Protein AF-0000000074542871 (afdb_homodimer)

Radius of gyration: 28.99 Å; Cα contacts (8 Å, |Δi|>4): 1451; chains: 2; bounding box: 113×77×98 Å

Foldseek 3Di:
DPPPPPPPPPPPPPPPPPPCPVPDPDDFADDLLVLLLLLLVQQCLQDDPVCSVVDPLDPHRDFKDWDDKADQDFLRKIWTWIAGPPGLEIEIETHAADPDPSSVLLQLLFFKDFQADWFCFAPPDIDGFHLDDDRQWIWGVSLVSVLRTHLVVVVVVQVVSVVVPRQEYEYEHAQSRLLNSLSNVSRVLVCCVVVVDPVSRAYAYEYELHAQTTAPNSQVRSQVSCPRRRYEYEYEPLACRNDDDDAFDALVRDDPDDPSVCVLVVLCPDDPPSSVVSVVVVCVVHVVSLVVLVVSCVVSHVVSVVVSCVRHPRGDRDDTNSGRRGDRHYHYHYQYDDPVLCVVQPSDPPPPPSCSCRRSVNVSVSSVVDD/DPPPPPPPPPPPPPPPPPPCPVPDPDDFADDLLVLLLLLLVQQCLQDDPVCSVVDPLDPHRDFKDWDDKADQDFLRKIWTWIAGPPGLEIEIETHAADPDPSSVLLQLLFFKDFQADWFCFAPPDIDGFHLDDDRQWIWGVSLVSVLRTHVVVVVVVQVVSVVVPRQEYEYEHAQSRLLNSLSNVSRVLVCCVVVVDPVSRAYAYEYELHAQTTAPNSQVRSQVSCPRRRYEYEYEPLACRNDDDDAFDALVRDDPDDPSVCVLVVLCPDDPPSSVVVVVVVCVVHVVSLVVLVVSCVVSHVVSVVVSCVRHPPGDRDDTNSGRRGDRHYHYHYQYDDPVLCVVQPSDPPPPPSCSCRRSVNVSVSSVVDD

Solvent-accessible surface area (backbone atoms only — not comparable to full-atom values): 39528 Å² total; per-residue (Å²): 134,86,78,78,79,78,79,77,76,77,75,76,75,74,74,72,70,72,70,72,71,76,69,82,80,77,69,69,46,90,48,70,67,62,50,52,40,50,42,31,47,42,52,49,61,75,47,59,78,92,46,52,86,76,54,69,90,56,65,76,51,84,60,51,40,84,74,45,70,54,72,75,45,61,45,73,35,40,40,35,37,31,34,38,75,88,51,67,35,35,34,41,35,30,34,40,70,53,101,44,71,50,25,49,45,33,69,51,23,61,20,22,23,57,29,47,51,73,44,51,55,27,92,88,39,72,47,74,48,45,51,42,82,55,85,78,11,25,26,32,41,22,37,47,54,38,31,58,58,50,43,62,59,50,54,53,50,50,52,53,38,39,77,71,66,29,43,31,36,37,41,27,10,34,37,54,6,8,27,24,36,57,53,42,51,30,35,53,54,41,33,24,76,70,66,77,36,70,74,80,52,44,70,35,36,46,23,28,36,28,28,31,42,22,22,59,57,31,30,50,49,53,37,52,74,34,55,81,41,31,44,35,25,36,34,45,73,59,29,39,58,39,66,32,60,69,23,36,44,46,80,81,72,55,36,54,26,30,75,61,62,54,38,69,63,56,34,66,69,42,58,86,66,54,20,58,53,49,45,51,52,49,44,53,54,44,46,29,31,49,49,23,40,53,36,42,37,45,59,21,27,58,54,36,45,58,57,46,35,72,75,37,67,66,42,54,82,73,76,67,42,95,58,34,37,40,32,86,55,63,41,74,45,65,31,78,81,51,71,74,50,41,74,76,43,71,64,48,49,78,46,82,61,50,55,63,48,63,46,58,64,56,48,49,63,45,54,68,68,57,132,139,85,80,76,78,78,77,78,76,76,77,76,75,72,74,70,71,72,70,73,71,76,69,82,79,76,68,70,48,92,47,68,68,62,50,54,40,49,43,31,48,39,54,50,61,74,45,58,78,90,47,53,87,76,52,71,88,56,66,77,49,84,58,50,41,85,75,45,68,54,72,77,44,61,44,73,36,40,40,36,37,30,34,36,75,88,51,67,35,35,34,40,34,30,34,39,69,54,101,44,72,51,26,48,44,33,69,51,24,62,22,22,23,56,28,47,52,73,45,50,56,27,93,88,37,72,47,76,46,45,51,41,82,56,86,78,10,24,27,33,40,22,38,47,53,37,32,59,57,51,43,60,58,50,54,54,50,50,52,54,38,39,77,72,66,29,43,31,36,37,40,27,10,34,37,53,6,8,28,23,37,58,53,41,51,32,35,52,55,41,32,24,76,70,65,76,36,70,74,80,51,43,71,34,36,47,23,28,36,29,28,31,44,21,24,58,57,32,29,50,50,51,39,51,73,34,55,81,41,30,43,35,28,37,35,44,74,58,29,41,58,39,65,32,61,70,24,37,46,47,78,82,72,55,38,54,26,29,75,62,60,54,37,68,62,58,33,66,68,41,59,87,66,54,20,59,53,47,44,51,52,50,45,54,54,45,47,29,30,48,49,23,39,51,37,42,38,44,57,22,25,59,52,36,46,59,59,45,34,73,76,37,68,67,43,53,81,73,77,67,41,97,58,34,36,40,31,85,56,63,42,74,44,66,30,76,81,52,73,73,51,40,74,75,41,71,66,49,47,81,47,84,60,49,57,64,49,63,46,59,64,55,48,50,60,44,54,69,70,58,132

pLDDT: mean 92.11, std 14.68, range [22.86, 98.94]

Secondary structure (DSSP, 8-state):
---------------------------SS--HHHHHHHHHHHHHTTS-GGGTTT--SSPPPSSEEEEEEPPPBGGGB-EEEEEESSSSEEEEEE----SSHHHHHHHH---EEESEEEEEEETTEEEEEES-SSTT-EEEHHHHHHHHHHHHHHHHHHHHHHHTT--EEEEEEETHHHHHHHHHHHHHHHHHHTTSS-TT-EEEEEEES----B-HHHHHHHHHHTTTT-EEEEEETT-SGGG-S--B--GGGS-SS-TTTTHHHHHHHSPTTHHHHHHHHHHHHHHHHHHHHHHHHIIIIIHHHHHHHHHSTT--PPPPBS-B--B--SEEEEE---HHHHHHS---TT-S-TTTTTSHHHHHHHHTT--/---------------------------SS--HHHHHHHHHHHHHTTS-GGGTTT--SSPPPSSEEEEEEPPPBGGGB-EEEEEESSSSEEEEEE----SSHHHHHHHH---EEESEEEEEEETTEEEEEES-SSTT-EEEHHHHHHHHHHHHHHHHHHHHHHHTT--EEEEEEETHHHHHHHHHHHHHHHHHHTTSS-TT-EEEEEEES----B-HHHHHHHHHHTTTT-EEEEEETT-SGGG-S--B--GGGS-SS-TTTTHHHHHHHSPTTHHHHHHHHHHHHHHHHHHHHHHHHIIIIIHHHHHHHHHSTT--PPPPBS-B--B--SEEEEE---HHHHHHS---TT-S-TTTTTSHHHHHHHHTT--

Structure (mmCIF, N/CA/C/O backbone):
data_AF-0000000074542871-model_v1
#
loop_
_entity.id
_entity.type
_entity.pdbx_description
1 polymer 'Fungal lipase-type domain-containing protein'
#
loop_
_atom_site.group_PDB
_atom_site.id
_atom_site.type_symbol
_atom_site.label_atom_id
_atom_site.label_alt_id
_atom_site.label_comp_id
_atom_site.label_asym_id
_atom_site.label_entity_id
_atom_site.label_seq_id
_atom_site.pdbx_PDB_ins_code
_atom_site.Cartn_x
_atom_site.Cartn_y
_atom_site.Cartn_z
_atom_site.occupancy
_atom_site.B_iso_or_equiv
_atom_site.auth_seq_id
_atom_site.auth_comp_id
_atom_site.auth_asym_id
_atom_site.auth_atom_id
_atom_site.pdbx_PDB_model_num
ATOM 1 N N . MET A 1 1 ? -73.312 2.189 55.562 1 22.94 1 MET A N 1
ATOM 2 C CA . MET A 1 1 ? -72.562 3.197 54.812 1 22.94 1 MET A CA 1
ATOM 3 C C . MET A 1 1 ? -71.312 2.594 54.156 1 22.94 1 MET A C 1
ATOM 5 O O . MET A 1 1 ? -70.438 2.156 54.875 1 22.94 1 MET A O 1
ATOM 9 N N . LYS A 1 2 ? -71.5 1.94 52.938 1 29.08 2 LYS A N 1
ATOM 10 C CA . LYS A 1 2 ? -70.625 1.231 52 1 29.08 2 LYS A CA 1
ATOM 11 C C . LYS A 1 2 ? -69.5 2.117 51.562 1 29.08 2 LYS A C 1
ATOM 13 O O . LYS A 1 2 ? -69.688 3.141 50.906 1 29.08 2 LYS A O 1
ATOM 18 N N . LYS A 1 3 ? -68.438 2.346 52.344 1 25.2 3 LYS A N 1
ATOM 19 C CA . LYS A 1 3 ? -67.25 3.084 52.062 1 25.2 3 LYS A CA 1
ATOM 20 C C . LYS A 1 3 ? -66.625 2.629 50.719 1 25.2 3 LYS A C 1
ATOM 22 O O . LYS A 1 3 ? -66.25 1.46 50.562 1 25.2 3 LYS A O 1
ATOM 27 N N . ARG A 1 4 ? -67 3.221 49.594 1 30.03 4 ARG A N 1
ATOM 28 C CA . ARG A 1 4 ? -66.438 3.109 48.25 1 30.03 4 ARG A CA 1
ATOM 29 C C . ARG A 1 4 ? -65 3.545 48.25 1 30.03 4 ARG A C 1
ATOM 31 O O . ARG A 1 4 ? -64.688 4.691 48.562 1 30.03 4 ARG A O 1
ATOM 38 N N . SER A 1 5 ? -64 2.744 48.688 1 32.62 5 SER A N 1
ATOM 39 C CA . SER A 1 5 ? -62.562 2.996 48.562 1 32.62 5 SER A CA 1
ATOM 40 C C . SER A 1 5 ? -62.188 3.383 47.125 1 32.62 5 SER A C 1
ATOM 42 O O . SER A 1 5 ? -62.5 2.646 46.188 1 32.62 5 SER A O 1
ATOM 44 N N . LEU A 1 6 ? -62.188 4.648 46.781 1 33.44 6 LEU A N 1
ATOM 45 C CA . LEU A 1 6 ? -61.688 5.246 45.562 1 33.44 6 LEU A CA 1
ATOM 46 C C . LEU A 1 6 ? -60.219 4.859 45.312 1 33.44 6 LEU A C 1
ATOM 48 O O . LEU A 1 6 ? -59.375 5.148 46.156 1 33.44 6 LEU A O 1
ATOM 52 N N . PHE A 1 7 ? -59.906 3.742 44.688 1 37.91 7 PHE A N 1
ATOM 53 C CA . PHE A 1 7 ? -58.625 3.342 44.156 1 37.91 7 PHE A CA 1
ATOM 54 C C . PHE A 1 7 ? -58.031 4.41 43.25 1 37.91 7 PHE A C 1
ATOM 56 O O . PHE A 1 7 ? -58.656 4.723 42.219 1 37.91 7 PHE A O 1
ATOM 63 N N . TYR A 1 8 ? -57.438 5.469 43.75 1 33.22 8 TYR A N 1
ATOM 64 C CA . TYR A 1 8 ? -56.625 6.395 42.938 1 33.22 8 TYR A CA 1
ATOM 65 C C . TYR A 1 8 ? -55.594 5.645 42.125 1 33.22 8 TYR A C 1
ATOM 67 O O . TYR A 1 8 ? -54.75 4.926 42.688 1 33.22 8 TYR A O 1
ATOM 75 N N . CYS A 1 9 ? -55.875 5.293 40.906 1 36.66 9 CYS A N 1
ATOM 76 C CA . CYS A 1 9 ? -54.906 4.844 39.906 1 36.66 9 CYS A CA 1
ATOM 77 C C . CYS A 1 9 ? -53.844 5.902 39.656 1 36.66 9 CYS A C 1
ATOM 79 O O . CYS A 1 9 ? -54.125 6.992 39.188 1 36.66 9 CYS A O 1
ATOM 81 N N . VAL A 1 10 ? -52.875 6.043 40.531 1 38.31 10 VAL A N 1
ATOM 82 C CA . VAL A 1 10 ? -51.688 6.836 40.219 1 38.31 10 VAL A CA 1
ATOM 83 C C . VAL A 1 10 ? -51.125 6.426 38.875 1 38.31 10 VAL A C 1
ATOM 85 O O . VAL A 1 10 ? -50.688 5.281 38.688 1 38.31 10 VAL A O 1
ATOM 88 N N . CYS A 1 11 ? -51.562 7 37.75 1 36.84 11 CYS A N 1
ATOM 89 C CA . CYS A 1 11 ? -50.906 6.93 36.469 1 36.84 11 CYS A CA 1
ATOM 90 C C . CYS A 1 11 ? -49.438 7.367 36.531 1 36.84 11 CYS A C 1
ATOM 92 O O . CYS A 1 11 ? -49.156 8.531 36.812 1 36.84 11 CYS A O 1
ATOM 94 N N . LEU A 1 12 ? -48.594 6.512 37 1 38.19 12 LEU A N 1
ATOM 95 C CA . LEU A 1 12 ? -47.156 6.738 36.844 1 38.19 12 LEU A CA 1
ATOM 96 C C . LEU A 1 12 ? -46.844 7.102 35.375 1 38.19 12 LEU A C 1
ATOM 98 O O . LEU A 1 12 ? -47 6.273 34.5 1 38.19 12 LEU A O 1
ATOM 102 N N . LEU A 1 13 ? -47 8.359 35.031 1 38.34 13 LEU A N 1
ATOM 103 C CA . LEU A 1 13 ? -46.406 8.852 33.781 1 38.34 13 LEU A CA 1
ATOM 104 C C . LEU A 1 13 ? -44.938 8.484 33.719 1 38.34 13 LEU A C 1
ATOM 106 O O . LEU A 1 13 ? -44.125 8.977 34.5 1 38.34 13 LEU A O 1
ATOM 110 N N . LEU A 1 14 ? -44.656 7.258 33.312 1 39.09 14 LEU A N 1
ATOM 111 C CA . LEU A 1 14 ? -43.312 6.93 32.906 1 39.09 14 LEU A CA 1
ATOM 112 C C . LEU A 1 14 ? -42.812 7.938 31.875 1 39.09 14 LEU A C 1
ATOM 114 O O . LEU A 1 14 ? -43.312 8.023 30.766 1 39.09 14 LEU A O 1
ATOM 118 N N . PHE A 1 15 ? -42.312 9.07 32.312 1 39.66 15 PHE A N 1
ATOM 119 C CA . PHE A 1 15 ? -41.469 9.891 31.453 1 39.66 15 PHE A CA 1
ATOM 120 C C . PHE A 1 15 ? -40.438 9.047 30.734 1 39.66 15 PHE A C 1
ATOM 122 O O . PHE A 1 15 ? -39.469 8.562 31.375 1 39.66 15 PHE A O 1
ATOM 129 N N . ILE A 1 16 ? -40.844 8.344 29.719 1 39.75 16 ILE A N 1
ATOM 130 C CA . ILE A 1 16 ? -39.812 7.84 28.797 1 39.75 16 ILE A CA 1
ATOM 131 C C . ILE A 1 16 ? -38.906 8.984 28.375 1 39.75 16 ILE A C 1
ATOM 133 O O . ILE A 1 16 ? -39.344 9.883 27.641 1 39.75 16 ILE A O 1
ATOM 137 N N . THR A 1 17 ? -38.031 9.406 29.203 1 39 17 THR A N 1
ATOM 138 C CA . THR A 1 17 ? -36.969 10.195 28.641 1 39 17 THR A CA 1
ATOM 139 C C . THR A 1 17 ? -36.438 9.57 27.344 1 39 17 THR A C 1
ATOM 141 O O . THR A 1 17 ? -36 8.422 27.344 1 39 17 THR A O 1
ATOM 144 N N . HIS A 1 18 ? -37.062 9.859 26.25 1 37.78 18 HIS A N 1
ATOM 145 C CA . HIS A 1 18 ? -36.375 9.617 24.984 1 37.78 18 HIS A CA 1
ATOM 146 C C . HIS A 1 18 ? -34.938 10.055 25.047 1 37.78 18 HIS A C 1
ATOM 148 O O . HIS A 1 18 ? -34.625 11.25 25.125 1 37.78 18 HIS A O 1
ATOM 154 N N . ASN A 1 19 ? -34.156 9.406 25.797 1 39.69 19 ASN A N 1
ATOM 155 C CA . ASN A 1 19 ? -32.75 9.586 25.406 1 39.69 19 ASN A CA 1
ATOM 156 C C . ASN A 1 19 ? -32.594 9.641 23.891 1 39.69 19 ASN A C 1
ATOM 158 O O . ASN A 1 19 ? -32.844 8.648 23.203 1 39.69 19 ASN A O 1
ATOM 162 N N . ASN A 1 20 ? -32.938 10.703 23.312 1 41 20 ASN A N 1
ATOM 163 C CA . ASN A 1 20 ? -32.531 10.906 21.922 1 41 20 ASN A CA 1
ATOM 164 C C . ASN A 1 20 ? -31.156 10.312 21.625 1 41 20 ASN A C 1
ATOM 166 O O . ASN A 1 20 ? -30.141 10.93 21.922 1 41 20 ASN A O 1
ATOM 170 N N . CYS A 1 21 ? -31.031 9.07 21.828 1 44.81 21 CYS A N 1
ATOM 171 C CA . CYS A 1 21 ? -29.844 8.438 21.281 1 44.81 21 CYS A CA 1
ATOM 172 C C . CYS A 1 21 ? -29.562 8.938 19.859 1 44.81 21 CYS A C 1
ATOM 174 O O . CYS A 1 21 ? -30.25 8.562 18.922 1 44.81 21 CYS A O 1
ATOM 176 N N . VAL A 1 22 ? -29.203 10.195 19.719 1 52.03 22 VAL A N 1
ATOM 177 C CA . VAL A 1 22 ? -28.797 10.727 18.422 1 52.03 22 VAL A CA 1
ATOM 178 C C . VAL A 1 22 ? -27.938 9.711 17.672 1 52.03 22 VAL A C 1
ATOM 180 O O . VAL A 1 22 ? -26.844 9.359 18.141 1 52.03 22 VAL A O 1
ATOM 183 N N . ALA A 1 23 ? -28.516 8.812 16.891 1 59.88 23 ALA A N 1
ATOM 184 C CA . ALA A 1 23 ? -27.922 7.805 16.016 1 59.88 23 ALA A CA 1
ATOM 185 C C . ALA A 1 23 ? -26.781 8.398 15.195 1 59.88 23 ALA A C 1
ATOM 187 O O . ALA A 1 23 ? -26.797 9.594 14.875 1 59.88 23 ALA A O 1
ATOM 188 N N . GLN A 1 24 ? -25.656 7.809 15.078 1 72.12 24 GLN A N 1
ATOM 189 C CA . GLN A 1 24 ? -24.531 8.156 14.211 1 72.12 24 GLN A CA 1
ATOM 190 C C . GLN A 1 24 ? -25.016 8.516 12.812 1 72.12 24 GLN A C 1
ATOM 192 O O . GLN A 1 24 ? -25.906 7.859 12.266 1 72.12 24 GLN A O 1
ATOM 197 N N . GLU A 1 25 ? -24.609 9.656 12.367 1 88.38 25 GLU A N 1
ATOM 198 C CA . GLU A 1 25 ? -25.031 10.18 11.078 1 88.38 25 GLU A CA 1
ATOM 19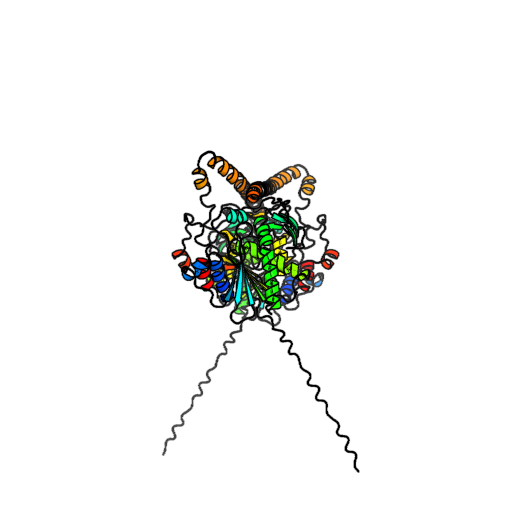9 C C . GLU A 1 25 ? -24.062 9.773 9.969 1 88.38 25 GLU A C 1
ATOM 201 O O . GLU A 1 25 ? -24.469 9.594 8.82 1 88.38 25 GLU A O 1
ATOM 206 N N . LEU A 1 26 ? -22.781 9.594 10.312 1 94.25 26 LEU A N 1
ATOM 207 C CA . LEU A 1 26 ? -21.797 9.195 9.305 1 94.25 26 LEU A CA 1
ATOM 208 C C . LEU A 1 26 ? -22 7.738 8.891 1 94.25 26 LEU A C 1
ATOM 210 O O . LEU A 1 26 ? -22.312 6.887 9.734 1 94.25 26 LEU A O 1
ATOM 214 N N . GLN A 1 27 ? -21.906 7.473 7.652 1 95.06 27 GLN A N 1
ATOM 215 C CA . GLN A 1 27 ? -21.969 6.117 7.117 1 95.06 27 GLN A CA 1
ATOM 216 C C . GLN A 1 27 ? -20.594 5.637 6.664 1 95.06 27 GLN A C 1
ATOM 218 O O . GLN A 1 27 ? -19.828 6.41 6.105 1 95.06 27 GLN A O 1
ATOM 223 N N . ALA A 1 28 ? -20.344 4.355 6.863 1 94.75 28 ALA A N 1
ATOM 224 C CA . ALA A 1 28 ? -19.125 3.758 6.348 1 94.75 28 ALA A CA 1
ATOM 225 C C . ALA A 1 28 ? -19.109 3.76 4.824 1 94.75 28 ALA A C 1
ATOM 227 O O . ALA A 1 28 ? -20.156 3.799 4.188 1 94.75 28 ALA A O 1
ATOM 228 N N . GLY A 1 29 ? -17.859 3.695 4.297 1 94.5 29 GLY A N 1
ATOM 229 C CA . GLY A 1 29 ? -17.734 3.68 2.85 1 94.5 29 GLY A CA 1
ATOM 230 C C . GLY A 1 29 ? -17.297 5.016 2.277 1 94.5 29 GLY A C 1
ATOM 231 O O . GLY A 1 29 ? -17.5 6.062 2.9 1 94.5 29 GLY A O 1
ATOM 232 N N . PHE A 1 30 ? -16.781 5.02 1.114 1 96 30 PHE A N 1
ATOM 233 C CA . PHE A 1 30 ? -16.344 6.234 0.432 1 96 30 PHE A CA 1
ATOM 234 C C . PHE A 1 30 ? -17.531 6.977 -0.166 1 96 30 PHE A C 1
ATOM 236 O O . PHE A 1 30 ? -18.359 6.379 -0.847 1 96 30 PHE A O 1
ATOM 243 N N . ASP A 1 31 ? -17.594 8.195 0.142 1 96.69 31 ASP A N 1
ATOM 244 C CA . ASP A 1 31 ? -18.625 9.078 -0.403 1 96.69 31 ASP A CA 1
ATOM 245 C C . ASP A 1 31 ? -18.016 10.211 -1.217 1 96.69 31 ASP A C 1
ATOM 247 O O . ASP A 1 31 ? -17.391 11.117 -0.658 1 96.69 31 ASP A O 1
ATOM 251 N N . LYS A 1 32 ? -18.266 10.164 -2.506 1 96.56 32 LYS A N 1
ATOM 252 C CA . LYS A 1 32 ? -17.672 11.102 -3.443 1 96.56 32 LYS A CA 1
ATOM 253 C C . LYS A 1 32 ? -18 12.547 -3.059 1 96.56 32 LYS A C 1
ATOM 255 O O . LYS A 1 32 ? -17.125 13.414 -3.08 1 96.56 32 LYS A O 1
ATOM 260 N N . GLN A 1 33 ? -19.188 12.812 -2.734 1 96.5 33 GLN A N 1
ATOM 261 C CA . GLN A 1 33 ? -19.625 14.164 -2.404 1 96.5 33 GLN A CA 1
ATOM 262 C C . GLN A 1 33 ? -18.984 14.641 -1.101 1 96.5 33 GLN A C 1
ATOM 264 O O . GLN A 1 33 ? -18.578 15.797 -0.987 1 96.5 33 GLN A O 1
ATOM 269 N N . GLU A 1 34 ? -18.953 13.734 -0.141 1 97.31 34 GLU A N 1
ATOM 270 C CA . GLU A 1 34 ? -18.281 14.055 1.112 1 97.31 34 GLU A CA 1
ATOM 271 C C . GLU A 1 34 ? -16.828 14.438 0.87 1 97.31 34 GLU A C 1
ATOM 273 O O . GLU A 1 34 ? -16.344 15.445 1.392 1 97.31 34 GLU A O 1
ATOM 278 N N . TYR A 1 35 ? -16.156 13.672 0.007 1 98.38 35 TYR A N 1
ATOM 279 C CA . TYR A 1 35 ? -14.75 13.93 -0.284 1 98.38 35 TYR A CA 1
ATOM 280 C C . TYR A 1 35 ? -14.586 15.281 -0.981 1 98.38 35 TYR A C 1
ATOM 282 O O . TYR A 1 35 ? -13.688 16.047 -0.642 1 98.38 35 TYR A O 1
ATOM 290 N N . MET A 1 36 ? -15.43 15.547 -1.899 1 98 36 MET A N 1
ATOM 291 C CA . MET A 1 36 ? -15.32 16.797 -2.637 1 98 36 MET A CA 1
ATOM 292 C C . MET A 1 36 ? -15.516 18 -1.708 1 98 36 MET A C 1
ATOM 294 O O . MET A 1 36 ? -14.836 19.016 -1.855 1 98 36 MET A O 1
ATOM 298 N N . GLU A 1 37 ? -16.406 17.875 -0.713 1 97.81 37 GLU A N 1
ATOM 299 C CA . GLU A 1 37 ? -16.578 18.922 0.287 1 97.81 37 GLU A CA 1
ATOM 300 C C . GLU A 1 37 ? -15.297 19.109 1.104 1 97.81 37 GLU A C 1
ATOM 302 O O . GLU A 1 37 ? -14.906 20.25 1.395 1 97.81 37 GLU A O 1
ATOM 307 N N . THR A 1 38 ? -14.656 17.969 1.436 1 98.38 38 THR A N 1
ATOM 308 C CA . THR A 1 38 ? -13.43 18.062 2.219 1 98.38 38 THR A CA 1
ATOM 309 C C . THR A 1 38 ? -12.328 18.75 1.416 1 98.38 38 THR A C 1
ATOM 311 O O . THR A 1 38 ? -11.508 19.484 1.976 1 98.38 38 THR A O 1
ATOM 314 N N . LEU A 1 39 ? -12.312 18.562 0.105 1 97.94 39 LEU A N 1
ATOM 315 C CA . LEU A 1 39 ? -11.289 19.172 -0.74 1 97.94 39 LEU A CA 1
ATOM 316 C C . LEU A 1 39 ? -11.453 20.688 -0.794 1 97.94 39 LEU A C 1
ATOM 318 O O . LEU A 1 39 ? -10.469 21.422 -0.788 1 97.94 39 LEU A O 1
ATOM 322 N N . LYS A 1 40 ? -12.672 21.094 -0.899 1 97.56 40 LYS A N 1
ATOM 323 C CA . LYS A 1 40 ? -12.945 22.531 -0.891 1 97.56 40 LYS A CA 1
ATOM 324 C C . LYS A 1 40 ? -12.5 23.172 0.42 1 97.56 40 LYS A C 1
ATOM 326 O O . LYS A 1 40 ? -11.906 24.25 0.419 1 97.56 40 LYS A O 1
ATOM 331 N N . ILE A 1 41 ? -12.742 22.5 1.468 1 98.12 41 ILE A N 1
ATOM 332 C CA . ILE A 1 41 ? -12.367 22.984 2.791 1 98.12 41 ILE A CA 1
ATOM 333 C C . ILE A 1 41 ? -10.844 22.969 2.932 1 98.12 41 ILE A C 1
ATOM 335 O O . ILE A 1 41 ? -10.258 23.891 3.498 1 98.12 41 ILE A O 1
ATOM 339 N N . ASN A 1 42 ? -10.188 21.906 2.365 1 97.44 42 ASN A N 1
ATOM 340 C CA . ASN A 1 42 ? -8.727 21.797 2.383 1 97.44 42 ASN A CA 1
ATOM 341 C C . ASN A 1 42 ? -8.078 22.922 1.592 1 97.44 42 ASN A C 1
ATOM 343 O O . ASN A 1 42 ? -6.945 23.328 1.886 1 97.44 42 ASN A O 1
ATOM 347 N N . TYR A 1 43 ? -8.758 23.406 0.615 1 95.94 43 TYR A N 1
ATOM 348 C CA . TYR A 1 43 ? -8.281 24.578 -0.115 1 95.94 43 TYR A CA 1
ATOM 349 C C . TYR A 1 43 ? -8.375 25.828 0.744 1 95.94 43 TYR A C 1
ATOM 351 O O . TYR A 1 43 ? -7.414 26.609 0.829 1 95.94 43 TYR A O 1
ATOM 359 N N . LYS A 1 44 ? -9.477 26.031 1.476 1 96 44 LYS A N 1
ATOM 360 C CA . LYS A 1 44 ? -9.758 27.234 2.256 1 96 44 LYS A CA 1
ATOM 361 C C . LYS A 1 44 ? -8.789 27.375 3.424 1 96 44 LYS A C 1
ATOM 363 O O . LYS A 1 44 ? -8.414 28.484 3.799 1 96 44 LYS A O 1
ATOM 368 N N . VAL A 1 45 ? -8.398 26.234 3.936 1 95.88 45 VAL A N 1
ATOM 369 C CA . VAL A 1 45 ? -7.578 26.266 5.141 1 95.88 45 VAL A CA 1
ATOM 370 C C . VAL A 1 45 ? -6.215 26.875 4.812 1 95.88 45 VAL A C 1
ATOM 372 O O . VAL A 1 45 ? -5.516 27.359 5.703 1 95.88 45 VAL A O 1
ATOM 375 N N . HIS A 1 46 ? -5.848 26.984 3.527 1 95.31 46 HIS A N 1
ATOM 376 C CA . HIS A 1 46 ? -4.566 27.547 3.102 1 95.31 46 HIS A CA 1
ATOM 377 C C . HIS A 1 46 ? -4.66 29.047 2.875 1 95.31 46 HIS A C 1
ATOM 379 O O . HIS A 1 46 ? -3.662 29.703 2.566 1 95.31 46 HIS A O 1
ATOM 385 N N . ILE A 1 47 ? -5.852 29.594 3.01 1 95.06 47 ILE A N 1
ATOM 386 C CA . ILE A 1 47 ? -6.102 31 2.693 1 95.06 47 ILE A CA 1
ATOM 387 C C . ILE A 1 47 ? -6.457 31.75 3.969 1 95.06 47 ILE A C 1
ATOM 389 O O . ILE A 1 47 ? -7.238 31.266 4.789 1 95.06 47 ILE A O 1
ATOM 393 N N . ALA A 1 48 ? -5.895 32.906 4.109 1 94.88 48 ALA A N 1
ATOM 394 C CA . ALA A 1 48 ? -6.262 33.781 5.238 1 94.88 48 ALA A CA 1
ATOM 395 C C . ALA A 1 48 ? -7.762 34.062 5.246 1 94.88 48 ALA A C 1
ATOM 397 O O . ALA A 1 48 ? -8.367 34.25 4.188 1 94.88 48 ALA A O 1
ATOM 398 N N . LEU A 1 49 ? -8.305 34.125 6.418 1 95.31 49 LEU A N 1
ATOM 399 C CA . LEU A 1 49 ? -9.75 34.25 6.57 1 95.31 49 LEU A CA 1
ATOM 400 C C . LEU A 1 49 ? -10.258 35.5 5.836 1 95.31 49 LEU A C 1
ATOM 402 O O . LEU A 1 49 ? -11.305 35.438 5.18 1 95.31 49 LEU A O 1
ATOM 406 N N . ASP A 1 50 ? -9.586 36.531 5.844 1 94.25 50 ASP A N 1
ATOM 407 C CA . ASP A 1 50 ? -10.023 37.812 5.266 1 94.25 50 ASP A CA 1
ATOM 408 C C . ASP A 1 50 ? -9.898 37.781 3.742 1 94.25 50 ASP A C 1
ATOM 410 O O . ASP A 1 50 ? -10.344 38.719 3.066 1 94.25 50 ASP A O 1
ATOM 414 N N . LYS A 1 51 ? -9.328 36.719 3.211 1 93.88 51 LYS A N 1
ATOM 415 C CA . LYS A 1 51 ? -9.141 36.656 1.767 1 93.88 51 LYS A CA 1
ATOM 416 C C . LYS A 1 51 ? -10.062 35.594 1.153 1 93.88 51 LYS A C 1
ATOM 418 O O . LYS A 1 51 ? -9.977 35.312 -0.041 1 93.88 51 LYS A O 1
ATOM 423 N N . TRP A 1 52 ? -10.93 34.969 1.936 1 93.25 52 TRP A N 1
ATOM 424 C CA . TRP A 1 52 ? -11.805 33.906 1.467 1 93.25 52 TRP A CA 1
ATOM 425 C C . TRP A 1 52 ? -12.734 34.406 0.367 1 93.25 52 TRP A C 1
ATOM 427 O O . TRP A 1 52 ? -13 33.688 -0.607 1 93.25 52 TRP A O 1
ATOM 437 N N . ALA A 1 53 ? -13.242 35.562 0.481 1 88.69 53 ALA A N 1
ATOM 438 C CA . ALA A 1 53 ? -14.211 36.094 -0.466 1 88.69 53 ALA A CA 1
ATOM 439 C C . ALA A 1 53 ? -13.555 36.375 -1.818 1 88.69 53 ALA A C 1
ATOM 441 O O . ALA A 1 53 ? -14.203 36.25 -2.861 1 88.69 53 ALA A O 1
ATOM 442 N N . ALA A 1 54 ? -12.312 36.656 -1.863 1 87.12 54 ALA A N 1
ATOM 443 C CA . ALA A 1 54 ? -11.594 37.031 -3.074 1 87.12 54 ALA A CA 1
ATOM 444 C C . ALA A 1 54 ? -11.094 35.812 -3.84 1 87.12 54 ALA A C 1
ATOM 446 O O . ALA A 1 54 ? -10.844 35.906 -5.047 1 87.12 54 ALA A O 1
ATOM 447 N N . ASN A 1 55 ? -10.977 34.781 -3.182 1 80.69 55 ASN A N 1
ATOM 448 C CA . ASN A 1 55 ? -10.43 33.594 -3.818 1 80.69 55 ASN A CA 1
ATOM 449 C C . ASN A 1 55 ? -11.531 32.656 -4.273 1 80.69 55 ASN A C 1
ATOM 451 O O . ASN A 1 55 ? -12.195 32 -3.447 1 80.69 55 ASN A O 1
ATOM 455 N N . THR A 1 56 ? -11.633 32.562 -5.625 1 78.44 56 THR A N 1
ATOM 456 C CA . THR A 1 56 ? -12.758 31.797 -6.152 1 78.44 56 THR A CA 1
ATOM 457 C C . THR A 1 56 ? -12.258 30.672 -7.059 1 78.44 56 THR A C 1
ATOM 459 O O . THR A 1 56 ? -13 30.203 -7.922 1 78.44 56 THR A O 1
ATOM 462 N N . SER A 1 57 ? -11.031 30.312 -6.91 1 83.25 57 SER A N 1
ATOM 463 C CA . SER A 1 57 ? -10.461 29.281 -7.762 1 83.25 57 SER A CA 1
ATOM 464 C C . SER A 1 57 ? -11.125 27.938 -7.512 1 83.25 57 SER A C 1
ATOM 466 O O . SER A 1 57 ? -11.203 27.094 -8.414 1 83.25 57 SER A O 1
ATOM 468 N N . VAL A 1 58 ? -11.531 27.75 -6.246 1 90.19 58 VAL A N 1
ATOM 469 C CA . VAL A 1 58 ? -12.281 26.562 -5.852 1 90.19 58 VAL A CA 1
ATOM 470 C C . VAL A 1 58 ? -13.602 26.984 -5.203 1 90.19 58 VAL A C 1
ATOM 472 O O . VAL A 1 58 ? -13.648 27.953 -4.445 1 90.19 58 VAL A O 1
ATOM 475 N N . ALA A 1 59 ? -14.641 26.312 -5.609 1 91.38 59 ALA A N 1
ATOM 476 C CA . ALA A 1 59 ? -15.961 26.641 -5.078 1 91.38 59 ALA A CA 1
ATOM 477 C C . ALA A 1 59 ? -16 26.469 -3.564 1 91.38 59 ALA A C 1
ATOM 479 O O . ALA A 1 59 ? -15.289 25.625 -3.006 1 91.38 59 ALA A O 1
ATOM 480 N N . ASP A 1 60 ? -16.812 27.25 -2.938 1 94.69 60 ASP A N 1
ATOM 481 C CA . ASP A 1 60 ? -17 27.141 -1.493 1 94.69 60 ASP A CA 1
ATOM 482 C C . ASP A 1 60 ? -17.688 25.828 -1.126 1 94.69 60 ASP A C 1
ATOM 484 O O . ASP A 1 60 ? -18.484 25.312 -1.904 1 94.69 60 ASP A O 1
ATOM 488 N N . PRO A 1 61 ? -17.344 25.312 0.089 1 96.38 61 PRO A N 1
ATOM 489 C CA . PRO A 1 61 ? -18.109 24.172 0.562 1 96.38 61 PRO A CA 1
ATOM 490 C C . PRO A 1 61 ? -19.594 24.5 0.743 1 96.38 61 PRO A C 1
ATOM 492 O O . PRO A 1 61 ? -19.938 25.609 1.143 1 96.38 61 PRO A O 1
ATOM 495 N N . GLN A 1 62 ? -20.406 23.516 0.468 1 96.56 62 GLN A N 1
ATOM 496 C CA . GLN A 1 62 ? -21.844 23.75 0.485 1 96.56 62 GLN A CA 1
ATOM 497 C C . GLN A 1 62 ? -22.484 23.188 1.758 1 96.56 62 GLN A C 1
ATOM 499 O O . GLN A 1 62 ? -23.484 23.719 2.244 1 96.56 62 GLN A O 1
ATOM 504 N N . ASP A 1 63 ? -21.906 22.203 2.334 1 97.56 63 ASP A N 1
ATOM 505 C CA . ASP A 1 63 ? -22.594 21.453 3.373 1 97.56 63 ASP A CA 1
ATOM 506 C C . ASP A 1 63 ? -22.078 21.828 4.762 1 97.56 63 ASP A C 1
ATOM 508 O O . ASP A 1 63 ? -22.656 21.438 5.773 1 97.56 63 ASP A O 1
ATOM 512 N N . PHE A 1 64 ? -21.031 22.609 4.828 1 98.38 64 PHE A N 1
ATOM 513 C CA . PHE A 1 64 ? -20.406 22.891 6.109 1 98.38 64 PHE A CA 1
ATOM 514 C C . PHE A 1 64 ? -20.25 24.391 6.328 1 98.38 64 PHE A C 1
ATOM 516 O O . PHE A 1 64 ? -20.016 25.141 5.379 1 98.38 64 PHE A O 1
ATOM 523 N N . ASP A 1 65 ? -20.281 24.766 7.633 1 98.19 65 ASP A N 1
ATOM 524 C CA . ASP A 1 65 ? -20 26.125 8.062 1 98.19 65 ASP A CA 1
ATOM 525 C C . ASP A 1 65 ? -18.703 26.203 8.852 1 98.19 65 ASP A C 1
ATOM 527 O O . ASP A 1 65 ? -18.406 25.312 9.664 1 98.19 65 ASP A O 1
ATOM 531 N N . PHE A 1 66 ? -17.984 27.234 8.594 1 98.31 66 PHE A N 1
ATOM 532 C CA . PHE A 1 66 ? -16.734 27.469 9.328 1 98.31 66 PHE A CA 1
ATOM 533 C C . PHE A 1 66 ? -17.031 27.828 10.773 1 98.31 66 PHE A C 1
ATOM 535 O O . PHE A 1 66 ? -17.969 28.578 11.062 1 98.31 66 PHE A O 1
ATOM 542 N N . VAL A 1 67 ? -16.141 27.328 11.727 1 98.5 67 VAL A N 1
ATOM 543 C CA . VAL A 1 67 ? -16.375 27.562 13.148 1 98.5 67 VAL A CA 1
ATOM 544 C C . VAL A 1 67 ? -15.133 28.156 13.797 1 98.5 67 VAL A C 1
ATOM 546 O O . VAL A 1 67 ? -15.219 29.078 14.609 1 98.5 67 VAL A O 1
ATOM 549 N N . TYR A 1 68 ? -13.977 27.547 13.461 1 98.38 68 TYR A N 1
ATOM 550 C CA . TYR A 1 68 ? -12.781 27.859 14.242 1 98.38 68 TYR A CA 1
ATOM 551 C C . TYR A 1 68 ? -11.516 27.594 13.43 1 98.38 68 TYR A C 1
ATOM 553 O O . TYR A 1 68 ? -11.445 26.609 12.695 1 98.38 68 TYR A O 1
ATOM 561 N N . ARG A 1 69 ? -10.562 28.484 13.5 1 98.62 69 ARG A N 1
ATOM 562 C CA . ARG A 1 69 ? -9.195 28.25 13.055 1 98.62 69 ARG A CA 1
ATOM 563 C C . ARG A 1 69 ? -8.219 28.297 14.227 1 98.62 69 ARG A C 1
ATOM 565 O O . ARG A 1 69 ? -8.234 29.25 15.008 1 98.62 69 ARG A O 1
ATOM 572 N N . SER A 1 70 ? -7.363 27.375 14.32 1 98.62 70 SER A N 1
ATOM 573 C CA . SER A 1 70 ? -6.426 27.266 15.43 1 98.62 70 SER A CA 1
ATOM 574 C C . SER A 1 70 ? -5.336 28.328 15.352 1 98.62 70 SER A C 1
ATOM 576 O O . SER A 1 70 ? -5.133 28.938 14.297 1 98.62 70 SER A O 1
ATOM 578 N N . PRO A 1 71 ? -4.602 28.578 16.5 1 97.12 71 PRO A N 1
ATOM 579 C CA . PRO A 1 71 ? -3.346 29.328 16.391 1 97.12 71 PRO A CA 1
ATOM 580 C C . PRO A 1 71 ? -2.285 28.578 15.586 1 97.12 71 PRO A C 1
ATOM 582 O O . PRO A 1 71 ? -2.383 27.375 15.406 1 97.12 71 PRO A O 1
ATOM 585 N N . VAL A 1 72 ? -1.321 29.344 15.062 1 96.44 72 VAL A N 1
ATOM 586 C CA . VAL A 1 72 ? -0.188 28.766 14.359 1 96.44 72 VAL A CA 1
ATOM 587 C C . VAL A 1 72 ? 0.733 28.062 15.359 1 96.44 72 VAL A C 1
ATOM 589 O O . VAL A 1 72 ? 1.068 28.625 16.406 1 96.44 72 VAL A O 1
ATOM 592 N N . VAL A 1 73 ? 1.117 26.906 15.055 1 93.75 73 VAL A N 1
ATOM 593 C CA . VAL A 1 73 ? 2.025 26.156 15.914 1 93.75 73 VAL A CA 1
ATOM 594 C C . VAL A 1 73 ? 3.213 25.641 15.102 1 93.75 73 VAL A C 1
ATOM 596 O O . VAL A 1 73 ? 3.574 26.234 14.086 1 93.75 73 VAL A O 1
ATOM 599 N N . ALA A 1 74 ? 3.879 24.578 15.602 1 90.56 74 ALA A N 1
ATOM 600 C CA . ALA A 1 74 ? 5.117 24.062 15.023 1 90.56 74 ALA A CA 1
ATOM 601 C C . ALA A 1 74 ? 4.984 23.891 13.508 1 90.56 74 ALA A C 1
ATOM 603 O O . ALA A 1 74 ? 3.977 23.391 13.016 1 90.56 74 ALA A O 1
ATOM 604 N N . PHE A 1 75 ? 6.016 24.391 12.734 1 93.5 75 PHE A N 1
ATOM 605 C CA . PHE A 1 75 ? 6.152 24.266 11.289 1 93.5 75 PHE A CA 1
ATOM 606 C C . PHE A 1 75 ? 5.07 25.062 10.57 1 93.5 75 PHE A C 1
ATOM 608 O O . PHE A 1 75 ? 4.633 24.688 9.484 1 93.5 75 PHE A O 1
ATOM 615 N N . ASP A 1 76 ? 4.5 26.078 11.281 1 95.38 76 ASP A N 1
ATOM 616 C CA . ASP A 1 76 ? 3.492 26.969 10.734 1 95.38 76 ASP A CA 1
ATOM 617 C C . ASP A 1 76 ? 2.193 26.219 10.438 1 95.38 76 ASP A C 1
ATOM 619 O O . ASP A 1 76 ? 1.507 26.531 9.453 1 95.38 76 ASP A O 1
ATOM 623 N N . ASN A 1 77 ? 1.881 25.234 11.242 1 96.69 77 ASN A N 1
ATOM 624 C CA . ASN A 1 77 ? 0.688 24.422 11.023 1 96.69 77 ASN A CA 1
ATOM 625 C C . ASN A 1 77 ? -0.533 25.016 11.719 1 96.69 77 ASN A C 1
ATOM 627 O O . ASN A 1 77 ? -0.413 25.625 12.789 1 96.69 77 ASN A O 1
ATOM 631 N N . ILE A 1 78 ? -1.606 24.906 11.078 1 98.56 78 ILE A N 1
ATOM 632 C CA . ILE A 1 78 ? -2.9 25.25 11.656 1 98.56 78 ILE A CA 1
ATOM 633 C C . ILE A 1 78 ? -3.926 24.172 11.289 1 98.56 78 ILE A C 1
ATOM 635 O O . ILE A 1 78 ? -3.641 23.281 10.484 1 98.56 78 ILE A O 1
ATOM 639 N N . TRP A 1 79 ? -5.066 24.172 11.875 1 98.81 79 TRP A N 1
ATOM 640 C CA . TRP A 1 79 ? -6.227 23.375 11.484 1 98.81 79 TRP A CA 1
ATOM 641 C C . TRP A 1 79 ? -7.516 24.172 11.641 1 98.81 79 TRP A C 1
ATOM 643 O O . TRP A 1 79 ? -7.551 25.172 12.367 1 98.81 79 TRP A O 1
ATOM 653 N N . ASP A 1 80 ? -8.547 23.812 10.906 1 98.88 80 ASP A N 1
ATOM 654 C CA . ASP A 1 80 ? -9.867 24.438 10.953 1 98.88 80 ASP A CA 1
ATOM 655 C C . ASP A 1 80 ? -10.914 23.453 11.461 1 98.88 80 ASP A C 1
ATOM 657 O O . ASP A 1 80 ? -10.828 22.25 11.203 1 98.88 80 ASP A O 1
ATOM 661 N N . LEU A 1 81 ? -11.883 24.016 12.148 1 98.88 81 LEU A N 1
ATOM 662 C CA . LEU A 1 81 ? -13.086 23.281 12.523 1 98.88 81 LEU A CA 1
ATOM 663 C C . LEU A 1 81 ? -14.289 23.766 11.727 1 98.88 81 LEU A C 1
ATOM 665 O O . LEU A 1 81 ? -14.531 24.969 11.641 1 98.88 81 LEU A O 1
ATOM 669 N N . TRP A 1 82 ? -14.961 22.859 11.125 1 98.88 82 TRP A N 1
ATOM 670 C CA . TRP A 1 82 ? -16.219 23.125 10.422 1 98.88 82 TRP A CA 1
ATOM 671 C C . TRP A 1 82 ? -17.344 22.25 10.969 1 98.88 82 TRP A C 1
ATOM 673 O O . TRP A 1 82 ? -17.094 21.219 11.586 1 98.88 82 TRP A O 1
ATOM 683 N N . LYS A 1 83 ? -18.594 22.734 10.789 1 98.56 83 LYS A N 1
ATOM 684 C CA . LYS A 1 83 ? -19.766 21.953 11.211 1 98.56 83 LYS A CA 1
ATOM 685 C C . LYS A 1 83 ? -20.75 21.781 10.062 1 98.56 83 LYS A C 1
ATOM 687 O O . LYS A 1 83 ? -20.984 22.719 9.289 1 98.56 83 LYS A O 1
ATOM 692 N N . HIS A 1 84 ? -21.234 20.594 9.984 1 98.25 84 HIS A N 1
ATOM 693 C CA . HIS A 1 84 ? -22.25 20.344 8.969 1 98.25 84 HIS A CA 1
ATOM 694 C C . HIS A 1 84 ? -23.5 21.172 9.219 1 98.25 84 HIS A C 1
ATOM 696 O O . HIS A 1 84 ? -23.922 21.344 10.375 1 98.25 84 HIS A O 1
ATOM 702 N N . LYS A 1 85 ? -24.172 21.594 8.211 1 97.5 85 LYS A N 1
ATOM 703 C CA . LYS A 1 85 ? -25.312 22.5 8.305 1 97.5 85 LYS A CA 1
ATOM 704 C C . LYS A 1 85 ? -26.547 21.75 8.805 1 97.5 85 LYS A C 1
ATOM 706 O O . LYS A 1 85 ? -27.375 22.328 9.531 1 97.5 85 LYS A O 1
ATOM 711 N N . ASN A 1 86 ? -26.656 20.484 8.445 1 95.88 86 ASN A N 1
ATOM 712 C CA . ASN A 1 86 ? -27.922 19.797 8.672 1 95.88 86 ASN A CA 1
ATOM 713 C C . ASN A 1 86 ? -27.719 18.5 9.469 1 95.88 86 ASN A C 1
ATOM 715 O O . ASN A 1 86 ? -28.688 17.812 9.789 1 95.88 86 ASN A O 1
ATOM 719 N N . LYS A 1 87 ? -26.5 18.156 9.68 1 96.62 87 LYS A N 1
ATOM 720 C CA . LYS A 1 87 ? -26.188 16.938 10.438 1 96.62 87 LYS A CA 1
ATOM 721 C C . LYS A 1 87 ? -25.297 17.25 11.641 1 96.62 87 LYS A C 1
ATOM 723 O O . LYS A 1 87 ? -24.641 18.297 11.672 1 96.62 87 LYS A O 1
ATOM 728 N N . SER A 1 88 ? -25.359 16.422 12.648 1 97.25 88 SER A N 1
ATOM 729 C CA . SER A 1 88 ? -24.484 16.562 13.812 1 97.25 88 SER A CA 1
ATOM 730 C C . SER A 1 88 ? -23.094 15.984 13.539 1 97.25 88 SER A C 1
ATOM 732 O O . SER A 1 88 ? -22.672 15.023 14.188 1 97.25 88 SER A O 1
ATOM 734 N N . VAL A 1 89 ? -22.453 16.547 12.562 1 98.44 89 VAL A N 1
ATOM 735 C CA . VAL A 1 89 ? -21.125 16.125 12.117 1 98.44 89 VAL A CA 1
ATOM 736 C C . VAL A 1 89 ? -20.188 17.328 12.102 1 98.44 89 VAL A C 1
ATOM 738 O O . VAL A 1 89 ? -20.547 18.406 11.617 1 98.44 89 VAL A O 1
ATOM 741 N N . ALA A 1 90 ? -19.078 17.188 12.703 1 98.81 90 ALA A N 1
ATOM 742 C CA . ALA A 1 90 ? -18.031 18.188 12.625 1 98.81 90 ALA A CA 1
ATOM 743 C C . ALA A 1 90 ? -16.891 17.719 11.719 1 98.81 90 ALA A C 1
ATOM 745 O O . ALA A 1 90 ? -16.734 16.531 11.469 1 98.81 90 ALA A O 1
ATOM 746 N N . LEU A 1 91 ? -16.156 18.641 11.172 1 98.88 91 LEU A N 1
ATOM 747 C CA . LEU A 1 91 ? -15.055 18.359 10.266 1 98.88 91 LEU A CA 1
ATOM 748 C C . LEU A 1 91 ? -13.789 19.094 10.695 1 98.88 91 LEU A C 1
ATOM 750 O O . LEU A 1 91 ? -13.82 20.297 10.953 1 98.88 91 LEU A O 1
ATOM 754 N N . ILE A 1 92 ? -12.766 18.344 10.852 1 98.94 92 ILE A N 1
ATOM 755 C CA . ILE A 1 92 ? -11.453 18.859 11.203 1 98.94 92 ILE A CA 1
ATOM 756 C C . ILE A 1 92 ? -10.531 18.812 9.984 1 98.94 92 ILE A C 1
ATOM 758 O O . ILE A 1 92 ? -10.258 17.719 9.461 1 98.94 92 ILE A O 1
ATOM 762 N N . SER A 1 93 ? -10.078 19.922 9.531 1 98.88 93 SER A N 1
ATOM 763 C CA . SER A 1 93 ? -9.211 20.016 8.359 1 98.88 93 SER A CA 1
ATOM 764 C C . SER A 1 93 ? -7.812 20.5 8.742 1 98.88 93 SER A C 1
ATOM 766 O O . SER A 1 93 ? -7.652 21.594 9.281 1 98.88 93 SER A O 1
ATOM 768 N N . VAL A 1 94 ? -6.809 19.688 8.422 1 98.88 94 VAL A N 1
ATOM 769 C CA . VAL A 1 94 ? -5.414 20.016 8.711 1 98.88 94 VAL A CA 1
ATOM 770 C C . VAL A 1 94 ? -4.77 20.656 7.48 1 98.88 94 VAL A C 1
ATOM 772 O O . VAL A 1 94 ? -4.852 20.109 6.375 1 98.88 94 VAL A O 1
ATOM 775 N N . GLN A 1 95 ? -4.164 21.766 7.711 1 98.38 95 GLN A N 1
ATOM 776 C CA . GLN A 1 95 ? -3.537 22.516 6.625 1 98.38 95 GLN A CA 1
ATOM 777 C C . GLN A 1 95 ? -2.369 21.734 6.023 1 98.38 95 GLN A C 1
ATOM 779 O O . GLN A 1 95 ? -1.589 21.125 6.75 1 98.38 95 GLN A O 1
ATOM 784 N N . GLY A 1 96 ? -2.246 21.75 4.727 1 96.94 96 GLY A N 1
ATOM 785 C CA . GLY A 1 96 ? -1.081 21.203 4.047 1 96.94 96 GLY A CA 1
ATOM 786 C C . GLY A 1 96 ? 0.101 22.141 4.031 1 96.94 96 GLY A C 1
ATOM 787 O O . GLY A 1 96 ? 0.1 23.156 4.734 1 96.94 96 GLY A O 1
ATOM 788 N N . SER A 1 97 ? 1.046 21.828 3.275 1 95.44 97 SER A N 1
ATOM 789 C CA . SER A 1 97 ? 2.262 22.641 3.205 1 95.44 97 SER A CA 1
ATOM 790 C C . SER A 1 97 ? 1.963 24.047 2.701 1 95.44 97 SER A C 1
ATOM 792 O O . SER A 1 97 ? 1.131 24.219 1.811 1 95.44 97 SER A O 1
ATOM 794 N N . ILE A 1 98 ? 2.555 24.984 3.309 1 94.69 98 ILE A N 1
ATOM 795 C CA . ILE A 1 98 ? 2.539 26.359 2.818 1 94.69 98 ILE A CA 1
ATOM 796 C C . ILE A 1 98 ? 3.953 26.781 2.426 1 94.69 98 ILE A C 1
ATOM 798 O O . ILE A 1 98 ? 4.922 26.078 2.727 1 94.69 98 ILE A O 1
ATOM 802 N N . GLN A 1 99 ? 4.094 27.891 1.747 1 91.12 99 GLN A N 1
ATOM 803 C CA . GLN A 1 99 ? 5.359 28.281 1.138 1 91.12 99 GLN A CA 1
ATOM 804 C C . GLN A 1 99 ? 6.258 29 2.148 1 91.12 99 GLN A C 1
ATOM 806 O O . GLN A 1 99 ? 6.633 30.156 1.952 1 91.12 99 GLN A O 1
ATOM 811 N N . THR A 1 100 ? 6.605 28.344 3.188 1 92.38 100 THR A N 1
ATOM 812 C CA . THR A 1 100 ? 7.586 28.797 4.168 1 92.38 100 THR A CA 1
ATOM 813 C C . THR A 1 100 ? 8.641 27.719 4.406 1 92.38 100 THR A C 1
ATOM 815 O O . THR A 1 100 ? 8.391 26.531 4.199 1 92.38 100 THR A O 1
ATOM 818 N N . GLU A 1 101 ? 9.789 28.141 4.824 1 89.19 101 GLU A N 1
ATOM 819 C CA . GLU A 1 101 ? 10.852 27.188 5.137 1 89.19 101 GLU A CA 1
ATOM 820 C C . GLU A 1 101 ? 10.445 26.234 6.254 1 89.19 101 GLU A C 1
ATOM 822 O O . GLU A 1 101 ? 10.734 25.047 6.199 1 89.19 101 GLU A O 1
ATOM 827 N N . ALA A 1 102 ? 9.805 26.75 7.199 1 89.88 102 ALA A N 1
ATOM 828 C CA . ALA A 1 102 ? 9.383 25.953 8.344 1 89.88 102 ALA A CA 1
ATOM 829 C C . ALA A 1 102 ? 8.438 24.828 7.914 1 89.88 102 ALA A C 1
ATOM 831 O O . ALA A 1 102 ? 8.57 23.688 8.359 1 89.88 102 ALA A O 1
ATOM 832 N N . SER A 1 103 ? 7.492 25.172 7.125 1 92.44 103 SER A N 1
ATOM 833 C CA . SER A 1 103 ? 6.52 24.188 6.66 1 92.44 103 SER A CA 1
ATOM 834 C C . SER A 1 103 ? 7.191 23.094 5.84 1 92.44 103 SER A C 1
ATOM 836 O O . SER A 1 103 ? 6.844 21.922 5.965 1 92.44 103 SER A O 1
ATOM 838 N N . PHE A 1 104 ? 8.086 23.438 5.047 1 89.19 104 PHE A N 1
ATOM 839 C CA . PHE A 1 104 ? 8.781 22.469 4.211 1 89.19 104 PHE A CA 1
ATOM 840 C C . PHE A 1 104 ? 9.664 21.547 5.062 1 89.19 104 PHE A C 1
ATOM 842 O O . PHE A 1 104 ? 9.867 20.391 4.723 1 89.19 104 PHE A O 1
ATOM 849 N N . LEU A 1 105 ? 10.172 22.109 6.164 1 90.62 105 LEU A N 1
ATOM 850 C CA . LEU A 1 105 ? 11.016 21.328 7.062 1 90.62 105 LEU A CA 1
ATOM 851 C C . LEU A 1 105 ? 10.25 20.141 7.629 1 90.62 105 LEU A C 1
ATOM 853 O O . LEU A 1 105 ? 10.828 19.078 7.848 1 90.62 105 LEU A O 1
ATOM 857 N N . ALA A 1 106 ? 9 20.297 7.871 1 92.19 106 ALA A N 1
ATOM 858 C CA . ALA A 1 106 ? 8.18 19.203 8.375 1 92.19 106 ALA A CA 1
ATOM 859 C C . ALA A 1 106 ? 8.18 18.031 7.402 1 92.19 106 ALA A C 1
ATOM 861 O O . ALA A 1 106 ? 8.211 16.875 7.82 1 92.19 106 ALA A O 1
ATOM 862 N N . ASN A 1 107 ? 8.094 18.312 6.164 1 94.81 107 ASN A N 1
ATOM 863 C CA . ASN A 1 107 ? 8.094 17.281 5.125 1 94.81 107 ASN A CA 1
ATOM 864 C C . ASN A 1 107 ? 9.469 16.656 4.965 1 94.81 107 ASN A C 1
ATOM 866 O O . ASN A 1 107 ? 9.578 15.445 4.723 1 94.81 107 ASN A O 1
ATOM 870 N N . LEU A 1 108 ? 10.516 17.469 5.141 1 94.69 108 LEU A N 1
ATOM 871 C CA . LEU A 1 108 ? 11.883 17.016 4.891 1 94.69 108 LEU A CA 1
ATOM 872 C C . LEU A 1 108 ? 12.406 16.188 6.059 1 94.69 108 LEU A C 1
ATOM 874 O O . LEU A 1 108 ? 13.352 15.406 5.902 1 94.69 108 LEU A O 1
ATOM 878 N N . TYR A 1 109 ? 11.836 16.406 7.27 1 96.06 109 TYR A N 1
ATOM 879 C CA . TYR A 1 109 ? 12.242 15.648 8.453 1 96.06 109 TYR A CA 1
ATOM 880 C C . TYR A 1 109 ? 11.695 14.227 8.398 1 96.06 109 TYR A C 1
ATOM 882 O O . TYR A 1 109 ? 10.883 13.836 9.242 1 96.06 109 TYR A O 1
ATOM 890 N N . ALA A 1 110 ? 12.195 13.445 7.469 1 97.75 110 ALA A N 1
ATOM 891 C CA . ALA A 1 110 ? 11.578 12.188 7.07 1 97.75 110 ALA A CA 1
ATOM 892 C C . ALA A 1 110 ? 12.305 11 7.699 1 97.75 110 ALA A C 1
ATOM 894 O O . ALA A 1 110 ? 12.367 9.922 7.102 1 97.75 110 ALA A O 1
ATOM 895 N N . ALA A 1 111 ? 12.922 11.203 8.852 1 97.94 111 ALA A N 1
ATOM 896 C CA . ALA A 1 111 ? 13.312 10.047 9.664 1 97.94 111 ALA A CA 1
ATOM 897 C C . ALA A 1 111 ? 12.102 9.445 10.375 1 97.94 111 ALA A C 1
ATOM 899 O O . ALA A 1 111 ? 11.023 10.039 10.391 1 97.94 111 ALA A O 1
ATOM 900 N N . MET A 1 112 ? 12.242 8.242 10.891 1 98.38 112 MET A N 1
ATOM 901 C CA . MET A 1 112 ? 11.141 7.605 11.594 1 98.38 112 MET A CA 1
ATOM 902 C C . MET A 1 112 ? 11.414 7.547 13.094 1 98.38 112 MET A C 1
ATOM 904 O O . MET A 1 112 ? 12.57 7.473 13.516 1 98.38 112 MET A O 1
ATOM 908 N N . ILE A 1 113 ? 10.398 7.578 13.82 1 97.88 113 ILE A N 1
ATOM 909 C CA . ILE A 1 113 ? 10.453 7.332 15.258 1 97.88 113 ILE A CA 1
ATOM 910 C C . ILE A 1 113 ? 9.422 6.27 15.633 1 97.88 113 ILE A C 1
ATOM 912 O O . ILE A 1 113 ? 8.445 6.055 14.906 1 97.88 113 ILE A O 1
ATOM 916 N N . PRO A 1 114 ? 9.625 5.578 16.781 1 98.06 114 PRO A N 1
ATOM 917 C CA . PRO A 1 114 ? 8.609 4.621 17.219 1 98.06 114 PRO A CA 1
ATOM 918 C C . PRO A 1 114 ? 7.223 5.254 17.344 1 98.06 114 PRO A C 1
ATOM 920 O O . PRO A 1 114 ? 7.102 6.41 17.75 1 98.06 114 PRO A O 1
ATOM 923 N N . ALA A 1 115 ? 6.191 4.504 17.078 1 98.56 115 ALA A N 1
ATOM 924 C CA . ALA A 1 115 ? 4.824 5.012 17.062 1 98.56 115 ALA A CA 1
ATOM 925 C C . ALA A 1 115 ? 4.246 5.082 18.469 1 98.56 115 ALA A C 1
ATOM 927 O O . ALA A 1 115 ? 3.096 5.488 18.656 1 98.56 115 ALA A O 1
ATOM 928 N N . LYS A 1 116 ? 4.973 4.629 19.438 1 97.94 116 LYS A N 1
ATOM 929 C CA . LYS A 1 116 ? 4.598 4.715 20.844 1 97.94 116 LYS A CA 1
ATOM 930 C C . LYS A 1 116 ? 5.781 5.141 21.703 1 97.94 116 LYS A C 1
ATOM 932 O O . LYS A 1 116 ? 6.914 4.715 21.469 1 97.94 116 LYS A O 1
ATOM 937 N N . GLY A 1 117 ? 5.477 6.07 22.625 1 96 117 GLY A N 1
ATOM 938 C CA . GLY A 1 117 ? 6.551 6.516 23.484 1 96 117 GLY A CA 1
ATOM 939 C C . GLY A 1 117 ? 6.277 7.863 24.141 1 96 117 GLY A C 1
ATOM 940 O O . GLY A 1 117 ? 5.121 8.211 24.375 1 96 117 GLY A O 1
ATOM 941 N N . GLU A 1 118 ? 7.312 8.414 24.609 1 94.19 118 GLU A N 1
ATOM 942 C CA . GLU A 1 118 ? 7.312 9.75 25.203 1 94.19 118 GLU A CA 1
ATOM 943 C C . GLU A 1 118 ? 8.445 10.602 24.656 1 94.19 118 GLU A C 1
ATOM 945 O O . GLU A 1 118 ? 9.57 10.125 24.484 1 94.19 118 GLU A O 1
ATOM 950 N N . LEU A 1 119 ? 8.039 11.82 24.266 1 89.94 119 LEU A N 1
ATOM 951 C CA . LEU A 1 119 ? 9.039 12.719 23.688 1 89.94 119 LEU A CA 1
ATOM 952 C C . LEU A 1 119 ? 8.969 14.102 24.344 1 89.94 119 LEU A C 1
ATOM 954 O O . LEU A 1 119 ? 7.879 14.672 24.469 1 89.94 119 LEU A O 1
ATOM 958 N N . GLN A 1 120 ? 10.078 14.602 24.812 1 87.12 120 GLN A N 1
ATOM 959 C CA . GLN A 1 120 ? 10.188 15.984 25.266 1 87.12 120 GLN A CA 1
ATOM 960 C C . GLN A 1 120 ? 10.328 16.938 24.094 1 87.12 120 GLN A C 1
ATOM 962 O O . GLN A 1 120 ? 11.438 17.203 23.641 1 87.12 120 GLN A O 1
ATOM 967 N N . LEU A 1 121 ? 9.305 17.516 23.562 1 85.12 121 LEU A N 1
ATOM 968 C CA . LEU A 1 121 ? 9.297 18.312 22.328 1 85.12 121 LEU A CA 1
ATOM 969 C C . LEU A 1 121 ? 9.766 19.734 22.594 1 85.12 121 LEU A C 1
ATOM 971 O O . LEU A 1 121 ? 10.305 20.391 21.703 1 85.12 121 LEU A O 1
ATOM 975 N N . ASP A 1 122 ? 9.562 20.188 23.734 1 81.31 122 ASP A N 1
ATOM 976 C CA . ASP A 1 122 ? 10.07 21.469 24.188 1 81.31 122 ASP A CA 1
ATOM 977 C C . ASP A 1 122 ? 10.242 21.484 25.703 1 81.31 122 ASP A C 1
ATOM 979 O O . ASP A 1 122 ? 10.023 20.484 26.375 1 81.31 122 ASP A O 1
ATOM 983 N N . LYS A 1 123 ? 10.789 22.625 26.266 1 80.06 123 LYS A N 1
ATOM 984 C CA . LYS A 1 123 ? 11.062 22.734 27.688 1 80.06 123 LYS A CA 1
ATOM 985 C C . LYS A 1 123 ? 9.82 22.391 28.516 1 80.06 123 LYS A C 1
ATOM 987 O O . LYS A 1 123 ? 9.914 21.719 29.547 1 80.06 123 LYS A O 1
ATOM 992 N N . ASP A 1 124 ? 8.672 22.703 28 1 83.31 124 ASP A N 1
ATOM 993 C CA . ASP A 1 124 ? 7.457 22.562 28.797 1 83.31 124 ASP A CA 1
ATOM 994 C C . ASP A 1 124 ? 6.453 21.641 28.109 1 83.31 124 ASP A C 1
ATOM 996 O O . ASP A 1 124 ? 5.258 21.672 28.422 1 83.31 124 ASP A O 1
ATOM 1000 N N . PHE A 1 125 ? 6.926 20.859 27.125 1 89.5 125 PHE A N 1
ATOM 1001 C CA . PHE A 1 125 ? 5.988 20.016 26.391 1 89.5 125 PHE A CA 1
ATOM 1002 C C . PHE A 1 125 ? 6.527 18.594 26.25 1 89.5 125 PHE A C 1
ATOM 1004 O O . PHE A 1 125 ? 7.234 18.297 25.281 1 89.5 125 PHE A O 1
ATOM 1011 N N . LYS A 1 126 ? 6.16 17.797 27.25 1 91.62 126 LYS A N 1
ATOM 1012 C CA . LYS A 1 126 ? 6.367 16.344 27.172 1 91.62 126 LYS A CA 1
ATOM 1013 C C . LYS A 1 126 ? 5.141 15.641 26.594 1 91.62 126 LYS A C 1
ATOM 1015 O O . LYS A 1 126 ? 4.047 15.742 27.156 1 91.62 126 LYS A O 1
ATOM 1020 N N . PHE A 1 127 ? 5.344 14.977 25.516 1 95.25 127 PHE A N 1
ATOM 1021 C CA . PHE A 1 127 ? 4.219 14.367 24.812 1 95.25 127 PHE A CA 1
ATOM 1022 C C . PHE A 1 127 ? 4.27 12.844 24.938 1 95.25 127 PHE A C 1
ATOM 1024 O O . PHE A 1 127 ? 5.176 12.203 24.391 1 95.25 127 PHE A O 1
ATOM 1031 N N . THR A 1 128 ? 3.4 12.297 25.703 1 95.56 128 THR A N 1
ATOM 1032 C CA . THR A 1 128 ? 3.199 10.852 25.75 1 95.56 128 THR A CA 1
ATOM 1033 C C . THR A 1 128 ? 2.186 10.414 24.688 1 95.56 128 THR A C 1
ATOM 1035 O O . THR A 1 128 ? 1.067 10.93 24.641 1 95.56 128 THR A O 1
ATOM 1038 N N . TYR A 1 129 ? 2.629 9.477 23.859 1 96.94 129 TYR A N 1
ATOM 1039 C CA . TYR A 1 129 ? 1.798 9.195 22.703 1 96.94 129 TYR A CA 1
ATOM 1040 C C . TYR A 1 129 ? 1.755 7.695 22.422 1 96.94 129 TYR A C 1
ATOM 1042 O O . TYR A 1 129 ? 2.666 6.957 22.797 1 96.94 129 TYR A O 1
ATOM 1050 N N . GLN A 1 130 ? 0.681 7.305 21.844 1 98.19 130 GLN A N 1
ATOM 1051 C CA . GLN A 1 130 ? 0.459 5.98 21.266 1 98.19 130 GLN A CA 1
ATOM 1052 C C . GLN A 1 130 ? -0.306 6.074 19.953 1 98.19 130 GLN A C 1
ATOM 1054 O O . GLN A 1 130 ? -1.484 6.434 19.938 1 98.19 130 GLN A O 1
ATOM 1059 N N . LEU A 1 131 ? 0.373 5.801 18.906 1 98.56 131 LEU A N 1
ATOM 1060 C CA . LEU A 1 131 ? -0.243 5.781 17.578 1 98.56 131 LEU A CA 1
ATOM 1061 C C . LEU A 1 131 ? -0.429 4.348 17.094 1 98.56 131 LEU A C 1
ATOM 1063 O O . LEU A 1 131 ? -1.226 4.098 16.188 1 98.56 131 LEU A O 1
ATOM 1067 N N . ALA A 1 132 ? 0.299 3.459 17.656 1 98.12 132 ALA A N 1
ATOM 1068 C CA . ALA A 1 132 ? 0.241 2.02 17.406 1 98.12 132 ALA A CA 1
ATOM 1069 C C . ALA A 1 132 ? 0.731 1.234 18.625 1 98.12 132 ALA A C 1
ATOM 1071 O O . ALA A 1 132 ? 1.466 1.765 19.453 1 98.12 132 ALA A O 1
ATOM 1072 N N . ASP A 1 133 ? 0.353 0.029 18.734 1 95.5 133 ASP A N 1
ATOM 1073 C CA . ASP A 1 133 ? 0.775 -0.819 19.844 1 95.5 133 ASP A CA 1
ATOM 1074 C C . ASP A 1 133 ? 2.045 -1.59 19.5 1 95.5 133 ASP A C 1
ATOM 1076 O O . ASP A 1 133 ? 2.869 -1.871 20.375 1 95.5 133 ASP A O 1
ATOM 1080 N N . ASN A 1 134 ? 2.164 -1.986 18.25 1 95.31 134 ASN A N 1
ATOM 1081 C CA . ASN A 1 134 ? 3.312 -2.779 17.828 1 95.31 134 ASN A CA 1
ATOM 1082 C C . ASN A 1 134 ? 4.625 -2.027 18.031 1 95.31 134 ASN A C 1
ATOM 1084 O O . ASN A 1 134 ? 4.797 -0.918 17.531 1 95.31 134 ASN A O 1
ATOM 1088 N N . PRO A 1 135 ? 5.566 -2.619 18.75 1 95.19 135 PRO A N 1
ATOM 1089 C CA . PRO A 1 135 ? 6.816 -1.922 19.047 1 95.19 135 PRO A CA 1
ATOM 1090 C C . PRO A 1 135 ? 7.66 -1.654 17.812 1 95.19 135 PRO A C 1
ATOM 1092 O O . PRO A 1 135 ? 8.594 -0.849 17.859 1 95.19 135 PRO A O 1
ATOM 1095 N N . HIS A 1 136 ? 7.34 -2.295 16.688 1 96.56 136 HIS A N 1
ATOM 1096 C CA . HIS A 1 136 ? 8.102 -2.102 15.453 1 96.56 136 HIS A CA 1
ATOM 1097 C C . HIS A 1 136 ? 7.418 -1.1 14.531 1 96.56 136 HIS A C 1
ATOM 1099 O O . HIS A 1 136 ? 7.926 -0.798 13.453 1 96.56 136 HIS A O 1
ATOM 1105 N N . ALA A 1 137 ? 6.27 -0.614 14.984 1 98.44 137 ALA A N 1
ATOM 1106 C CA . ALA A 1 137 ? 5.613 0.44 14.211 1 98.44 137 ALA A CA 1
ATOM 1107 C C . ALA A 1 137 ? 6.344 1.77 14.367 1 98.44 137 ALA A C 1
ATOM 1109 O O . ALA A 1 137 ? 6.734 2.145 15.477 1 98.44 137 ALA A O 1
ATOM 1110 N N . ALA A 1 138 ? 6.566 2.432 13.266 1 98.81 138 ALA A N 1
ATOM 1111 C CA . ALA A 1 138 ? 7.273 3.709 13.25 1 98.81 138 ALA A CA 1
ATOM 1112 C C . ALA A 1 138 ? 6.609 4.695 12.289 1 98.81 138 ALA A C 1
ATOM 1114 O O . ALA A 1 138 ? 5.965 4.289 11.32 1 98.81 138 ALA A O 1
ATOM 1115 N N . VAL A 1 139 ? 6.758 5.992 12.586 1 98.88 139 VAL A N 1
ATOM 1116 C CA . VAL A 1 139 ? 6.055 7.012 11.82 1 98.88 139 VAL A CA 1
ATOM 1117 C C . VAL A 1 139 ? 7.008 8.156 11.477 1 98.88 139 VAL A C 1
ATOM 1119 O O . VAL A 1 139 ? 8.086 8.266 12.062 1 98.88 139 VAL A O 1
ATOM 1122 N N . HIS A 1 140 ? 6.648 8.969 10.562 1 98.75 140 HIS A N 1
ATOM 1123 C CA . HIS A 1 140 ? 7.379 10.133 10.078 1 98.75 140 HIS A CA 1
ATOM 1124 C C . HIS A 1 140 ? 7.523 11.188 11.164 1 98.75 140 HIS A C 1
ATOM 1126 O O . HIS A 1 140 ? 6.523 11.734 11.648 1 98.75 140 HIS A O 1
ATOM 1132 N N . VAL A 1 141 ? 8.711 11.578 11.531 1 97.44 141 VAL A N 1
ATOM 1133 C CA . VAL A 1 141 ? 8.953 12.398 12.719 1 97.44 141 VAL A CA 1
ATOM 1134 C C . VAL A 1 141 ? 8.445 13.82 12.477 1 97.44 141 VAL A C 1
ATOM 1136 O O . VAL A 1 141 ? 7.906 14.453 13.383 1 97.44 141 VAL A O 1
ATOM 1139 N N . GLY A 1 142 ? 8.648 14.391 11.297 1 97 142 GLY A N 1
ATOM 1140 C CA . GLY A 1 142 ? 8.172 15.734 11.016 1 97 142 GLY A CA 1
ATOM 1141 C C . GLY A 1 142 ? 6.672 15.883 11.188 1 97 142 GLY A C 1
ATOM 1142 O O . GLY A 1 142 ? 6.211 16.812 11.859 1 97 142 GLY A O 1
ATOM 1143 N N . TRP A 1 143 ? 5.93 14.992 10.586 1 98.25 143 TRP A N 1
ATOM 1144 C CA . TRP A 1 143 ? 4.477 15.039 10.695 1 98.25 143 TRP A CA 1
ATOM 1145 C C . TRP A 1 143 ? 4.027 14.688 12.109 1 98.25 143 TRP A C 1
ATOM 1147 O O . TRP A 1 143 ? 3.014 15.195 12.586 1 98.25 143 TRP A O 1
ATOM 1157 N N . PHE A 1 144 ? 4.777 13.82 12.766 1 98.06 144 PHE A N 1
ATOM 1158 C CA . PHE A 1 144 ? 4.488 13.5 14.156 1 98.06 144 PHE A CA 1
ATOM 1159 C C . PHE A 1 144 ? 4.574 14.75 15.031 1 98.06 144 PHE A C 1
ATOM 1161 O O . PHE A 1 144 ? 3.684 15.008 15.836 1 98.06 144 PHE A O 1
ATOM 1168 N N . VAL A 1 145 ? 5.641 15.484 14.875 1 96.19 145 VAL A N 1
ATOM 1169 C CA . VAL A 1 145 ? 5.828 16.703 15.664 1 96.19 145 VAL A CA 1
ATOM 1170 C C . VAL A 1 145 ? 4.699 17.688 15.383 1 96.19 145 VAL A C 1
ATOM 1172 O O . VAL A 1 145 ? 4.129 18.266 16.312 1 96.19 145 VAL A O 1
ATOM 1175 N N . ALA A 1 146 ? 4.402 17.844 14.141 1 96.81 146 ALA A N 1
ATOM 1176 C CA . ALA A 1 146 ? 3.291 18.719 13.773 1 96.81 146 ALA A CA 1
ATOM 1177 C C . ALA A 1 146 ? 1.993 18.266 14.43 1 96.81 146 ALA A C 1
ATOM 1179 O O . ALA A 1 146 ? 1.277 19.062 15.031 1 96.81 146 ALA A O 1
ATOM 1180 N N . MET A 1 147 ? 1.721 16.984 14.328 1 98.38 147 MET A N 1
ATOM 1181 C CA . MET A 1 147 ? 0.512 16.406 14.898 1 98.38 147 MET A CA 1
ATOM 1182 C C . MET A 1 147 ? 0.462 16.625 16.406 1 98.38 147 MET A C 1
ATOM 1184 O O . MET A 1 147 ? -0.586 16.969 16.953 1 98.38 147 MET A O 1
ATOM 1188 N N . ALA A 1 148 ? 1.547 16.438 17.078 1 97.25 148 ALA A N 1
ATOM 1189 C CA . ALA A 1 148 ? 1.612 16.578 18.531 1 97.25 148 ALA A CA 1
ATOM 1190 C C . ALA A 1 148 ? 1.205 17.984 18.953 1 97.25 148 ALA A C 1
ATOM 1192 O O . ALA A 1 148 ? 0.393 18.156 19.859 1 97.25 148 ALA A O 1
ATOM 1193 N N . TYR A 1 149 ? 1.723 18.953 18.281 1 95.5 149 TYR A N 1
ATOM 1194 C CA . TYR A 1 149 ? 1.41 20.344 18.641 1 95.5 149 TYR A CA 1
ATOM 1195 C C . TYR A 1 149 ? -0.038 20.672 18.297 1 95.5 149 TYR A C 1
ATOM 1197 O O . TYR A 1 149 ? -0.719 21.359 19.062 1 95.5 149 TYR A O 1
ATOM 1205 N N . LEU A 1 150 ? -0.517 20.188 17.172 1 98 150 LEU A N 1
ATOM 1206 C CA . LEU A 1 150 ? -1.889 20.453 16.766 1 98 150 LEU A CA 1
ATOM 1207 C C . LEU A 1 150 ? -2.885 19.781 17.688 1 98 150 LEU A C 1
ATOM 1209 O O . LEU A 1 150 ? -3.979 20.297 17.922 1 98 150 LEU A O 1
ATOM 1213 N N . SER A 1 151 ? -2.535 18.594 18.203 1 97.88 151 SER A N 1
ATOM 1214 C CA . SER A 1 151 ? -3.457 17.734 18.938 1 97.88 151 SER A CA 1
ATOM 1215 C C . SER A 1 151 ? -3.941 18.422 20.219 1 97.88 151 SER A C 1
ATOM 1217 O O . SER A 1 151 ? -5.035 18.141 20.703 1 97.88 151 SER A O 1
ATOM 1219 N N . LYS A 1 152 ? -3.207 19.375 20.734 1 94.69 152 LYS A N 1
ATOM 1220 C CA . LYS A 1 152 ? -3.588 20.062 21.953 1 94.69 152 LYS A CA 1
ATOM 1221 C C . LYS A 1 152 ? -4.93 20.781 21.797 1 94.69 152 LYS A C 1
ATOM 1223 O O . LYS A 1 152 ? -5.832 20.594 22.625 1 94.69 152 LYS A O 1
ATOM 1228 N N . THR A 1 153 ? -5.004 21.5 20.766 1 98.06 153 THR A N 1
ATOM 1229 C CA . THR A 1 153 ? -6.242 22.25 20.547 1 98.06 153 THR A CA 1
ATOM 1230 C C . THR A 1 153 ? -7.297 21.359 19.891 1 98.06 153 THR A C 1
ATOM 1232 O O . THR A 1 153 ? -8.492 21.547 20.109 1 98.06 153 THR A O 1
ATOM 1235 N N . VAL A 1 154 ? -6.922 20.359 19.109 1 98.81 154 VAL A N 1
ATOM 1236 C CA . VAL A 1 154 ? -7.867 19.484 18.438 1 98.81 154 VAL A CA 1
ATOM 1237 C C . VAL A 1 154 ? -8.68 18.703 19.469 1 98.81 154 VAL A C 1
ATOM 1239 O O . VAL A 1 154 ? -9.906 18.656 19.406 1 98.81 154 VAL A O 1
ATOM 1242 N N . VAL A 1 155 ? -8.023 18.109 20.438 1 98.62 155 VAL A N 1
ATOM 1243 C CA . VAL A 1 155 ? -8.688 17.281 21.453 1 98.62 155 VAL A CA 1
ATOM 1244 C C . VAL A 1 155 ? -9.656 18.141 22.266 1 98.62 155 VAL A C 1
ATOM 1246 O O . VAL A 1 155 ? -10.781 17.703 22.547 1 98.62 155 VAL A O 1
ATOM 1249 N N . SER A 1 156 ? -9.219 19.344 22.594 1 97.88 156 SER A N 1
ATOM 1250 C CA . SER A 1 156 ? -10.07 20.25 23.344 1 97.88 156 SER A CA 1
ATOM 1251 C C . SER A 1 156 ? -11.344 20.594 22.578 1 97.88 156 SER A C 1
ATOM 1253 O O . SER A 1 156 ? -12.43 20.625 23.141 1 97.88 156 SER A O 1
ATOM 1255 N N . LYS A 1 157 ? -11.203 20.859 21.312 1 98.56 157 LYS A N 1
ATOM 1256 C CA . LYS A 1 157 ? -12.359 21.219 20.484 1 98.56 157 LYS A CA 1
ATOM 1257 C C . LYS A 1 157 ? -13.273 20.016 20.266 1 98.56 157 LYS A C 1
ATOM 1259 O O . LYS A 1 157 ? -14.492 20.156 20.172 1 98.56 157 LYS A O 1
ATOM 1264 N N . ILE A 1 158 ? -12.719 18.812 20.141 1 98.62 158 ILE A N 1
ATOM 1265 C CA . ILE A 1 158 ? -13.523 17.609 20.031 1 98.62 158 ILE A CA 1
ATOM 1266 C C . ILE A 1 158 ? -14.375 17.438 21.281 1 98.62 158 ILE A C 1
ATOM 1268 O O . ILE A 1 158 ? -15.57 17.125 21.188 1 98.62 158 ILE A O 1
ATOM 1272 N N . ASP A 1 159 ? -13.766 17.703 22.438 1 97.69 159 ASP A N 1
ATOM 1273 C CA . ASP A 1 159 ? -14.492 17.625 23.703 1 97.69 159 ASP A CA 1
ATOM 1274 C C . ASP A 1 159 ? -15.656 18.609 23.734 1 97.69 159 ASP A C 1
ATOM 1276 O O . ASP A 1 159 ? -16.75 18.266 24.172 1 97.69 159 ASP A O 1
ATOM 1280 N N . SER A 1 160 ? -15.367 19.812 23.297 1 97.94 160 SER A N 1
ATOM 1281 C CA . SER A 1 160 ? -16.406 20.828 23.25 1 97.94 160 SER A CA 1
ATOM 1282 C C . SER A 1 160 ? -17.547 20.422 22.328 1 97.94 160 SER A C 1
ATOM 1284 O O . SER A 1 160 ? -18.719 20.609 22.641 1 97.94 160 SER A O 1
ATOM 1286 N N . CYS A 1 161 ? -17.203 19.875 21.141 1 98.25 161 CYS A N 1
ATOM 1287 C CA . CYS A 1 161 ? -18.219 19.422 20.188 1 98.25 161 CYS A CA 1
ATOM 1288 C C . CYS A 1 161 ? -19.031 18.266 20.766 1 98.25 161 CYS A C 1
ATOM 1290 O O . CYS A 1 161 ? -20.25 18.234 20.625 1 98.25 161 CYS A O 1
ATOM 1292 N N . TYR A 1 162 ? -18.328 17.375 21.391 1 97.94 162 TYR A N 1
ATOM 1293 C CA . TYR A 1 162 ? -19 16.234 22 1 97.94 162 TYR A CA 1
ATOM 1294 C C . TYR A 1 162 ? -20.031 16.688 23.031 1 97.94 162 TYR A C 1
ATOM 1296 O O . TYR A 1 162 ? -21.156 16.188 23.062 1 97.94 162 TYR A O 1
ATOM 1304 N N . ASN A 1 163 ? -19.641 17.625 23.891 1 97.25 163 ASN A N 1
ATOM 1305 C CA . ASN A 1 163 ? -20.531 18.156 24.922 1 97.25 163 ASN A CA 1
ATOM 1306 C C . ASN A 1 163 ? -21.719 18.875 24.297 1 97.25 163 ASN A C 1
ATOM 1308 O O . ASN A 1 163 ? -22.781 19 24.938 1 97.25 163 ASN A O 1
ATOM 1312 N N . ALA A 1 164 ? -21.531 19.297 23.078 1 97.06 164 ALA A N 1
ATOM 1313 C CA . ALA A 1 164 ? -22.609 19.969 22.359 1 97.06 164 ALA A CA 1
ATOM 1314 C C . ALA A 1 164 ? -23.469 18.969 21.594 1 97.06 164 ALA A C 1
ATOM 1316 O O . ALA A 1 164 ? -24.375 19.359 20.859 1 97.06 164 ALA A O 1
ATOM 1317 N N . GLY A 1 165 ? -23.109 17.734 21.656 1 96.44 165 GLY A N 1
ATOM 1318 C CA . GLY A 1 165 ? -23.953 16.703 21.094 1 96.44 165 GLY A CA 1
ATOM 1319 C C . GLY A 1 165 ? -23.422 16.141 19.781 1 96.44 165 GLY A C 1
ATOM 1320 O O . GLY A 1 165 ? -24.078 15.32 19.141 1 96.44 165 GLY A O 1
ATOM 1321 N N . ILE A 1 166 ? -22.25 16.516 19.375 1 98 166 ILE A N 1
ATOM 1322 C CA . ILE A 1 166 ? -21.656 16.031 18.141 1 98 166 ILE A CA 1
ATOM 1323 C C . ILE A 1 166 ? -20.703 14.867 18.453 1 98 166 ILE A C 1
ATOM 1325 O O . ILE A 1 166 ? -19.719 15.039 19.172 1 98 166 ILE A O 1
ATOM 1329 N N . LYS A 1 167 ? -20.984 13.711 17.844 1 97.62 167 LYS A N 1
ATOM 1330 C CA . LYS A 1 167 ? -20.141 12.539 18.109 1 97.62 167 LYS A CA 1
ATOM 1331 C C . LYS A 1 167 ? -19.453 12.062 16.844 1 97.62 167 LYS A C 1
ATOM 1333 O O . LYS A 1 167 ? -18.609 11.172 16.875 1 97.62 167 LYS A O 1
ATOM 1338 N N . ASP A 1 168 ? -19.875 12.602 15.68 1 98.56 168 ASP A N 1
ATOM 1339 C CA . ASP A 1 168 ? -19.328 12.219 14.375 1 98.56 168 ASP A CA 1
ATOM 1340 C C . ASP A 1 168 ? -18.359 13.273 13.859 1 98.56 168 ASP A C 1
ATOM 1342 O O . ASP A 1 168 ? -18.703 14.453 13.758 1 98.56 168 ASP A O 1
ATOM 1346 N N . PHE A 1 169 ? -17.188 12.82 13.492 1 98.88 169 PHE A N 1
ATOM 1347 C CA . PHE A 1 169 ? -16.156 13.734 13.008 1 98.88 169 PHE A CA 1
ATOM 1348 C C . PHE A 1 169 ? -15.547 13.242 11.703 1 98.88 169 PHE A C 1
ATOM 1350 O O . PHE A 1 169 ? -15.266 12.047 11.562 1 98.88 169 PHE A O 1
ATOM 1357 N N . ILE A 1 170 ? -15.375 14.086 10.758 1 98.88 170 ILE A N 1
ATOM 1358 C CA . ILE A 1 170 ? -14.555 13.836 9.578 1 98.88 170 ILE A CA 1
ATOM 1359 C C . ILE A 1 170 ? -13.18 14.477 9.75 1 98.88 170 ILE A C 1
ATOM 1361 O O . ILE A 1 170 ? -13.078 15.664 10.086 1 98.88 170 ILE A O 1
ATOM 1365 N N . LEU A 1 171 ? -12.164 13.711 9.648 1 98.94 171 LEU A N 1
ATOM 1366 C CA . LEU A 1 171 ? -10.789 14.203 9.625 1 98.94 171 LEU A CA 1
ATOM 1367 C C . LEU A 1 171 ? -10.266 14.281 8.188 1 98.94 171 LEU A C 1
ATOM 1369 O O . LEU A 1 171 ? -10.43 13.336 7.414 1 98.94 171 LEU A O 1
ATOM 1373 N N . THR A 1 172 ? -9.648 15.438 7.848 1 98.94 172 THR A N 1
ATOM 1374 C CA . THR A 1 172 ? -9.172 15.539 6.473 1 98.94 172 THR A CA 1
ATOM 1375 C C . THR A 1 172 ? -7.949 16.453 6.395 1 98.94 172 THR A C 1
ATOM 1377 O O . THR A 1 172 ? -7.672 17.219 7.32 1 98.94 172 THR A O 1
ATOM 1380 N N . GLY A 1 173 ? -7.223 16.297 5.391 1 98.81 173 GLY A N 1
ATOM 1381 C CA . GLY A 1 173 ? -6.059 17.094 5.027 1 98.81 173 GLY A CA 1
ATOM 1382 C C . GLY A 1 173 ? -5.508 16.75 3.656 1 98.81 173 GLY A C 1
ATOM 1383 O O . GLY A 1 173 ? -5.547 15.594 3.238 1 98.81 173 GLY A O 1
ATOM 1384 N N . HIS A 1 174 ? -5.016 17.734 2.992 1 98.5 174 HIS A N 1
ATOM 1385 C CA . HIS A 1 174 ? -4.402 17.547 1.685 1 98.5 174 HIS A CA 1
ATOM 1386 C C . HIS A 1 174 ? -2.883 17.656 1.767 1 98.5 174 HIS A C 1
ATOM 1388 O O . HIS A 1 174 ? -2.357 18.453 2.545 1 98.5 174 HIS A O 1
ATOM 1394 N N . SER A 1 175 ? -2.146 16.859 1.015 1 98 175 SER A N 1
ATOM 1395 C CA . SER A 1 175 ? -0.689 16.938 0.974 1 98 175 SER A CA 1
ATOM 1396 C C . SER A 1 175 ? -0.08 16.641 2.34 1 98 175 SER A C 1
ATOM 1398 O O . SER A 1 175 ? -0.364 15.609 2.943 1 98 175 SER A O 1
ATOM 1400 N N . GLN A 1 176 ? 0.725 17.625 2.879 1 97.75 176 GLN A N 1
ATOM 1401 C CA . GLN A 1 176 ? 1.258 17.516 4.234 1 97.75 176 GLN A CA 1
ATOM 1402 C C . GLN A 1 176 ? 0.139 17.312 5.25 1 97.75 176 GLN A C 1
ATOM 1404 O O . GLN A 1 176 ? 0.29 16.531 6.199 1 97.75 176 GLN A O 1
ATOM 1409 N N . GLY A 1 177 ? -0.969 17.984 5.004 1 98.62 177 GLY A N 1
ATOM 1410 C CA . GLY A 1 177 ? -2.117 17.812 5.879 1 98.62 177 GLY A CA 1
ATOM 1411 C C . GLY A 1 177 ? -2.625 16.391 5.938 1 98.62 177 GLY A C 1
ATOM 1412 O O . GLY A 1 177 ? -3.078 15.93 6.988 1 98.62 177 GLY A O 1
ATOM 1413 N N . GLY A 1 178 ? -2.602 15.695 4.773 1 98.69 178 GLY A N 1
ATOM 1414 C CA . GLY A 1 178 ? -2.955 14.281 4.754 1 98.69 178 GLY A CA 1
ATOM 1415 C C . GLY A 1 178 ? -2.025 13.422 5.582 1 98.69 178 GLY A C 1
ATOM 1416 O O . GLY A 1 178 ? -2.479 12.57 6.355 1 98.69 178 GLY A O 1
ATOM 1417 N N . GLY A 1 179 ? -0.73 13.633 5.43 1 98.69 179 GLY A N 1
ATOM 1418 C CA . GLY A 1 179 ? 0.245 12.922 6.242 1 98.69 179 GLY A CA 1
ATOM 1419 C C . GLY A 1 179 ? 0.015 13.086 7.73 1 98.69 179 GLY A C 1
ATOM 1420 O O . GLY A 1 179 ? 0.046 12.109 8.484 1 98.69 179 GLY A O 1
ATOM 1421 N N . ILE A 1 180 ? -0.215 14.305 8.148 1 98.88 180 ILE A N 1
ATOM 1422 C CA . ILE A 1 180 ? -0.451 14.617 9.555 1 98.88 180 ILE A CA 1
ATOM 1423 C C . ILE A 1 180 ? -1.767 13.992 10.016 1 98.88 180 ILE A C 1
ATOM 1425 O O . ILE A 1 180 ? -1.869 13.5 11.141 1 98.88 180 ILE A O 1
ATOM 1429 N N . THR A 1 181 ? -2.754 13.961 9.117 1 98.94 181 THR A N 1
ATOM 1430 C CA . THR A 1 181 ? -4.086 13.469 9.453 1 98.94 181 THR A CA 1
ATOM 1431 C C . THR A 1 181 ? -4.055 11.969 9.734 1 98.94 181 THR A C 1
ATOM 1433 O O . THR A 1 181 ? -4.773 11.477 10.609 1 98.94 181 THR A O 1
ATOM 1436 N N . PHE A 1 182 ? -3.236 11.164 8.992 1 98.88 182 PHE A N 1
ATOM 1437 C CA . PHE A 1 182 ? -3.041 9.758 9.336 1 98.88 182 PHE A CA 1
ATOM 1438 C C . PHE A 1 182 ? -2.691 9.602 10.805 1 98.88 182 PHE A C 1
ATOM 1440 O O . PHE A 1 182 ? -3.312 8.812 11.516 1 98.88 182 PHE A O 1
ATOM 1447 N N . LEU A 1 183 ? -1.688 10.375 11.219 1 98.94 183 LEU A N 1
ATOM 1448 C CA . LEU A 1 183 ? -1.158 10.258 12.57 1 98.94 183 LEU A CA 1
ATOM 1449 C C . LEU A 1 183 ? -2.164 10.781 13.594 1 98.94 183 LEU A C 1
ATOM 1451 O O . LEU A 1 183 ? -2.299 10.211 14.68 1 98.94 183 LEU A O 1
ATOM 1455 N N . LEU A 1 184 ? -2.859 11.836 13.211 1 98.94 184 LEU A N 1
ATOM 1456 C CA . LEU A 1 184 ? -3.877 12.391 14.094 1 98.94 184 LEU A CA 1
ATOM 1457 C C . LEU A 1 184 ? -4.984 11.375 14.359 1 98.94 184 LEU A C 1
ATOM 1459 O O . LEU A 1 184 ? -5.41 11.195 15.5 1 98.94 184 LEU A O 1
ATOM 1463 N N . ASN A 1 185 ? -5.477 10.75 13.32 1 98.88 185 ASN A N 1
ATOM 1464 C CA . ASN A 1 185 ? -6.492 9.719 13.477 1 98.88 185 ASN A CA 1
ATOM 1465 C C . ASN A 1 185 ? -6.023 8.609 14.406 1 98.88 185 ASN A C 1
ATOM 1467 O O . ASN A 1 185 ? -6.758 8.203 15.312 1 98.88 185 ASN A O 1
ATOM 1471 N N . SER A 1 186 ? -4.812 8.125 14.195 1 98.88 186 SER A N 1
ATOM 1472 C CA . SER A 1 186 ? -4.258 7.074 15.047 1 98.88 186 SER A CA 1
ATOM 1473 C C . SER A 1 186 ? -4.211 7.516 16.5 1 98.88 186 SER A C 1
ATOM 1475 O O . SER A 1 186 ? -4.562 6.746 17.406 1 98.88 186 SER A O 1
ATOM 1477 N N . TYR A 1 187 ? -3.758 8.734 16.703 1 98.81 187 TYR A N 1
ATOM 1478 C CA . TYR A 1 187 ? -3.65 9.273 18.047 1 98.81 187 TYR A CA 1
ATOM 1479 C C . TYR A 1 187 ? -5.02 9.359 18.719 1 98.81 187 TYR A C 1
ATOM 1481 O O . TYR A 1 187 ? -5.191 8.898 19.844 1 98.81 187 TYR A O 1
ATOM 1489 N N . LEU A 1 188 ? -6 9.891 18.016 1 98.81 188 LEU A N 1
ATOM 1490 C CA . LEU A 1 188 ? -7.344 10.086 18.547 1 98.81 188 LEU A CA 1
ATOM 1491 C C . LEU A 1 188 ? -8.016 8.75 18.844 1 98.81 188 LEU A C 1
ATOM 1493 O O . LEU A 1 188 ? -8.656 8.586 19.875 1 98.81 188 LEU A O 1
ATOM 1497 N N . GLU A 1 189 ? -7.902 7.805 17.938 1 98.5 189 GLU A N 1
ATOM 1498 C CA . GLU A 1 189 ? -8.484 6.48 18.156 1 98.5 189 GLU A CA 1
ATOM 1499 C C . GLU A 1 189 ? -7.871 5.801 19.375 1 98.5 189 GLU A C 1
ATOM 1501 O O . GLU A 1 189 ? -8.57 5.109 20.109 1 98.5 189 GLU A O 1
ATOM 1506 N N . ASN A 1 190 ? -6.613 5.988 19.547 1 97.5 190 ASN A N 1
ATOM 1507 C CA . ASN A 1 190 ? -5.965 5.387 20.719 1 97.5 190 ASN A CA 1
ATOM 1508 C C . ASN A 1 190 ? -6.383 6.082 22 1 97.5 190 ASN A C 1
ATOM 1510 O O . ASN A 1 190 ? -6.465 5.445 23.062 1 97.5 190 ASN A O 1
ATOM 1514 N N . LEU A 1 191 ? -6.648 7.406 21.969 1 98.06 191 LEU A N 1
ATOM 1515 C CA . LEU A 1 191 ? -7.199 8.094 23.125 1 98.06 191 LEU A CA 1
ATOM 1516 C C . LEU A 1 191 ? -8.547 7.496 23.531 1 98.06 191 LEU A C 1
ATOM 1518 O O . LEU A 1 191 ? -8.836 7.355 24.719 1 98.06 191 LEU A O 1
ATOM 1522 N N . LYS A 1 192 ? -9.344 7.125 22.547 1 97.62 192 LYS A N 1
ATOM 1523 C CA . LYS A 1 192 ? -10.609 6.457 22.828 1 97.62 192 LYS A CA 1
ATOM 1524 C C . LYS A 1 192 ? -10.391 5.133 23.547 1 97.62 192 LYS A C 1
ATOM 1526 O O . LYS A 1 192 ? -11.055 4.848 24.547 1 97.62 192 LYS A O 1
ATOM 1531 N N . MET A 1 193 ? -9.461 4.387 23.031 1 95.56 193 MET A N 1
ATOM 1532 C CA . MET A 1 193 ? -9.164 3.072 23.594 1 95.56 193 MET A CA 1
ATOM 1533 C C . MET A 1 193 ? -8.68 3.193 25.031 1 95.56 193 MET A C 1
ATOM 1535 O O . MET A 1 193 ? -8.953 2.316 25.859 1 95.56 193 MET A O 1
ATOM 1539 N N . GLN A 1 194 ? -8.086 4.324 25.375 1 96.19 194 GLN A N 1
ATOM 1540 C CA . GLN A 1 194 ? -7.527 4.559 26.703 1 96.19 194 GLN A CA 1
ATOM 1541 C C . GLN A 1 194 ? -8.555 5.211 27.609 1 96.19 194 GLN A C 1
ATOM 1543 O O . GLN A 1 194 ? -8.273 5.477 28.781 1 96.19 194 GLN A O 1
ATOM 1548 N N . GLY A 1 195 ? -9.688 5.582 27.109 1 96.44 195 GLY A N 1
ATOM 1549 C CA . GLY A 1 195 ? -10.734 6.207 27.906 1 96.44 195 GLY A CA 1
ATOM 1550 C C . GLY A 1 195 ? -10.531 7.703 28.078 1 96.44 195 GLY A C 1
ATOM 1551 O O . GLY A 1 195 ? -11.172 8.32 28.938 1 96.44 195 GLY A O 1
ATOM 1552 N N . ARG A 1 196 ? -9.68 8.266 27.266 1 96.81 196 ARG A N 1
ATOM 1553 C CA . ARG A 1 196 ? -9.391 9.688 27.375 1 96.81 196 ARG A CA 1
ATOM 1554 C C . ARG A 1 196 ? -10.266 10.492 26.422 1 96.81 196 ARG A C 1
ATOM 1556 O O . ARG A 1 196 ? -10.336 11.719 26.531 1 96.81 196 ARG A O 1
ATOM 1563 N N . LEU A 1 197 ? -10.906 9.844 25.469 1 97.31 197 LEU A N 1
ATOM 1564 C CA . LEU A 1 197 ? -11.992 10.336 24.625 1 97.31 197 LEU A CA 1
ATOM 1565 C C . LEU A 1 197 ? -13.188 9.391 24.672 1 97.31 197 LEU A C 1
ATOM 1567 O O . LEU A 1 197 ? -13.023 8.188 24.891 1 97.31 197 LEU A O 1
ATOM 1571 N N . PRO A 1 198 ? -14.336 9.953 24.547 1 97.62 198 PRO A N 1
ATOM 1572 C CA . PRO A 1 198 ? -15.516 9.078 24.578 1 97.62 198 PRO A CA 1
ATOM 1573 C C . PRO A 1 198 ? -15.461 7.992 23.516 1 97.62 198 PRO A C 1
ATOM 1575 O O . PRO A 1 198 ? -15.102 8.266 22.359 1 97.62 198 PRO A O 1
ATOM 1578 N N . ALA A 1 199 ? -15.898 6.781 23.828 1 96.5 199 ALA A N 1
ATOM 1579 C CA . ALA A 1 199 ? -15.781 5.602 22.969 1 96.5 199 ALA A CA 1
ATOM 1580 C C . ALA A 1 199 ? -16.781 5.656 21.828 1 96.5 199 ALA A C 1
ATOM 1582 O O . ALA A 1 199 ? -16.609 4.984 20.797 1 96.5 199 ALA A O 1
ATOM 1583 N N . ASP A 1 200 ? -17.812 6.406 22 1 96.81 200 ASP A N 1
ATOM 1584 C CA . ASP A 1 200 ? -18.875 6.398 21 1 96.81 200 ASP A CA 1
ATOM 1585 C C . ASP A 1 200 ? -18.641 7.48 19.953 1 96.81 200 ASP A C 1
ATOM 1587 O O . ASP A 1 200 ? -19.484 7.707 19.094 1 96.81 200 ASP A O 1
ATOM 1591 N N . ILE A 1 201 ? -17.5 8.18 20.031 1 98.19 201 ILE A N 1
ATOM 1592 C CA . ILE A 1 201 ? -17.109 9.086 18.969 1 98.19 201 ILE A CA 1
ATOM 1593 C C . ILE A 1 201 ? -16.734 8.281 17.719 1 98.19 201 ILE A C 1
ATOM 1595 O O . ILE A 1 201 ? -16.094 7.234 17.812 1 98.19 201 ILE A O 1
ATOM 1599 N N . ARG A 1 202 ? -17.188 8.711 16.531 1 98.12 202 ARG A N 1
ATOM 1600 C CA . ARG A 1 202 ? -16.844 8.102 15.258 1 98.12 202 ARG A CA 1
ATOM 1601 C C . ARG A 1 202 ? -16 9.047 14.406 1 98.12 202 ARG A C 1
ATOM 1603 O O . ARG A 1 202 ? -16.391 10.188 14.164 1 98.12 202 ARG A O 1
ATOM 1610 N N . PHE A 1 203 ? -14.859 8.547 14.031 1 98.62 203 PHE A N 1
ATOM 1611 C CA . PHE A 1 203 ? -14.023 9.281 13.094 1 98.62 203 PHE A CA 1
ATOM 1612 C C . PHE A 1 203 ? -14.102 8.664 11.703 1 98.62 203 PHE A C 1
ATOM 1614 O O . PHE A 1 203 ? -14.039 7.445 11.555 1 98.62 203 PHE A O 1
ATOM 1621 N N . LYS A 1 204 ? -14.297 9.398 10.703 1 98.69 204 LYS A N 1
ATOM 1622 C CA . LYS A 1 204 ? -14.109 9.055 9.297 1 98.69 204 LYS A CA 1
ATOM 1623 C C . LYS A 1 204 ? -13.047 9.93 8.648 1 98.69 204 LYS A C 1
ATOM 1625 O O . LYS A 1 204 ? -13.07 11.156 8.797 1 98.69 204 LYS A O 1
ATOM 1630 N N . THR A 1 205 ? -12.109 9.336 7.965 1 98.81 205 THR A N 1
ATOM 1631 C CA . THR A 1 205 ? -10.953 10.094 7.504 1 98.81 205 THR A CA 1
ATOM 1632 C C . THR A 1 205 ? -10.891 10.109 5.98 1 98.81 205 THR A C 1
ATOM 1634 O O . THR A 1 205 ? -11.062 9.078 5.332 1 98.81 205 THR A O 1
ATOM 1637 N N . TYR A 1 206 ? -10.695 11.266 5.422 1 98.75 206 TYR A N 1
ATOM 1638 C CA . TYR A 1 206 ? -10.328 11.477 4.027 1 98.75 206 TYR A CA 1
ATOM 1639 C C . TYR A 1 206 ? -8.992 12.195 3.918 1 98.75 206 TYR A C 1
ATOM 1641 O O . TYR A 1 206 ? -8.945 13.43 3.854 1 98.75 206 TYR A O 1
ATOM 1649 N N . CYS A 1 207 ? -7.965 11.414 3.83 1 98.75 207 CYS A N 1
ATOM 1650 C CA . CYS A 1 207 ? -6.711 12.016 3.387 1 98.75 207 CYS A CA 1
ATOM 1651 C C . CYS A 1 207 ? -6.719 12.242 1.878 1 98.75 207 CYS A C 1
ATOM 1653 O O . CYS A 1 207 ? -7.285 11.438 1.131 1 98.75 207 CYS A O 1
ATOM 1655 N N . SER A 1 208 ? -6.188 13.359 1.471 1 98.62 208 SER A N 1
ATOM 1656 C CA . SER A 1 208 ? -6.016 13.68 0.057 1 98.62 208 SER A CA 1
ATOM 1657 C C . SER A 1 208 ? -4.551 13.914 -0.281 1 98.62 208 SER A C 1
ATOM 1659 O O . SER A 1 208 ? -3.869 14.688 0.396 1 98.62 208 SER A O 1
ATOM 1661 N N . ALA A 1 209 ? -4.094 13.211 -1.346 1 98.62 209 ALA A N 1
ATOM 1662 C CA . ALA A 1 209 ? -2.68 13.297 -1.704 1 98.62 209 ALA A CA 1
ATOM 1663 C C . ALA A 1 209 ? -1.791 13.062 -0.486 1 98.62 209 ALA A C 1
ATOM 1665 O O . ALA A 1 209 ? -0.76 13.719 -0.326 1 98.62 209 ALA A O 1
ATOM 1666 N N . GLY A 1 210 ? -2.289 12.234 0.426 1 98.5 210 GLY A N 1
ATOM 1667 C CA . GLY A 1 210 ? -1.518 11.945 1.624 1 98.5 210 GLY A CA 1
ATOM 1668 C C . GLY A 1 210 ? -0.26 11.148 1.346 1 98.5 210 GLY A C 1
ATOM 1669 O O . GLY A 1 210 ? -0.326 10.055 0.78 1 98.5 210 GLY A O 1
ATOM 1670 N N . PRO A 1 211 ? 0.872 11.688 1.702 1 98.69 211 PRO A N 1
ATOM 1671 C CA . PRO A 1 211 ? 2.105 10.914 1.549 1 98.69 211 PRO A CA 1
ATOM 1672 C C . PRO A 1 211 ? 2.186 9.734 2.516 1 98.69 211 PRO A C 1
ATOM 1674 O O . PRO A 1 211 ? 1.244 9.492 3.271 1 98.69 211 PRO A O 1
ATOM 1677 N N . LYS A 1 212 ? 3.246 8.922 2.436 1 98.88 212 LYS A N 1
ATOM 1678 C CA . LYS A 1 212 ? 3.406 7.734 3.273 1 98.88 212 LYS A CA 1
ATOM 1679 C C . LYS A 1 212 ? 3.758 8.117 4.707 1 98.88 212 LYS A C 1
ATOM 1681 O O . LYS A 1 212 ? 4.812 8.703 4.961 1 98.88 212 LYS A O 1
ATOM 1686 N N . PRO A 1 213 ? 2.943 7.746 5.688 1 98.81 213 PRO A N 1
ATOM 1687 C CA . PRO A 1 213 ? 3.096 8.297 7.035 1 98.81 213 PRO A CA 1
ATOM 1688 C C . PRO A 1 213 ? 4.047 7.48 7.906 1 98.81 213 PRO A C 1
ATOM 1690 O O . PRO A 1 213 ? 4.5 7.961 8.953 1 98.81 213 PRO A O 1
ATOM 1693 N N . GLY A 1 214 ? 4.297 6.207 7.527 1 98.88 214 GLY A N 1
ATOM 1694 C CA . GLY A 1 214 ? 5.07 5.32 8.383 1 98.88 214 GLY A CA 1
ATOM 1695 C C . GLY A 1 214 ? 5.434 4.012 7.703 1 98.88 214 GLY A C 1
ATOM 1696 O O . GLY A 1 214 ? 5.348 3.893 6.48 1 98.88 214 GLY A O 1
ATOM 1697 N N . ASN A 1 215 ? 5.91 3.051 8.562 1 98.81 215 ASN A N 1
ATOM 1698 C CA . ASN A 1 215 ? 6.363 1.775 8.016 1 98.81 215 ASN A CA 1
ATOM 1699 C C . ASN A 1 215 ? 5.227 0.762 7.941 1 98.81 215 ASN A C 1
ATOM 1701 O O . ASN A 1 215 ? 4.066 1.104 8.18 1 98.81 215 ASN A O 1
ATOM 1705 N N . LEU A 1 216 ? 5.5 -0.422 7.527 1 98.56 216 LEU A N 1
ATOM 1706 C CA . LEU A 1 216 ? 4.508 -1.458 7.273 1 98.56 216 LEU A CA 1
ATOM 1707 C C . LEU A 1 216 ? 3.723 -1.784 8.539 1 98.56 216 LEU A C 1
ATOM 1709 O O . LEU A 1 216 ? 2.502 -1.944 8.492 1 98.56 216 LEU A O 1
ATOM 1713 N N . PHE A 1 217 ? 4.395 -1.914 9.672 1 98.44 217 PHE A N 1
ATOM 1714 C CA . PHE A 1 217 ? 3.742 -2.254 10.938 1 98.44 217 PHE A CA 1
ATOM 1715 C C . PHE A 1 217 ? 2.734 -1.18 11.328 1 98.44 217 PHE A C 1
ATOM 1717 O O . PHE A 1 217 ? 1.653 -1.491 11.836 1 98.44 217 PHE A O 1
ATOM 1724 N N . TYR A 1 218 ? 3.1 0.062 11.094 1 98.81 218 TYR A N 1
ATOM 1725 C CA . TYR A 1 218 ? 2.146 1.143 11.32 1 98.81 218 TYR A CA 1
ATOM 1726 C C . TYR A 1 218 ? 0.957 1.028 10.375 1 98.81 218 TYR A C 1
ATOM 1728 O O . TYR A 1 218 ? -0.193 1.172 10.797 1 98.81 218 TYR A O 1
ATOM 1736 N N . ALA A 1 219 ? 1.23 0.806 9.117 1 98.69 219 ALA A N 1
ATOM 1737 C CA . ALA A 1 219 ? 0.166 0.69 8.117 1 98.69 219 ALA A CA 1
ATOM 1738 C C . ALA A 1 219 ? -0.823 -0.407 8.5 1 98.69 219 ALA A C 1
ATOM 1740 O O . ALA A 1 219 ? -2.039 -0.206 8.438 1 98.69 219 ALA A O 1
ATOM 1741 N N . TYR A 1 220 ? -0.313 -1.581 8.891 1 98.06 220 TYR A N 1
ATOM 1742 C CA . TYR A 1 220 ? -1.159 -2.703 9.281 1 98.06 220 TYR A CA 1
ATOM 1743 C C . TYR A 1 220 ? -2.078 -2.322 10.438 1 98.06 220 TYR A C 1
ATOM 1745 O O . TYR A 1 220 ? -3.275 -2.611 10.406 1 98.06 220 TYR A O 1
ATOM 1753 N N . GLU A 1 221 ? -1.521 -1.693 11.422 1 97.5 221 GLU A N 1
ATOM 1754 C CA . GLU A 1 221 ? -2.324 -1.332 12.586 1 97.5 221 GLU A CA 1
ATOM 1755 C C . GLU A 1 221 ? -3.352 -0.26 12.242 1 97.5 221 GLU A C 1
ATOM 1757 O O . GLU A 1 221 ? -4.492 -0.311 12.711 1 97.5 221 GLU A O 1
ATOM 1762 N N . TYR A 1 222 ? -2.922 0.716 11.461 1 98.44 222 TYR A N 1
ATOM 1763 C CA . TYR A 1 222 ? -3.842 1.762 11.023 1 98.44 222 TYR A CA 1
ATOM 1764 C C . TYR A 1 222 ? -5.012 1.17 10.25 1 98.44 222 TYR A C 1
ATOM 1766 O O . TYR A 1 222 ? -6.164 1.546 10.469 1 98.44 222 TYR A O 1
ATOM 1774 N N . GLU A 1 223 ? -4.691 0.262 9.359 1 97.5 223 GLU A N 1
ATOM 1775 C CA . GLU A 1 223 ? -5.699 -0.352 8.5 1 97.5 223 GLU A CA 1
ATOM 1776 C C . GLU A 1 223 ? -6.625 -1.268 9.297 1 97.5 223 GLU A C 1
ATOM 1778 O O . GLU A 1 223 ? -7.812 -1.371 9 1 97.5 223 GLU A O 1
ATOM 1783 N N . HIS A 1 224 ? -6.098 -1.904 10.328 1 95.81 224 HIS A N 1
ATOM 1784 C CA . HIS A 1 224 ? -6.93 -2.691 11.227 1 95.81 224 HIS A CA 1
ATOM 1785 C C . HIS A 1 224 ? -7.867 -1.8 12.039 1 95.81 224 HIS A C 1
ATOM 1787 O O . HIS A 1 224 ? -9.055 -2.098 12.164 1 95.81 224 HIS A O 1
ATOM 1793 N N . MET A 1 225 ? -7.32 -0.709 12.477 1 95.88 225 MET A N 1
ATOM 1794 C CA . MET A 1 225 ? -8.047 0.237 13.32 1 95.88 225 MET A CA 1
ATOM 1795 C C . MET A 1 225 ? -9.188 0.892 12.547 1 95.88 225 MET A C 1
ATOM 1797 O O . MET A 1 225 ? -10.242 1.177 13.109 1 95.88 225 MET A O 1
ATOM 1801 N N . THR A 1 226 ? -9 1.066 11.25 1 96.44 226 THR A N 1
ATOM 1802 C CA . THR A 1 226 ? -9.961 1.808 10.453 1 96.44 226 THR A CA 1
ATOM 1803 C C . THR A 1 226 ? -10.734 0.867 9.531 1 96.44 226 THR A C 1
ATOM 1805 O O . THR A 1 226 ? -11.375 1.312 8.578 1 96.44 226 THR A O 1
ATOM 1808 N N . ALA A 1 227 ? -10.664 -0.407 9.75 1 92.88 227 ALA A N 1
ATOM 1809 C CA . ALA A 1 227 ? -11.359 -1.392 8.93 1 92.88 227 ALA A CA 1
ATOM 1810 C C . ALA A 1 227 ? -12.844 -1.069 8.82 1 92.88 227 ALA A C 1
ATOM 1812 O O . ALA A 1 227 ? -13.406 -0.403 9.688 1 92.88 227 ALA A O 1
ATOM 1813 N N . GLY A 1 228 ? -13.461 -1.488 7.77 1 90.5 228 GLY A N 1
ATOM 1814 C CA . GLY A 1 228 ? -14.898 -1.344 7.613 1 90.5 228 GLY A CA 1
ATOM 1815 C C . GLY A 1 228 ? -15.297 -0.072 6.887 1 90.5 228 GLY A C 1
ATOM 1816 O O . GLY A 1 228 ? -16.438 0.369 6.98 1 90.5 228 GLY A O 1
ATOM 1817 N N . GLY A 1 229 ? -14.312 0.617 6.285 1 93.25 229 GLY A N 1
ATOM 1818 C CA . GLY A 1 229 ? -14.648 1.719 5.395 1 93.25 229 GLY A CA 1
ATOM 1819 C C . GLY A 1 229 ? -14.648 3.066 6.094 1 93.25 229 GLY A C 1
ATOM 1820 O O . GLY A 1 229 ? -15.477 3.93 5.785 1 93.25 229 GLY A O 1
ATOM 1821 N N . TRP A 1 230 ? -13.711 3.305 7.008 1 97 230 TRP A N 1
ATOM 1822 C CA . TRP A 1 230 ? -13.766 4.527 7.801 1 97 230 TRP A CA 1
ATOM 1823 C C . TRP A 1 230 ? -12.562 5.418 7.516 1 97 230 TRP A C 1
ATOM 1825 O O . TRP A 1 230 ? -12.453 6.512 8.078 1 97 230 TRP A O 1
ATOM 1835 N N . ALA A 1 231 ? -11.68 5.004 6.641 1 98.19 231 ALA A N 1
ATOM 1836 C CA . ALA A 1 231 ? -10.531 5.844 6.32 1 98.19 231 ALA A CA 1
ATOM 1837 C C . ALA A 1 231 ? -10.07 5.625 4.883 1 98.19 231 ALA A C 1
ATOM 1839 O O . ALA A 1 231 ? -9.992 4.484 4.418 1 98.19 231 ALA A O 1
ATOM 1840 N N . TYR A 1 232 ? -9.758 6.734 4.219 1 98 232 TYR A N 1
ATOM 1841 C CA . TYR A 1 232 ? -9.359 6.684 2.814 1 98 232 TYR A CA 1
ATOM 1842 C C . TYR A 1 232 ? -8.219 7.66 2.537 1 98 232 TYR A C 1
ATOM 1844 O O . TYR A 1 232 ? -8.078 8.672 3.227 1 98 232 TYR A O 1
ATOM 1852 N N . ASN A 1 233 ? -7.422 7.328 1.647 1 98.44 233 ASN A N 1
ATOM 1853 C CA . ASN A 1 233 ? -6.492 8.25 1.003 1 98.44 233 ASN A CA 1
ATOM 1854 C C . ASN A 1 233 ? -6.773 8.375 -0.492 1 98.44 233 ASN A C 1
ATOM 1856 O O . ASN A 1 233 ? -6.727 7.383 -1.222 1 98.44 233 ASN A O 1
ATOM 1860 N N . VAL A 1 234 ? -7.098 9.523 -0.923 1 98.62 234 VAL A N 1
ATOM 1861 C CA . VAL A 1 234 ? -7.426 9.75 -2.328 1 98.62 234 VAL A CA 1
ATOM 1862 C C . VAL A 1 234 ? -6.195 10.273 -3.068 1 98.62 234 VAL A C 1
ATOM 1864 O O . VAL A 1 234 ? -5.59 11.266 -2.656 1 98.62 234 VAL A O 1
ATOM 1867 N N . VAL A 1 235 ? -5.891 9.633 -4.211 1 98.5 235 VAL A N 1
ATOM 1868 C CA . VAL A 1 235 ? -4.605 9.922 -4.844 1 98.5 235 VAL A CA 1
ATOM 1869 C C . VAL A 1 235 ? -4.797 10.109 -6.344 1 98.5 235 VAL A C 1
ATOM 1871 O O . VAL A 1 235 ? -5.465 9.305 -7 1 98.5 235 VAL A O 1
ATOM 1874 N N . ASN A 1 236 ? -4.301 11.242 -6.824 1 98.62 236 ASN A N 1
ATOM 1875 C CA . ASN A 1 236 ? -4.094 11.438 -8.258 1 98.62 236 ASN A CA 1
ATOM 1876 C C . ASN A 1 236 ? -2.844 10.711 -8.75 1 98.62 236 ASN A C 1
ATOM 1878 O O . ASN A 1 236 ? -1.73 11.023 -8.32 1 98.62 236 ASN A O 1
ATOM 1882 N N . THR A 1 237 ? -2.973 9.805 -9.688 1 97.88 237 THR A N 1
ATOM 1883 C CA . THR A 1 237 ? -1.877 8.922 -10.07 1 97.88 237 THR A CA 1
ATOM 1884 C C . THR A 1 237 ? -0.77 9.703 -10.773 1 97.88 237 THR A C 1
ATOM 1886 O O . THR A 1 237 ? 0.339 9.195 -10.945 1 97.88 237 THR A O 1
ATOM 1889 N N . ALA A 1 238 ? -1.01 10.969 -11.141 1 98.12 238 ALA A N 1
ATOM 1890 C CA . ALA A 1 238 ? 0.004 11.82 -11.766 1 98.12 238 ALA A CA 1
ATOM 1891 C C . ALA A 1 238 ? 0.725 12.664 -10.719 1 98.12 238 ALA A C 1
ATOM 1893 O O . ALA A 1 238 ? 1.677 13.383 -11.047 1 98.12 238 ALA A O 1
ATOM 1894 N N . ASP A 1 239 ? 0.26 12.672 -9.516 1 98.56 239 ASP A N 1
ATOM 1895 C CA . ASP A 1 239 ? 0.832 13.445 -8.422 1 98.56 239 ASP A CA 1
ATOM 1896 C C . ASP A 1 239 ? 1.97 12.68 -7.742 1 98.56 239 ASP A C 1
ATOM 1898 O O . ASP A 1 239 ? 1.78 11.555 -7.281 1 98.56 239 ASP A O 1
ATOM 1902 N N . TRP A 1 240 ? 3.115 13.258 -7.555 1 98.06 240 TRP A N 1
ATOM 1903 C CA . TRP A 1 240 ? 4.289 12.602 -6.996 1 98.06 240 TRP A CA 1
ATOM 1904 C C . TRP A 1 240 ? 4.238 12.594 -5.469 1 98.06 240 TRP A C 1
ATOM 1906 O O . TRP A 1 240 ? 4.914 11.797 -4.82 1 98.06 240 TRP A O 1
ATOM 1916 N N . VAL A 1 241 ? 3.453 13.391 -4.867 1 98.31 241 VAL A N 1
ATOM 1917 C CA . VAL A 1 241 ? 3.541 13.703 -3.445 1 98.31 241 VAL A CA 1
ATOM 1918 C C . VAL A 1 241 ? 3.145 12.484 -2.621 1 98.31 241 VAL A C 1
ATOM 1920 O O . VAL A 1 241 ? 3.801 12.156 -1.631 1 98.31 241 VAL A O 1
ATOM 1923 N N . PRO A 1 242 ? 2.088 11.727 -3.053 1 98.25 242 PRO A N 1
ATOM 1924 C CA . PRO A 1 242 ? 1.725 10.562 -2.248 1 98.25 242 PRO A CA 1
ATOM 1925 C C . PRO A 1 242 ? 2.822 9.5 -2.219 1 98.25 242 PRO A C 1
ATOM 1927 O O . PRO A 1 242 ? 2.768 8.57 -1.406 1 98.25 242 PRO A O 1
ATOM 1930 N N . ASP A 1 243 ? 3.812 9.664 -3.035 1 97.38 243 ASP A N 1
ATOM 1931 C CA . ASP A 1 243 ? 4.812 8.609 -3.201 1 97.38 243 ASP A CA 1
ATOM 1932 C C . ASP A 1 243 ? 6.066 8.914 -2.379 1 97.38 243 ASP A C 1
ATOM 1934 O O . ASP A 1 243 ? 7.035 8.148 -2.418 1 97.38 243 ASP A O 1
ATOM 1938 N N . VAL A 1 244 ? 6.098 10.031 -1.663 1 97.81 244 VAL A N 1
ATOM 1939 C CA . VAL A 1 244 ? 7.199 10.32 -0.749 1 97.81 244 VAL A CA 1
ATOM 1940 C C . VAL A 1 244 ? 6.77 10.016 0.686 1 97.81 244 VAL A C 1
ATOM 1942 O O . VAL A 1 244 ? 5.578 9.969 0.987 1 97.81 244 VAL A O 1
ATOM 1945 N N . PRO A 1 245 ? 7.812 9.797 1.557 1 98.12 245 PRO A N 1
ATOM 1946 C CA . PRO A 1 245 ? 9.258 9.766 1.323 1 98.12 245 PRO A CA 1
ATOM 1947 C C . PRO A 1 245 ? 9.695 8.531 0.537 1 98.12 245 PRO A C 1
ATOM 1949 O O . PRO A 1 245 ? 8.875 7.668 0.221 1 98.12 245 PRO A O 1
ATOM 1952 N N . PHE A 1 246 ? 11 8.477 0.226 1 98.12 246 PHE A N 1
ATOM 1953 C CA . PHE A 1 246 ? 11.562 7.332 -0.481 1 98.12 246 PHE A CA 1
ATOM 1954 C C . PHE A 1 246 ? 11.461 6.066 0.359 1 98.12 246 PHE A C 1
ATOM 1956 O O . PHE A 1 246 ? 11.773 6.074 1.549 1 98.12 246 PHE A O 1
ATOM 1963 N N . SER A 1 247 ? 11.047 4.996 -0.253 1 98.56 247 SER A N 1
ATOM 1964 C CA . SER A 1 247 ? 10.906 3.699 0.396 1 98.56 247 SER A CA 1
ATOM 1965 C C . SER A 1 247 ? 12.117 2.812 0.132 1 98.56 247 SER A C 1
ATOM 1967 O O . SER A 1 247 ? 12.438 2.521 -1.021 1 98.56 247 SER A O 1
ATOM 1969 N N . VAL A 1 248 ? 12.734 2.336 1.147 1 98.56 248 VAL A N 1
ATOM 1970 C CA . VAL A 1 248 ? 13.812 1.353 1.046 1 98.56 248 VAL A CA 1
ATOM 1971 C C . VAL A 1 248 ? 13.609 0.256 2.088 1 98.56 248 VAL A C 1
ATOM 1973 O O . VAL A 1 248 ? 13.625 0.525 3.293 1 98.56 248 VAL A O 1
ATOM 1976 N N . GLN A 1 249 ? 13.43 -0.933 1.642 1 98.62 249 GLN A N 1
ATOM 1977 C CA . GLN A 1 249 ? 13.234 -2.094 2.506 1 98.62 249 GLN A CA 1
ATOM 1978 C C . GLN A 1 249 ? 14.562 -2.816 2.75 1 98.62 249 GLN A C 1
ATOM 1980 O O . GLN A 1 249 ? 15.328 -3.051 1.815 1 98.62 249 GLN A O 1
ATOM 1985 N N . THR A 1 250 ? 14.891 -3.098 3.98 1 98.12 250 THR A N 1
ATOM 1986 C CA . THR A 1 250 ? 16.062 -3.879 4.352 1 98.12 250 THR A CA 1
ATOM 1987 C C . THR A 1 250 ? 15.656 -5.191 5.016 1 98.12 250 THR A C 1
ATOM 1989 O O . THR A 1 250 ? 14.469 -5.434 5.246 1 98.12 250 THR A O 1
ATOM 1992 N N . VAL A 1 251 ? 16.625 -6.027 5.371 1 96.62 251 VAL A N 1
ATOM 1993 C CA . VAL A 1 251 ? 16.375 -7.344 5.945 1 96.62 251 VAL A CA 1
ATOM 1994 C C . VAL A 1 251 ? 15.805 -7.195 7.355 1 96.62 251 VAL A C 1
ATOM 1996 O O . VAL A 1 251 ? 15.18 -8.125 7.879 1 96.62 251 VAL A O 1
ATOM 1999 N N . THR A 1 252 ? 15.922 -6.039 7.965 1 96 252 THR A N 1
ATOM 2000 C CA . THR A 1 252 ? 15.469 -5.848 9.336 1 96 252 THR A CA 1
ATOM 2001 C C . THR A 1 252 ? 14.039 -5.309 9.359 1 96 252 THR A C 1
ATOM 2003 O O . THR A 1 252 ? 13.484 -5.059 10.438 1 96 252 THR A O 1
ATOM 2006 N N . ASP A 1 253 ? 13.43 -5.098 8.195 1 97.94 253 ASP A N 1
ATOM 2007 C CA . ASP A 1 253 ? 12.086 -4.531 8.125 1 97.94 253 ASP A CA 1
ATOM 2008 C C . ASP A 1 253 ? 11.023 -5.625 8.117 1 97.94 253 ASP A C 1
ATOM 2010 O O . ASP A 1 253 ? 9.828 -5.34 8.055 1 97.94 253 ASP A O 1
ATOM 2014 N N . PHE A 1 254 ? 11.375 -6.91 8.195 1 97.62 254 PHE A N 1
ATOM 2015 C CA . PHE A 1 254 ? 10.445 -8.031 8.102 1 97.62 254 PHE A CA 1
ATOM 2016 C C . PHE A 1 254 ? 9.906 -8.398 9.477 1 97.62 254 PHE A C 1
ATOM 2018 O O . PHE A 1 254 ? 10.406 -7.914 10.5 1 97.62 254 PHE A O 1
ATOM 2025 N N . THR A 1 255 ? 8.898 -9.203 9.469 1 96.75 255 THR A N 1
ATOM 2026 C CA . THR A 1 255 ? 8.281 -9.75 10.672 1 96.75 255 THR A CA 1
ATOM 2027 C C . THR A 1 255 ? 9.297 -10.523 11.5 1 96.75 255 THR A C 1
ATOM 2029 O O . THR A 1 255 ? 10.406 -10.797 11.039 1 96.75 255 THR A O 1
ATOM 2032 N N . ALA A 1 256 ? 8.898 -10.828 12.688 1 95.88 256 ALA A N 1
ATOM 2033 C CA . ALA A 1 256 ? 9.805 -11.5 13.609 1 95.88 256 ALA A CA 1
ATOM 2034 C C . ALA A 1 256 ? 10.281 -12.836 13.039 1 95.88 256 ALA A C 1
ATOM 2036 O O . ALA A 1 256 ? 11.477 -13.133 13.047 1 95.88 256 ALA A O 1
ATOM 2037 N N . VAL A 1 257 ? 9.297 -13.672 12.641 1 96.62 257 VAL A N 1
ATOM 2038 C CA . VAL A 1 257 ? 9.625 -14.938 11.992 1 96.62 257 VAL A CA 1
ATOM 2039 C C . VAL A 1 257 ? 9.766 -14.727 10.484 1 96.62 257 VAL A C 1
ATOM 2041 O O . VAL A 1 257 ? 8.797 -14.367 9.812 1 96.62 257 VAL A O 1
ATOM 2044 N N . ASN A 1 258 ? 10.945 -14.781 9.969 1 96.06 258 ASN A N 1
ATOM 2045 C CA . ASN A 1 258 ? 11.227 -14.594 8.547 1 96.06 258 ASN A CA 1
ATOM 2046 C C . ASN A 1 258 ? 12.508 -15.312 8.133 1 96.06 258 ASN A C 1
ATOM 2048 O O . ASN A 1 258 ? 13.305 -15.719 8.984 1 96.06 258 ASN A O 1
ATOM 2052 N N . PRO A 1 259 ? 12.766 -15.539 6.887 1 94 259 PRO A N 1
ATOM 2053 C CA . PRO A 1 259 ? 13.922 -16.312 6.441 1 94 259 PRO A CA 1
ATOM 2054 C C . PRO A 1 259 ? 15.219 -15.508 6.492 1 94 259 PRO A C 1
ATOM 2056 O O . PRO A 1 259 ? 16.312 -16.078 6.348 1 94 259 PRO A O 1
ATOM 2059 N N . PHE A 1 260 ? 15.094 -14.266 6.676 1 94.12 260 PHE A N 1
ATOM 2060 C CA . PHE A 1 260 ? 16.281 -13.422 6.609 1 94.12 260 PHE A CA 1
ATOM 2061 C C . PHE A 1 260 ? 16.922 -13.281 7.98 1 94.12 260 PHE A C 1
ATOM 2063 O O . PHE A 1 260 ? 18.094 -12.922 8.086 1 94.12 260 PHE A O 1
ATOM 2070 N N . HIS A 1 261 ? 15.938 -13.602 8.992 1 89.06 261 HIS A N 1
ATOM 2071 C CA . HIS A 1 261 ? 16.438 -13.594 10.359 1 89.06 261 HIS A CA 1
ATOM 2072 C C . HIS A 1 261 ? 17.453 -14.711 10.578 1 89.06 261 HIS A C 1
ATOM 2074 O O . HIS A 1 261 ? 17.141 -15.891 10.383 1 89.06 261 HIS A O 1
ATOM 2080 N N . GLY A 1 262 ? 18.672 -14.781 10.352 1 87.62 262 GLY A N 1
ATOM 2081 C CA . GLY A 1 262 ? 19.719 -15.773 10.539 1 87.62 262 GLY A CA 1
ATOM 2082 C C . GLY A 1 262 ? 20.391 -16.172 9.242 1 87.62 262 GLY A C 1
ATOM 2083 O O . GLY A 1 262 ? 21.172 -17.125 9.211 1 87.62 262 GLY A O 1
ATOM 2084 N N . ALA A 1 263 ? 20 -15.477 8.281 1 91.81 263 ALA A N 1
ATOM 2085 C CA . ALA A 1 263 ? 20.531 -15.82 6.965 1 91.81 263 ALA A CA 1
ATOM 2086 C C . ALA A 1 263 ? 22.047 -15.82 6.957 1 91.81 263 ALA A C 1
ATOM 2088 O O . ALA A 1 263 ? 22.672 -16.719 6.395 1 91.81 263 ALA A O 1
ATOM 2089 N N . LYS A 1 264 ? 22.641 -14.867 7.582 1 92.44 264 LYS A N 1
ATOM 2090 C CA . LYS A 1 264 ? 24.109 -14.773 7.613 1 92.44 264 LYS A CA 1
ATOM 2091 C C . LYS A 1 264 ? 24.719 -16 8.281 1 92.44 264 LYS A C 1
ATOM 2093 O O . LYS A 1 264 ? 25.703 -16.562 7.789 1 92.44 264 LYS A O 1
ATOM 2098 N N . LYS A 1 265 ? 24.141 -16.375 9.391 1 92.44 265 LYS A N 1
ATOM 2099 C CA . LYS A 1 265 ? 24.609 -17.562 10.102 1 92.44 265 LYS A CA 1
ATOM 2100 C C . LYS A 1 265 ? 24.453 -18.812 9.242 1 92.44 265 LYS A C 1
ATOM 2102 O O . LYS A 1 265 ? 25.344 -19.656 9.203 1 92.44 265 LYS A O 1
ATOM 2107 N N . ALA A 1 266 ? 23.328 -18.984 8.617 1 92.69 266 ALA A N 1
ATOM 2108 C CA . ALA A 1 266 ? 23.062 -20.141 7.758 1 92.69 266 ALA A CA 1
ATOM 2109 C C . ALA A 1 266 ? 24.062 -20.188 6.598 1 92.69 266 ALA A C 1
ATOM 2111 O O . ALA A 1 266 ? 24.516 -21.266 6.219 1 92.69 266 ALA A O 1
ATOM 2112 N N . ILE A 1 267 ? 24.344 -19.031 5.996 1 94.94 267 ILE A N 1
ATOM 2113 C CA . ILE A 1 267 ? 25.281 -18.938 4.879 1 94.94 267 ILE A CA 1
ATOM 2114 C C . ILE A 1 267 ? 26.672 -19.375 5.328 1 94.94 267 ILE A C 1
ATOM 2116 O O . ILE A 1 267 ? 27.344 -20.141 4.633 1 94.94 267 ILE A O 1
ATOM 2120 N N . ARG A 1 268 ? 27.062 -18.969 6.496 1 94.5 268 ARG A N 1
ATOM 2121 C CA . ARG A 1 268 ? 28.375 -19.297 7.035 1 94.5 268 ARG A CA 1
ATOM 2122 C C . ARG A 1 268 ? 28.531 -20.797 7.242 1 94.5 268 ARG A C 1
ATOM 2124 O O . ARG A 1 268 ? 29.641 -21.328 7.16 1 94.5 268 ARG A O 1
ATOM 2131 N N . LYS A 1 269 ? 27.453 -21.484 7.434 1 94.69 269 LYS A N 1
ATOM 2132 C CA . LYS A 1 269 ? 27.469 -22.922 7.715 1 94.69 269 LYS A CA 1
ATOM 2133 C C . LYS A 1 269 ? 27.609 -23.719 6.43 1 94.69 269 LYS A C 1
ATOM 2135 O O . LYS A 1 269 ? 27.922 -24.922 6.473 1 94.69 269 LYS A O 1
ATOM 2140 N N . GLN A 1 270 ? 27.359 -23.078 5.293 1 94.62 270 GLN A N 1
ATOM 2141 C CA . GLN A 1 270 ? 27.484 -23.797 4.027 1 94.62 270 GLN A CA 1
ATOM 2142 C C . GLN A 1 270 ? 28.953 -24.172 3.762 1 94.62 270 GLN A C 1
ATOM 2144 O O . GLN A 1 270 ? 29.859 -23.578 4.336 1 94.62 270 GLN A O 1
ATOM 2149 N N . ARG A 1 271 ? 29.078 -25.125 2.828 1 94.81 271 ARG A N 1
ATOM 2150 C CA . ARG A 1 271 ? 30.422 -25.609 2.523 1 94.81 271 ARG A CA 1
ATOM 2151 C C . ARG A 1 271 ? 31.156 -24.641 1.596 1 94.81 271 ARG A C 1
ATOM 2153 O O . ARG A 1 271 ? 30.547 -24.062 0.696 1 94.81 271 ARG A O 1
ATOM 2160 N N . PHE A 1 272 ? 32.5 -24.656 1.725 1 94 272 PHE A N 1
ATOM 2161 C CA . PHE A 1 272 ? 33.344 -23.891 0.811 1 94 272 PHE A CA 1
ATOM 2162 C C . PHE A 1 272 ? 33.312 -24.516 -0.584 1 94 272 PHE A C 1
ATOM 2164 O O . PHE A 1 272 ? 33.344 -25.734 -0.73 1 94 272 PHE A O 1
ATOM 2171 N N . PRO A 1 273 ? 33.25 -23.625 -1.645 1 94.5 273 PRO A N 1
ATOM 2172 C CA . PRO A 1 273 ? 33.25 -22.172 -1.727 1 94.5 273 PRO A CA 1
ATOM 2173 C C . PRO A 1 273 ? 31.844 -21.578 -1.78 1 94.5 273 PRO A C 1
ATOM 2175 O O . PRO A 1 273 ? 31.672 -20.391 -2.031 1 94.5 273 PRO A O 1
ATOM 2178 N N . ALA A 1 274 ? 30.859 -22.391 -1.597 1 94.19 274 ALA A N 1
ATOM 2179 C CA . ALA A 1 274 ? 29.469 -21.969 -1.666 1 94.19 274 ALA A CA 1
ATOM 2180 C C . ALA A 1 274 ? 29.172 -20.891 -0.627 1 94.19 274 ALA A C 1
ATOM 2182 O O . ALA A 1 274 ? 28.438 -19.938 -0.898 1 94.19 274 ALA A O 1
ATOM 2183 N N . ASN A 1 275 ? 29.688 -21.047 0.568 1 95.12 275 ASN A N 1
ATOM 2184 C CA . ASN A 1 275 ? 29.469 -20.062 1.63 1 95.12 275 ASN A CA 1
ATOM 2185 C C . ASN A 1 275 ? 30 -18.688 1.243 1 95.12 275 ASN A C 1
ATOM 2187 O O . ASN A 1 275 ? 29.344 -17.672 1.511 1 95.12 275 ASN A O 1
ATOM 2191 N N . LEU A 1 276 ? 31.156 -18.594 0.568 1 96.06 276 LEU A N 1
ATOM 2192 C CA . LEU A 1 276 ? 31.719 -17.312 0.148 1 96.06 276 LEU A CA 1
ATOM 2193 C C . LEU A 1 276 ? 30.875 -16.672 -0.944 1 96.06 276 LEU A C 1
ATOM 2195 O O . LEU A 1 276 ? 30.656 -15.461 -0.939 1 96.06 276 LEU A O 1
ATOM 2199 N N . ALA A 1 277 ? 30.516 -17.516 -1.856 1 95.38 277 ALA A N 1
ATOM 2200 C CA . ALA A 1 277 ? 29.688 -17.016 -2.951 1 95.38 277 ALA A CA 1
ATOM 2201 C C . ALA A 1 277 ? 28.344 -16.484 -2.432 1 95.38 277 ALA A C 1
ATOM 2203 O O . ALA A 1 277 ? 27.906 -15.414 -2.84 1 95.38 277 ALA A O 1
ATOM 2204 N N . LEU A 1 278 ? 27.766 -17.234 -1.59 1 95.12 278 LEU A N 1
ATOM 2205 C CA . LEU A 1 278 ? 26.469 -16.859 -1.028 1 95.12 278 LEU A CA 1
ATOM 2206 C C . LEU A 1 278 ? 26.609 -15.594 -0.178 1 95.12 278 LEU A C 1
ATOM 2208 O O . LEU A 1 278 ? 25.719 -14.742 -0.183 1 95.12 278 LEU A O 1
ATOM 2212 N N . LYS A 1 279 ? 27.625 -15.523 0.578 1 96 279 LYS A N 1
ATOM 2213 C CA . LYS A 1 279 ? 27.891 -14.328 1.374 1 96 279 LYS A CA 1
ATOM 2214 C C . LYS A 1 279 ? 28.031 -13.094 0.484 1 96 279 LYS A C 1
ATOM 2216 O O . LYS A 1 279 ? 27.5 -12.031 0.803 1 96 279 LYS A O 1
ATOM 2221 N N . HIS A 1 280 ? 28.797 -13.266 -0.579 1 96.81 280 HIS A N 1
ATOM 2222 C CA . HIS A 1 280 ? 29 -12.18 -1.526 1 96.81 280 HIS A CA 1
ATOM 2223 C C . HIS A 1 280 ? 27.672 -11.711 -2.107 1 96.81 280 HIS A C 1
ATOM 2225 O O . HIS A 1 280 ? 27.375 -10.508 -2.133 1 96.81 280 HIS A O 1
ATOM 2231 N N . MET A 1 281 ? 26.875 -12.609 -2.529 1 95.5 281 MET A N 1
ATOM 2232 C CA . MET A 1 281 ? 25.578 -12.297 -3.098 1 95.5 281 MET A CA 1
ATOM 2233 C C . MET A 1 281 ? 24.672 -11.617 -2.064 1 95.5 281 MET A C 1
ATOM 2235 O O . MET A 1 281 ? 24.016 -10.625 -2.365 1 95.5 281 MET A O 1
ATOM 2239 N N . TYR A 1 282 ? 24.656 -12.203 -0.863 1 96.19 282 TYR A N 1
ATOM 2240 C CA . TYR A 1 282 ? 23.875 -11.641 0.232 1 96.19 282 TYR A CA 1
ATOM 2241 C C . TYR A 1 282 ? 24.266 -10.195 0.51 1 96.19 282 TYR A C 1
ATOM 2243 O O . TYR A 1 282 ? 23.406 -9.328 0.664 1 96.19 282 TYR A O 1
ATOM 2251 N N . ASN A 1 283 ? 25.547 -9.93 0.566 1 96.75 283 ASN A N 1
ATOM 2252 C CA . ASN A 1 283 ? 26.062 -8.594 0.846 1 96.75 283 ASN A CA 1
ATOM 2253 C C . ASN A 1 283 ? 25.719 -7.617 -0.278 1 96.75 283 ASN A C 1
ATOM 2255 O O . ASN A 1 283 ? 25.344 -6.473 -0.02 1 96.75 283 ASN A O 1
ATOM 2259 N N . LYS A 1 284 ? 25.844 -8.078 -1.485 1 96.69 284 LYS A N 1
ATOM 2260 C CA . LYS A 1 284 ? 25.547 -7.227 -2.637 1 96.69 284 LYS A CA 1
ATOM 2261 C C . LYS A 1 284 ? 24.078 -6.859 -2.689 1 96.69 284 LYS A C 1
ATOM 2263 O O . LYS A 1 284 ? 23.719 -5.773 -3.156 1 96.69 284 LYS A O 1
ATOM 2268 N N . MET A 1 285 ? 23.219 -7.695 -2.139 1 95 285 MET A N 1
ATOM 2269 C CA . MET A 1 285 ? 21.781 -7.465 -2.207 1 95 285 MET A CA 1
ATOM 2270 C C . MET A 1 285 ? 21.297 -6.738 -0.962 1 95 285 MET A C 1
ATOM 2272 O O . MET A 1 285 ? 20.281 -6.031 -1.011 1 95 285 MET A O 1
ATOM 2276 N N . SER A 1 286 ? 21.969 -6.875 0.159 1 96.81 286 SER A N 1
ATOM 2277 C CA . SER A 1 286 ? 21.453 -6.316 1.404 1 96.81 286 SER A CA 1
ATOM 2278 C C . SER A 1 286 ? 22.125 -4.988 1.737 1 96.81 286 SER A C 1
ATOM 2280 O O . SER A 1 286 ? 21.469 -4.047 2.18 1 96.81 286 SER A O 1
ATOM 2282 N N . LYS A 1 287 ? 23.453 -4.777 1.494 1 97.38 287 LYS A N 1
ATOM 2283 C CA . LYS A 1 287 ? 24.234 -3.666 2.006 1 97.38 287 LYS A CA 1
ATOM 2284 C C . LYS A 1 287 ? 23.828 -2.35 1.354 1 97.38 287 LYS A C 1
ATOM 2286 O O . LYS A 1 287 ? 23.781 -1.312 2.018 1 97.38 287 LYS A O 1
ATOM 2291 N N . PRO A 1 288 ? 23.594 -2.361 0.026 1 98.38 288 PRO A N 1
ATOM 2292 C CA . PRO A 1 288 ? 23.219 -1.076 -0.568 1 98.38 288 PRO A CA 1
ATOM 2293 C C . PRO A 1 288 ? 21.953 -0.489 0.049 1 98.38 288 PRO A C 1
ATOM 2295 O O . PRO A 1 288 ? 21.906 0.712 0.327 1 98.38 288 PRO A O 1
ATOM 2298 N N . SER A 1 289 ? 20.953 -1.282 0.27 1 98 289 SER A N 1
ATOM 2299 C CA . SER A 1 289 ? 19.734 -0.799 0.908 1 98 289 SER A CA 1
ATOM 2300 C C . SER A 1 289 ? 20 -0.332 2.334 1 98 289 SER A C 1
ATOM 2302 O O . SER A 1 289 ? 19.422 0.653 2.791 1 98 289 SER A O 1
ATOM 2304 N N . GLU A 1 290 ? 20.844 -1.06 3.049 1 98 290 GLU A N 1
ATOM 2305 C CA . GLU A 1 290 ? 21.234 -0.637 4.391 1 98 290 GLU A CA 1
ATOM 2306 C C . GLU A 1 290 ? 21.922 0.728 4.363 1 98 290 GLU A C 1
ATOM 2308 O O . GLU A 1 290 ? 21.672 1.571 5.227 1 98 290 GLU A O 1
ATOM 2313 N N . ARG A 1 291 ? 22.781 0.904 3.395 1 98.31 291 ARG A N 1
ATOM 2314 C CA . ARG A 1 291 ? 23.469 2.182 3.238 1 98.31 291 ARG A CA 1
ATOM 2315 C C . ARG A 1 291 ? 22.484 3.301 2.924 1 98.31 291 ARG A C 1
ATOM 2317 O O . ARG A 1 291 ? 22.609 4.41 3.445 1 98.31 291 ARG A O 1
ATOM 2324 N N . ALA A 1 292 ? 21.562 3.031 2.045 1 98.25 292 ALA A N 1
ATOM 2325 C CA . ALA A 1 292 ? 20.531 4.02 1.727 1 98.25 292 ALA A CA 1
ATOM 2326 C C . ALA A 1 292 ? 19.781 4.445 2.98 1 98.25 292 ALA A C 1
ATOM 2328 O O . ALA A 1 292 ? 19.609 5.641 3.232 1 98.25 292 ALA A O 1
ATOM 2329 N N . GLN A 1 293 ? 19.297 3.461 3.736 1 98.25 293 GLN A N 1
ATOM 2330 C CA . GLN A 1 293 ? 18.562 3.723 4.973 1 98.25 293 GLN A CA 1
ATOM 2331 C C . GLN A 1 293 ? 19.375 4.609 5.91 1 98.25 293 GLN A C 1
ATOM 2333 O O . GLN A 1 293 ? 18.859 5.586 6.461 1 98.25 293 GLN A O 1
ATOM 2338 N N . LYS A 1 294 ? 20.672 4.332 6.105 1 98.06 294 LYS A N 1
ATOM 2339 C CA . LYS A 1 294 ? 21.547 5.113 6.977 1 98.06 294 LYS A CA 1
ATOM 2340 C C . LYS A 1 294 ? 21.703 6.539 6.461 1 98.06 294 LYS A C 1
ATOM 2342 O O . LYS A 1 294 ? 21.703 7.492 7.242 1 98.06 294 LYS A O 1
ATOM 2347 N N . ASN A 1 295 ? 21.875 6.656 5.156 1 98.31 295 ASN A N 1
ATOM 2348 C CA . ASN A 1 295 ? 22.031 7.973 4.555 1 98.31 295 ASN A CA 1
ATOM 2349 C C . ASN A 1 295 ? 20.781 8.82 4.703 1 98.31 295 ASN A C 1
ATOM 2351 O O . ASN A 1 295 ? 20.859 10.023 4.965 1 98.31 295 ASN A O 1
ATOM 2355 N N . TYR A 1 296 ? 19.641 8.227 4.504 1 97.81 296 TYR A N 1
ATOM 2356 C CA . TYR A 1 296 ? 18.391 8.961 4.688 1 97.81 296 TYR A CA 1
ATOM 2357 C C . TYR A 1 296 ? 18.25 9.453 6.125 1 97.81 296 TYR A C 1
ATOM 2359 O O . TYR A 1 296 ? 17.859 10.594 6.363 1 97.81 296 TYR A O 1
ATOM 2367 N N . GLN A 1 297 ? 18.547 8.586 7.082 1 97.19 297 GLN A N 1
ATOM 2368 C CA . GLN A 1 297 ? 18.469 8.977 8.484 1 97.19 297 GLN A CA 1
ATOM 2369 C C . GLN A 1 297 ? 19.453 10.102 8.797 1 97.19 297 GLN A C 1
ATOM 2371 O O . GLN A 1 297 ? 19.156 11 9.586 1 97.19 297 GLN A O 1
ATOM 2376 N N . LYS A 1 298 ? 20.641 10.023 8.203 1 97.06 298 LYS A N 1
ATOM 2377 C CA . LYS A 1 298 ? 21.656 11.055 8.398 1 97.06 298 LYS A CA 1
ATOM 2378 C C . LYS A 1 298 ? 21.188 12.398 7.855 1 97.06 298 LYS A C 1
ATOM 2380 O O . LYS A 1 298 ? 21.188 13.406 8.57 1 97.06 298 LYS A O 1
ATOM 2385 N N . TYR A 1 299 ? 20.719 12.469 6.633 1 96.75 299 TYR A N 1
ATOM 2386 C CA . TYR A 1 299 ? 20.469 13.727 5.938 1 96.75 299 TYR A CA 1
ATOM 2387 C C . TYR A 1 299 ? 19.047 14.227 6.23 1 96.75 299 TYR A C 1
ATOM 2389 O O . TYR A 1 299 ? 18.828 15.438 6.332 1 96.75 299 TYR A O 1
ATOM 2397 N N . LEU A 1 300 ? 18.078 13.297 6.359 1 96.44 300 LEU A N 1
ATOM 2398 C CA . LEU A 1 300 ? 16.703 13.703 6.547 1 96.44 300 LEU A CA 1
ATOM 2399 C C . LEU A 1 300 ? 16.281 13.555 8.008 1 96.44 300 LEU A C 1
ATOM 2401 O O . LEU A 1 300 ? 15.141 13.859 8.367 1 96.44 300 LEU A O 1
ATOM 2405 N N . GLY A 1 301 ? 1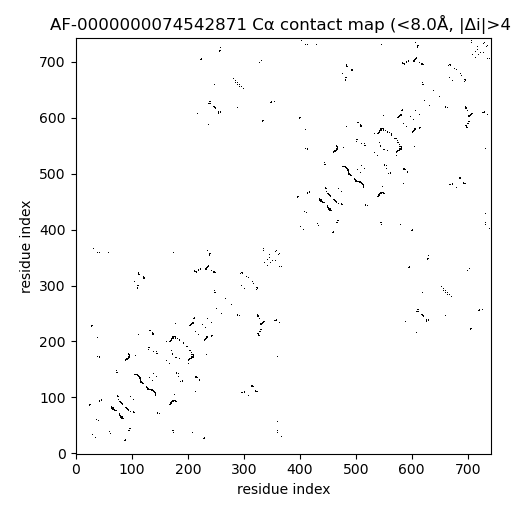7.109 13.023 8.844 1 96.31 301 GLY A N 1
ATOM 2406 C CA . GLY A 1 301 ? 16.922 12.961 10.281 1 96.31 301 GLY A CA 1
ATOM 2407 C C . GLY A 1 301 ? 17.859 13.883 11.047 1 96.31 301 GLY A C 1
ATOM 2408 O O . GLY A 1 301 ? 17.484 15.016 11.367 1 96.31 301 GLY A O 1
ATOM 2409 N N . ARG A 1 302 ? 19.078 13.508 11.125 1 94.44 302 ARG A N 1
ATOM 2410 C CA . ARG A 1 302 ? 20.047 14.211 11.969 1 94.44 302 ARG A CA 1
ATOM 2411 C C . ARG A 1 302 ? 20.328 15.609 11.43 1 94.44 302 ARG A C 1
ATOM 2413 O O . ARG A 1 302 ? 20.312 16.578 12.188 1 94.44 302 ARG A O 1
ATOM 2420 N N . MET A 1 303 ? 20.594 15.75 10.164 1 94.06 303 MET A N 1
ATOM 2421 C CA . MET A 1 303 ? 20.891 17.062 9.602 1 94.06 303 MET A CA 1
ATOM 2422 C C . MET A 1 303 ? 19.672 17.984 9.672 1 94.06 303 MET A C 1
ATOM 2424 O O . MET A 1 303 ? 19.797 19.156 10.047 1 94.06 303 MET A O 1
ATOM 2428 N N . VAL A 1 304 ? 18.547 17.438 9.297 1 93.56 304 VAL A N 1
ATOM 2429 C CA . VAL A 1 304 ? 17.344 18.25 9.289 1 93.56 304 VAL A CA 1
ATOM 2430 C C . VAL A 1 304 ? 16.969 18.641 10.719 1 93.56 304 VAL A C 1
ATOM 2432 O O . VAL A 1 304 ? 16.438 19.734 10.953 1 93.56 304 VAL A O 1
ATOM 2435 N N . SER A 1 305 ? 17.234 17.781 11.688 1 92.31 305 SER A N 1
ATOM 2436 C CA . SER A 1 305 ? 16.906 18.062 13.078 1 92.31 305 SER A CA 1
ATOM 2437 C C . SER A 1 305 ? 17.594 19.344 13.555 1 92.31 305 SER A C 1
ATOM 2439 O O . SER A 1 305 ? 17.047 20.062 14.391 1 92.31 305 SER A O 1
ATOM 2441 N N . ASN A 1 306 ? 18.734 19.656 13 1 91.12 306 ASN A N 1
ATOM 2442 C CA . ASN A 1 306 ? 19.438 20.891 13.344 1 91.12 306 ASN A CA 1
ATOM 2443 C C . ASN A 1 306 ? 18.656 22.109 12.867 1 91.12 306 ASN A C 1
ATOM 2445 O O . ASN A 1 306 ? 18.641 23.141 13.555 1 91.12 306 ASN A O 1
ATOM 2449 N N . ALA A 1 307 ? 18.109 21.969 11.719 1 89.44 307 ALA A N 1
ATOM 2450 C CA . ALA A 1 307 ? 17.281 23.047 11.203 1 89.44 307 ALA A CA 1
ATOM 2451 C C . ALA A 1 307 ? 15.992 23.188 12.008 1 89.44 307 ALA A C 1
ATOM 2453 O O . ALA A 1 307 ? 15.508 24.312 12.219 1 89.44 307 ALA A O 1
ATOM 2454 N N . VAL A 1 308 ? 15.461 22.094 12.445 1 89.38 308 VAL A N 1
ATOM 2455 C CA . VAL A 1 308 ? 14.234 22.078 13.234 1 89.38 308 VAL A CA 1
ATOM 2456 C C . VAL A 1 308 ? 14.469 22.797 14.562 1 89.38 308 VAL A C 1
ATOM 2458 O O . VAL A 1 308 ? 13.594 23.531 15.039 1 89.38 308 VAL A O 1
ATOM 2461 N N . LYS A 1 309 ? 15.602 22.672 15.102 1 88.69 309 LYS A N 1
ATOM 2462 C CA . LYS A 1 309 ? 15.953 23.297 16.375 1 88.69 309 LYS A CA 1
ATOM 2463 C C . LYS A 1 309 ? 15.922 24.828 16.266 1 88.69 309 LYS A C 1
ATOM 2465 O O . LYS A 1 309 ? 15.695 25.516 17.25 1 88.69 309 LYS A O 1
ATOM 2470 N N . LYS A 1 310 ? 16.109 25.281 15.109 1 84.69 310 LYS A N 1
ATOM 2471 C CA . LYS A 1 310 ? 16.047 26.734 14.891 1 84.69 310 LYS A CA 1
ATOM 2472 C C . LYS A 1 310 ? 14.609 27.219 14.906 1 84.69 310 LYS A C 1
ATOM 2474 O O . LYS A 1 310 ? 14.344 28.375 15.25 1 84.69 310 LYS A O 1
ATOM 2479 N N . GLN A 1 311 ? 13.719 26.375 14.547 1 82.19 311 GLN A N 1
ATOM 2480 C CA . GLN A 1 311 ? 12.305 26.734 14.492 1 82.19 311 GLN A CA 1
ATOM 2481 C C . GLN A 1 311 ? 11.617 26.453 15.828 1 82.19 311 GLN A C 1
ATOM 2483 O O . GLN A 1 311 ? 10.633 27.109 16.172 1 82.19 311 GLN A O 1
ATOM 2488 N N . ILE A 1 312 ? 11.969 25.422 16.453 1 83 312 ILE A N 1
ATOM 2489 C CA . ILE A 1 312 ? 11.461 25.016 17.766 1 83 312 ILE A CA 1
ATOM 2490 C C . ILE A 1 312 ? 12.609 25 18.781 1 83 312 ILE A C 1
ATOM 2492 O O . ILE A 1 312 ? 13.242 23.969 18.984 1 83 312 ILE A O 1
ATOM 2496 N N . PRO A 1 313 ? 12.625 26.156 19.453 1 78.38 313 PRO A N 1
ATOM 2497 C CA . PRO A 1 313 ? 13.75 26.234 20.391 1 78.38 313 PRO A CA 1
ATOM 2498 C C . PRO A 1 313 ? 13.695 25.141 21.453 1 78.38 313 PRO A C 1
ATOM 2500 O O . PRO A 1 313 ? 12.609 24.797 21.938 1 78.38 313 PRO A O 1
ATOM 2503 N N . ASN A 1 314 ? 14.719 24.453 21.812 1 79.44 314 ASN A N 1
ATOM 2504 C CA . ASN A 1 314 ? 14.898 23.422 22.812 1 79.44 314 ASN A CA 1
ATOM 2505 C C . ASN A 1 314 ? 14.32 22.078 22.344 1 79.44 314 ASN A C 1
ATOM 2507 O O . ASN A 1 314 ? 13.93 21.25 23.172 1 79.44 314 ASN A O 1
ATOM 2511 N N . PHE A 1 315 ? 14.023 22.047 21.062 1 82.25 315 PHE A N 1
ATOM 2512 C CA . PHE A 1 315 ? 13.586 20.781 20.516 1 82.25 315 PHE A CA 1
ATOM 2513 C C . PHE A 1 315 ? 14.594 19.672 20.812 1 82.25 315 PHE A C 1
ATOM 2515 O O . PHE A 1 315 ? 15.789 19.828 20.562 1 82.25 315 PHE A O 1
ATOM 2522 N N . ASN A 1 316 ? 14.172 18.625 21.5 1 83.69 316 ASN A N 1
ATOM 2523 C CA . ASN A 1 316 ? 14.992 17.438 21.719 1 83.69 316 ASN A CA 1
ATOM 2524 C C . ASN A 1 316 ? 14.766 16.391 20.625 1 83.69 316 ASN A C 1
ATOM 2526 O O . ASN A 1 316 ? 13.719 15.742 20.594 1 83.69 316 ASN A O 1
ATOM 2530 N N . ALA A 1 317 ? 15.773 16.266 19.781 1 84.5 317 ALA A N 1
ATOM 2531 C CA . ALA A 1 317 ? 15.648 15.281 18.703 1 84.5 317 ALA A CA 1
ATOM 2532 C C . ALA A 1 317 ? 15.469 13.867 19.266 1 84.5 317 ALA A C 1
ATOM 2534 O O . ALA A 1 317 ? 16.188 13.461 20.172 1 84.5 317 ALA A O 1
ATOM 2535 N N . PRO A 1 318 ? 14.562 13.18 18.75 1 90.12 318 PRO A N 1
ATOM 2536 C CA . PRO A 1 318 ? 14.336 11.82 19.25 1 90.12 318 PRO A CA 1
ATOM 2537 C C . PRO A 1 318 ? 15.344 10.812 18.703 1 90.12 318 PRO A C 1
ATOM 2539 O O . PRO A 1 318 ? 16.078 11.125 17.766 1 90.12 318 PRO A O 1
ATOM 2542 N N . GLU A 1 319 ? 15.367 9.68 19.422 1 92.44 319 GLU A N 1
ATOM 2543 C CA . GLU A 1 319 ? 16.062 8.547 18.812 1 92.44 319 GLU A CA 1
ATOM 2544 C C . GLU A 1 319 ? 15.273 7.988 17.625 1 92.44 319 GLU A C 1
ATOM 2546 O O . GLU A 1 319 ? 14.062 7.754 17.734 1 92.44 319 GLU A O 1
ATOM 2551 N N . TYR A 1 320 ? 15.961 7.832 16.562 1 96.75 320 TYR A N 1
ATOM 2552 C CA . TYR A 1 320 ? 15.273 7.426 15.344 1 96.75 320 TYR A CA 1
ATOM 2553 C C . TYR A 1 320 ? 15.133 5.91 15.273 1 96.75 320 TYR A C 1
ATOM 2555 O O . TYR A 1 320 ? 15.961 5.176 15.812 1 96.75 320 TYR A O 1
ATOM 2563 N N . TYR A 1 321 ? 14.031 5.453 14.758 1 97.88 321 TYR A N 1
ATOM 2564 C CA . TYR A 1 321 ? 13.852 4.059 14.367 1 97.88 321 TYR A CA 1
ATOM 2565 C C . TYR A 1 321 ? 14.625 3.74 13.094 1 97.88 321 TYR A C 1
ATOM 2567 O O . TYR A 1 321 ? 14.523 4.465 12.102 1 97.88 321 TYR A O 1
ATOM 2575 N N . ASN A 1 322 ? 15.422 2.703 13.086 1 97.38 322 ASN A N 1
ATOM 2576 C CA . ASN A 1 322 ? 16.328 2.412 11.984 1 97.38 322 ASN A CA 1
ATOM 2577 C C . ASN A 1 322 ? 15.602 1.771 10.805 1 97.38 322 ASN A C 1
ATOM 2579 O O . ASN A 1 322 ? 15.812 0.592 10.508 1 97.38 322 ASN A O 1
ATOM 2583 N N . SER A 1 323 ? 14.828 2.541 10.117 1 98.19 323 SER A N 1
ATOM 2584 C CA . SER A 1 323 ? 14.102 2.098 8.93 1 98.19 323 SER A CA 1
ATOM 2585 C C . SER A 1 323 ? 13.734 3.275 8.039 1 98.19 323 SER A C 1
ATOM 2587 O O . SER A 1 323 ? 13.578 4.402 8.516 1 98.19 323 SER A O 1
ATOM 2589 N N . ASN A 1 324 ? 13.688 3.094 6.797 1 98.38 324 ASN A N 1
ATOM 2590 C CA . ASN A 1 324 ? 13.117 4.016 5.82 1 98.38 324 ASN A CA 1
ATOM 2591 C C . ASN A 1 324 ? 12.094 3.326 4.926 1 98.38 324 ASN A C 1
ATOM 2593 O O . ASN A 1 324 ? 11.844 3.771 3.805 1 98.38 324 ASN A O 1
ATOM 2597 N N . TYR A 1 325 ? 11.586 2.176 5.457 1 98.62 325 TYR A N 1
ATOM 2598 C CA . TYR A 1 325 ? 10.602 1.412 4.707 1 98.62 325 TYR A CA 1
ATOM 2599 C C . TYR A 1 325 ? 9.211 2.031 4.848 1 98.62 325 TYR A C 1
ATOM 2601 O O . TYR A 1 325 ? 8.312 1.43 5.445 1 98.62 325 TYR A O 1
ATOM 2609 N N . TYR A 1 326 ? 9.07 3.279 4.262 1 98.81 326 TYR A N 1
ATOM 2610 C CA . TYR A 1 326 ? 7.773 3.934 4.172 1 98.81 326 TYR A CA 1
ATOM 2611 C C . TYR A 1 326 ? 6.855 3.197 3.205 1 98.81 326 TYR A C 1
ATOM 2613 O O . TYR A 1 326 ? 7.27 2.838 2.1 1 98.81 326 TYR A O 1
ATOM 2621 N N . VAL A 1 327 ? 5.621 2.971 3.576 1 98.69 327 VAL A N 1
ATOM 2622 C CA . VAL A 1 327 ? 4.707 2.242 2.703 1 98.69 327 VAL A CA 1
ATOM 2623 C C . VAL A 1 327 ? 3.402 3.023 2.553 1 98.69 327 VAL A C 1
ATOM 2625 O O . VAL A 1 327 ? 3.043 3.818 3.426 1 98.69 327 VAL A O 1
ATOM 2628 N N . ARG A 1 328 ? 2.816 2.844 1.395 1 98 328 ARG A N 1
ATOM 2629 C CA . ARG A 1 328 ? 1.47 3.381 1.227 1 98 328 ARG A CA 1
ATOM 2630 C C . ARG A 1 328 ? 0.524 2.832 2.289 1 98 328 ARG A C 1
ATOM 2632 O O . ARG A 1 328 ? 0.601 1.654 2.646 1 98 328 ARG A O 1
ATOM 2639 N N . THR A 1 329 ? -0.339 3.658 2.854 1 98.19 329 THR A N 1
ATOM 2640 C CA . THR A 1 329 ? -1.133 3.303 4.023 1 98.19 329 THR A CA 1
ATOM 2641 C C . THR A 1 329 ? -2.609 3.602 3.789 1 98.19 329 THR A C 1
ATOM 2643 O O . THR A 1 329 ? -2.955 4.637 3.217 1 98.19 329 THR A O 1
ATOM 2646 N N . GLY A 1 330 ? -3.486 2.621 4.223 1 95.56 330 GLY A N 1
ATOM 2647 C CA . GLY A 1 330 ? -4.926 2.83 4.176 1 95.56 330 GLY A CA 1
ATOM 2648 C C . GLY A 1 330 ? -5.555 2.383 2.871 1 95.56 330 GLY A C 1
ATOM 2649 O O . GLY A 1 330 ? -4.891 1.761 2.039 1 95.56 330 GLY A O 1
ATOM 2650 N N . ASN A 1 331 ? -6.871 2.621 2.709 1 95.19 331 ASN A N 1
ATOM 2651 C CA . ASN A 1 331 ? -7.586 2.348 1.468 1 95.19 331 ASN A CA 1
ATOM 2652 C C . ASN A 1 331 ? -7.395 3.469 0.45 1 95.19 331 ASN A C 1
ATOM 2654 O O . ASN A 1 331 ? -7.789 4.609 0.693 1 95.19 331 ASN A O 1
ATOM 2658 N N . THR A 1 332 ? -6.883 3.125 -0.637 1 96.56 332 THR A N 1
ATOM 2659 C CA . THR A 1 332 ? -6.574 4.125 -1.653 1 96.56 332 THR A CA 1
ATOM 2660 C C . THR A 1 332 ? -7.719 4.25 -2.652 1 96.56 332 THR A C 1
ATOM 2662 O O . THR A 1 332 ? -8.188 3.25 -3.199 1 96.56 332 THR A O 1
ATOM 2665 N N . ILE A 1 333 ? -8.227 5.402 -2.775 1 97.38 333 ILE A N 1
ATOM 2666 C CA . ILE A 1 333 ? -9.094 5.75 -3.895 1 97.38 333 ILE A CA 1
ATOM 2667 C C . ILE A 1 333 ? -8.273 6.395 -5.008 1 97.38 333 ILE A C 1
ATOM 2669 O O . ILE A 1 333 ? -7.68 7.461 -4.812 1 97.38 333 ILE A O 1
ATOM 2673 N N . VAL A 1 334 ? -8.305 5.773 -6.152 1 97.31 334 VAL A N 1
ATOM 2674 C CA . VAL A 1 334 ? -7.422 6.195 -7.238 1 97.31 334 VAL A CA 1
ATOM 2675 C C . VAL A 1 334 ? -8.164 7.145 -8.172 1 97.31 334 VAL A C 1
ATOM 2677 O O . VAL A 1 334 ? -9.219 6.793 -8.719 1 97.31 334 VAL A O 1
ATOM 2680 N N . LEU A 1 335 ? -7.656 8.344 -8.266 1 97.94 335 LEU A N 1
ATOM 2681 C CA . LEU A 1 335 ? -8.078 9.258 -9.32 1 97.94 335 LEU A CA 1
ATOM 2682 C C . LEU A 1 335 ? -7.207 9.094 -10.562 1 97.94 335 LEU A C 1
ATOM 2684 O O . LEU A 1 335 ? -6.016 9.406 -10.531 1 97.94 335 LEU A O 1
ATOM 2688 N N . PHE A 1 336 ? -7.832 8.625 -11.555 1 95.25 336 PHE A N 1
ATOM 2689 C CA . PHE A 1 336 ? -7.102 8.188 -12.742 1 95.25 336 PHE A CA 1
ATOM 2690 C C . PHE A 1 336 ? -7.281 9.188 -13.883 1 95.25 336 PHE A C 1
ATOM 2692 O O . PHE A 1 336 ? -8.336 9.227 -14.523 1 95.25 336 PHE A O 1
ATOM 2699 N N . PRO A 1 337 ? -6.234 9.984 -14.25 1 96.5 337 PRO A N 1
ATOM 2700 C CA . PRO A 1 337 ? -6.352 10.992 -15.305 1 96.5 337 PRO A CA 1
ATOM 2701 C C . PRO A 1 337 ? -6.59 10.383 -16.688 1 96.5 337 PRO A C 1
ATOM 2703 O O . PRO A 1 337 ? -6.059 9.312 -16.984 1 96.5 337 PRO A O 1
ATOM 2706 N N . ASP A 1 338 ? -7.285 11.078 -17.5 1 93.81 338 ASP A N 1
ATOM 2707 C CA . ASP A 1 338 ? -7.516 10.711 -18.891 1 93.81 338 ASP A CA 1
ATOM 2708 C C . ASP A 1 338 ? -6.988 11.781 -19.844 1 93.81 338 ASP A C 1
ATOM 2710 O O . ASP A 1 338 ? -6.289 12.703 -19.422 1 93.81 338 ASP A O 1
ATOM 2714 N N . GLU A 1 339 ? -7.297 11.633 -21.094 1 94.56 339 GLU A N 1
ATOM 2715 C CA . GLU A 1 339 ? -6.777 12.555 -22.094 1 94.56 339 GLU A CA 1
ATOM 2716 C C . GLU A 1 339 ? -7.293 13.969 -21.859 1 94.56 339 GLU A C 1
ATOM 2718 O O . GLU A 1 339 ? -6.559 14.938 -22.047 1 94.56 339 GLU A O 1
ATOM 2723 N N . ALA A 1 340 ? -8.547 14.109 -21.516 1 96.5 340 ALA A N 1
ATOM 2724 C CA . ALA A 1 340 ? -9.133 15.422 -21.266 1 96.5 340 ALA A CA 1
ATOM 2725 C C . ALA A 1 340 ? -8.422 16.125 -20.109 1 96.5 340 ALA A C 1
ATOM 2727 O O . ALA A 1 340 ? -8.203 17.344 -20.156 1 96.5 340 ALA A O 1
ATOM 2728 N N . TYR A 1 341 ? -8.07 15.398 -19.078 1 97.69 341 TYR A N 1
ATOM 2729 C CA . TYR A 1 341 ? -7.336 15.938 -17.953 1 97.69 341 TYR A CA 1
ATOM 2730 C C . TYR A 1 341 ? -5.969 16.453 -18.375 1 97.69 341 TYR A C 1
ATOM 2732 O O . TYR A 1 341 ? -5.57 17.562 -18 1 97.69 341 TYR A O 1
ATOM 2740 N N . TYR A 1 342 ? -5.277 15.703 -19.203 1 97.19 342 TYR A N 1
ATOM 2741 C CA . TYR A 1 342 ? -3.904 16.047 -19.562 1 97.19 342 TYR A CA 1
ATOM 2742 C C . TYR A 1 342 ? -3.865 17.203 -20.547 1 97.19 342 TYR A C 1
ATOM 2744 O O . TYR A 1 342 ? -2.832 17.859 -20.703 1 97.19 342 TYR A O 1
ATOM 2752 N N . LYS A 1 343 ? -4.945 17.469 -21.234 1 97.19 343 LYS A N 1
ATOM 2753 C CA . LYS A 1 343 ? -5.043 18.656 -22.078 1 97.19 343 LYS A CA 1
ATOM 2754 C C . LYS A 1 343 ? -5.051 19.922 -21.234 1 97.19 343 LYS A C 1
ATOM 2756 O O . LYS A 1 343 ? -4.555 20.969 -21.672 1 97.19 343 LYS A O 1
ATOM 2761 N N . ILE A 1 344 ? -5.605 19.812 -20.062 1 96.94 344 ILE A N 1
ATOM 2762 C CA . ILE A 1 344 ? -5.688 20.953 -19.156 1 96.94 344 ILE A CA 1
ATOM 2763 C C . ILE A 1 344 ? -4.438 21.016 -18.281 1 96.94 344 ILE A C 1
ATOM 2765 O O . ILE A 1 344 ? -3.873 22.094 -18.078 1 96.94 344 ILE A O 1
ATOM 2769 N N . TYR A 1 345 ? -4.074 19.875 -17.75 1 97.62 345 TYR A N 1
ATOM 2770 C CA . TYR A 1 345 ? -2.898 19.766 -16.891 1 97.62 345 TYR A CA 1
ATOM 2771 C C . TYR A 1 345 ? -1.815 18.922 -17.562 1 97.62 345 TYR A C 1
ATOM 2773 O O . TYR A 1 345 ? -1.872 17.688 -17.531 1 97.62 345 TYR A O 1
ATOM 2781 N N . SER A 1 346 ? -0.786 19.547 -17.969 1 97.06 346 SER A N 1
ATOM 2782 C CA . SER A 1 346 ? 0.255 18.891 -18.75 1 97.06 346 SER A CA 1
ATOM 2783 C C . SER A 1 346 ? 0.987 17.844 -17.922 1 97.06 346 SER A C 1
ATOM 2785 O O . SER A 1 346 ? 1.275 18.062 -16.734 1 97.06 346 SER A O 1
ATOM 2787 N N . ASN A 1 347 ? 1.254 16.719 -18.531 1 96.94 347 ASN A N 1
ATOM 2788 C CA . ASN A 1 347 ? 2.027 15.656 -17.891 1 96.94 347 ASN A CA 1
ATOM 2789 C C . ASN A 1 347 ? 3.422 15.539 -18.5 1 96.94 347 ASN A C 1
ATOM 2791 O O . ASN A 1 347 ? 4.059 14.484 -18.391 1 96.94 347 ASN A O 1
ATOM 2795 N N . ASP A 1 348 ? 3.9 16.547 -19.125 1 96.31 348 ASP A N 1
ATOM 2796 C CA . ASP A 1 348 ? 5.258 16.594 -19.656 1 96.31 348 ASP A CA 1
ATOM 2797 C C . ASP A 1 348 ? 6.293 16.562 -18.547 1 96.31 348 ASP A C 1
ATOM 2799 O O . ASP A 1 348 ? 6.277 17.391 -17.641 1 96.31 348 ASP A O 1
ATOM 2803 N N . PRO A 1 349 ? 7.219 15.602 -18.641 1 94.56 349 PRO A N 1
ATOM 2804 C CA . PRO A 1 349 ? 8.234 15.492 -17.578 1 94.56 349 PRO A CA 1
ATOM 2805 C C . PRO A 1 349 ? 9.055 16.766 -17.422 1 94.56 349 PRO A C 1
ATOM 2807 O O . PRO A 1 349 ? 9.648 17 -16.375 1 94.56 349 PRO A O 1
ATOM 2810 N N . GLU A 1 350 ? 9.141 17.625 -18.453 1 93.75 350 GLU A N 1
ATOM 2811 C CA . GLU A 1 350 ? 9.922 18.859 -18.406 1 93.75 350 GLU A CA 1
ATOM 2812 C C . GLU A 1 350 ? 9.094 20.031 -17.859 1 93.75 350 GLU A C 1
ATOM 2814 O O . GLU A 1 350 ? 9.562 21.156 -17.797 1 93.75 350 GLU A O 1
ATOM 2819 N N . ASP A 1 351 ? 7.867 19.703 -17.484 1 94.19 351 ASP A N 1
ATOM 2820 C CA . ASP A 1 351 ? 7.047 20.75 -16.875 1 94.19 351 ASP A CA 1
ATOM 2821 C C . ASP A 1 351 ? 7.742 21.359 -15.664 1 94.19 351 ASP A C 1
ATOM 2823 O O . ASP A 1 351 ? 8.047 20.656 -14.695 1 94.19 351 ASP A O 1
ATOM 2827 N N . PRO A 1 352 ? 7.984 22.672 -15.711 1 91.5 352 PRO A N 1
ATOM 2828 C CA . PRO A 1 352 ? 8.672 23.281 -14.578 1 91.5 352 PRO A CA 1
ATOM 2829 C C . PRO A 1 352 ? 7.805 23.359 -13.32 1 91.5 352 PRO A C 1
ATOM 2831 O O . PRO A 1 352 ? 8.328 23.531 -12.219 1 91.5 352 PRO A O 1
ATOM 2834 N N . ASN A 1 353 ? 6.488 23.344 -13.492 1 95.38 353 ASN A N 1
ATOM 2835 C CA . ASN A 1 353 ? 5.59 23.312 -12.336 1 95.38 353 ASN A CA 1
ATOM 2836 C C . ASN A 1 353 ? 5.441 21.906 -11.781 1 95.38 353 ASN A C 1
ATOM 2838 O O . ASN A 1 353 ? 4.492 21.188 -12.117 1 95.38 353 ASN A O 1
ATOM 2842 N N . ILE A 1 354 ? 6.242 21.609 -10.828 1 94.5 354 ILE A N 1
ATOM 2843 C CA . ILE A 1 354 ? 6.258 20.266 -10.258 1 94.5 354 ILE A CA 1
ATOM 2844 C C . ILE A 1 354 ? 4.969 20.016 -9.484 1 94.5 354 ILE A C 1
ATOM 2846 O O . ILE A 1 354 ? 4.672 18.875 -9.109 1 94.5 354 ILE A O 1
ATOM 2850 N N . TRP A 1 355 ? 4.129 21.047 -9.242 1 95.44 355 TRP A N 1
ATOM 2851 C CA . TRP A 1 355 ? 2.902 20.922 -8.461 1 95.44 355 TRP A CA 1
ATOM 2852 C C . TRP A 1 355 ? 1.683 20.828 -9.367 1 95.44 355 TRP A C 1
ATOM 2854 O O . TRP A 1 355 ? 0.544 20.844 -8.898 1 95.44 355 TRP A O 1
ATOM 2864 N N . ARG A 1 356 ? 1.87 20.656 -10.633 1 96.5 356 ARG A N 1
ATOM 2865 C CA . ARG A 1 356 ? 0.848 20.688 -11.672 1 96.5 356 ARG A CA 1
ATOM 2866 C C . ARG A 1 356 ? -0.331 19.797 -11.312 1 96.5 356 ARG A C 1
ATOM 2868 O O . ARG A 1 356 ? -1.486 20.156 -11.547 1 96.5 356 ARG A O 1
ATOM 2875 N N . HIS A 1 357 ? -0.086 18.656 -10.719 1 98.31 357 HIS A N 1
ATOM 2876 C CA . HIS A 1 357 ? -1.116 17.656 -10.492 1 98.31 357 HIS A CA 1
ATOM 2877 C C . HIS A 1 357 ? -1.461 17.547 -9.008 1 98.31 357 HIS A C 1
ATOM 2879 O O . HIS A 1 357 ? -2.182 16.641 -8.594 1 98.31 357 HIS A O 1
ATOM 2885 N N . HIS A 1 358 ? -0.95 18.453 -8.141 1 97.56 358 HIS A N 1
ATOM 2886 C CA . HIS A 1 358 ? -0.971 18.234 -6.699 1 97.56 358 HIS A CA 1
ATOM 2887 C C . HIS A 1 358 ? -2.02 19.109 -6.02 1 97.56 358 HIS A C 1
ATOM 2889 O O . HIS A 1 358 ? -2.48 18.781 -4.918 1 97.56 358 HIS A O 1
ATOM 2895 N N . LEU A 1 359 ? -2.41 20.141 -6.633 1 93.94 359 LEU A N 1
ATOM 2896 C CA . LEU A 1 359 ? -3.285 21.109 -5.977 1 93.94 359 LEU A CA 1
ATOM 2897 C C . LEU A 1 359 ? -4.723 20.609 -5.945 1 93.94 359 LEU A C 1
ATOM 2899 O O . LEU A 1 359 ? -5.078 19.672 -6.672 1 93.94 359 LEU A O 1
ATOM 2903 N N . PRO A 1 360 ? -5.594 21.188 -5.152 1 93.81 360 PRO A N 1
ATOM 2904 C CA . PRO A 1 360 ? -6.965 20.703 -4.988 1 93.81 360 PRO A CA 1
ATOM 2905 C C . PRO A 1 360 ? -7.77 20.75 -6.285 1 93.81 360 PRO A C 1
ATOM 2907 O O . PRO A 1 360 ? -8.594 19.859 -6.539 1 93.81 360 PRO A O 1
ATOM 2910 N N . ALA A 1 361 ? -7.504 21.688 -7.148 1 94.44 361 ALA A N 1
ATOM 2911 C CA . ALA A 1 361 ? -8.305 21.844 -8.359 1 94.44 361 ALA A CA 1
ATOM 2912 C C . ALA A 1 361 ? -8.164 20.625 -9.258 1 94.44 361 ALA A C 1
ATOM 2914 O O . ALA A 1 361 ? -9.172 20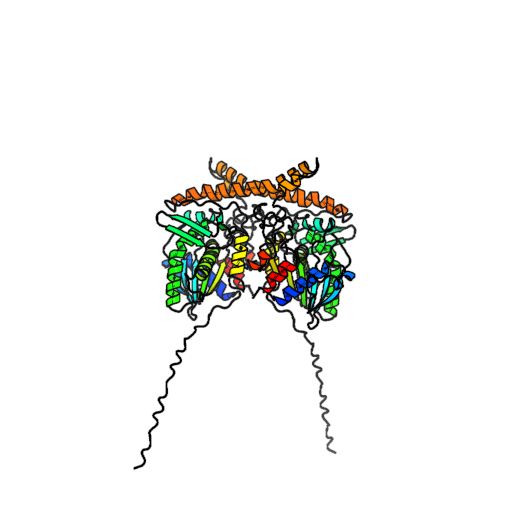.047 -9.711 1 94.44 361 ALA A O 1
ATOM 2915 N N . PRO A 1 362 ? -6.949 20.141 -9.57 1 97.25 362 PRO A N 1
ATOM 2916 C CA . PRO A 1 362 ? -6.828 18.906 -10.344 1 97.25 362 PRO A CA 1
ATOM 2917 C C . PRO A 1 362 ? -7.508 17.719 -9.672 1 97.25 362 PRO A C 1
ATOM 2919 O O . PRO A 1 362 ? -8.117 16.891 -10.344 1 97.25 362 PRO A O 1
ATOM 2922 N N . TYR A 1 363 ? -7.398 17.625 -8.367 1 98.25 363 TYR A N 1
ATOM 2923 C CA . TYR A 1 363 ? -8.055 16.547 -7.637 1 98.25 363 TYR A CA 1
ATOM 2924 C C . TYR A 1 363 ? -9.57 16.641 -7.758 1 98.25 363 TYR A C 1
ATOM 2926 O O . TYR A 1 363 ? -10.258 15.633 -7.922 1 98.25 363 TYR A O 1
ATOM 2934 N N . LEU A 1 364 ? -10.102 17.891 -7.664 1 97.31 364 LEU A N 1
ATOM 2935 C CA . LEU A 1 364 ? -11.539 18.094 -7.781 1 97.31 364 LEU A CA 1
ATOM 2936 C C . LEU A 1 364 ? -12.031 17.688 -9.164 1 97.31 364 LEU A C 1
ATOM 2938 O O . LEU A 1 364 ? -13.086 17.047 -9.297 1 97.31 364 LEU A O 1
ATOM 2942 N N . MET A 1 365 ? -11.32 18.031 -10.195 1 96.94 365 MET A N 1
ATOM 2943 C CA . MET A 1 365 ? -11.688 17.688 -11.562 1 96.94 365 MET A CA 1
ATOM 2944 C C . MET A 1 365 ? -11.797 16.172 -11.727 1 96.94 365 MET A C 1
ATOM 2946 O O . MET A 1 365 ? -12.75 15.68 -12.328 1 96.94 365 MET A O 1
ATOM 2950 N N . LEU A 1 366 ? -10.836 15.469 -11.188 1 98 366 LEU A N 1
ATOM 2951 C CA . LEU A 1 366 ? -10.812 14.016 -11.336 1 98 366 LEU A CA 1
ATOM 2952 C C . LEU A 1 366 ? -11.852 13.359 -10.438 1 98 366 LEU A C 1
ATOM 2954 O O . LEU A 1 366 ? -12.453 12.352 -10.812 1 98 366 LEU A O 1
ATOM 2958 N N . ALA A 1 367 ? -12.023 13.891 -9.203 1 97.56 367 ALA A N 1
ATOM 2959 C CA . ALA A 1 367 ? -13.008 13.344 -8.273 1 97.56 367 ALA A CA 1
ATOM 2960 C C . ALA A 1 367 ? -14.414 13.414 -8.867 1 97.56 367 ALA A C 1
ATOM 2962 O O . ALA A 1 367 ? -15.242 12.531 -8.625 1 97.56 367 ALA A O 1
ATOM 2963 N N . GLU A 1 368 ? -14.695 14.43 -9.648 1 95.75 368 GLU A N 1
ATOM 2964 C CA . GLU A 1 368 ? -16 14.602 -10.289 1 95.75 368 GLU A CA 1
ATOM 2965 C C . GLU A 1 368 ? -16.312 13.453 -11.234 1 95.75 368 GLU A C 1
ATOM 2967 O O . GLU A 1 368 ? -17.469 13.125 -11.469 1 95.75 368 GLU A O 1
ATOM 2972 N N . LYS A 1 369 ? -15.32 12.75 -11.68 1 94.19 369 LYS A N 1
ATOM 2973 C CA . LYS A 1 369 ? -15.484 11.688 -12.664 1 94.19 369 LYS A CA 1
ATOM 2974 C C . LYS A 1 369 ? -15.711 10.336 -11.992 1 94.19 369 LYS A C 1
ATOM 2976 O O . LYS A 1 369 ? -16 9.344 -12.656 1 94.19 369 LYS A O 1
ATOM 2981 N N . LEU A 1 370 ? -15.516 10.32 -10.703 1 92.12 370 LEU A N 1
ATOM 2982 C CA . LEU A 1 370 ? -15.758 9.07 -9.992 1 92.12 370 LEU A CA 1
ATOM 2983 C C . LEU A 1 370 ? -17.219 8.656 -10.102 1 92.12 370 LEU A C 1
ATOM 2985 O O . LEU A 1 370 ? -18.109 9.508 -10.242 1 92.12 370 LEU A O 1
ATOM 2989 N N . ASN A 1 371 ? -17.469 7.285 -10.094 1 80.19 371 ASN A N 1
ATOM 2990 C CA . ASN A 1 371 ? -18.828 6.766 -10.125 1 80.19 371 ASN A CA 1
ATOM 2991 C C . ASN A 1 371 ? -19.438 6.691 -8.719 1 80.19 371 ASN A C 1
ATOM 2993 O O . ASN A 1 371 ? -18.719 6.539 -7.738 1 80.19 371 ASN A O 1
ATOM 2997 N N . MET B 1 1 ? -80.625 -13.609 -43.281 1 22.86 1 MET B N 1
ATOM 2998 C CA . MET B 1 1 ? -79.438 -14.43 -43 1 22.86 1 MET B CA 1
ATOM 2999 C C . MET B 1 1 ? -78.25 -13.555 -42.625 1 22.86 1 MET B C 1
ATOM 3001 O O . MET B 1 1 ? -77.75 -12.797 -43.469 1 22.86 1 MET B O 1
ATOM 3005 N N . LYS B 1 2 ? -78.25 -13.109 -41.281 1 28.95 2 LYS B N 1
ATOM 3006 C CA . LYS B 1 2 ? -77.438 -12.297 -40.375 1 28.95 2 LYS B CA 1
ATOM 3007 C C . LYS B 1 2 ? -76 -12.789 -40.344 1 28.95 2 LYS B C 1
ATOM 3009 O O . LYS B 1 2 ? -75.688 -13.922 -39.938 1 28.95 2 LYS B O 1
ATOM 3014 N N . LYS B 1 3 ? -75.125 -12.43 -41.312 1 26.47 3 LYS B N 1
ATOM 3015 C CA . LYS B 1 3 ? -73.688 -12.688 -41.438 1 26.47 3 LYS B CA 1
ATOM 3016 C C . LYS B 1 3 ? -72.938 -12.305 -40.188 1 26.47 3 LYS B C 1
ATOM 3018 O O . LYS B 1 3 ? -72.75 -11.117 -39.875 1 26.47 3 LYS B O 1
ATOM 3023 N N . ARG B 1 4 ? -73.125 -12.984 -39.031 1 31.28 4 ARG B N 1
ATOM 3024 C CA . ARG B 1 4 ? -72.312 -12.672 -37.844 1 31.28 4 ARG B CA 1
ATOM 3025 C C . ARG B 1 4 ? -70.875 -12.93 -38.125 1 31.28 4 ARG B C 1
ATOM 3027 O O . ARG B 1 4 ? -70.438 -14.039 -38.469 1 31.28 4 ARG B O 1
ATOM 3034 N N . SER B 1 5 ? -70.062 -11.961 -38.594 1 31.17 5 SER B N 1
ATOM 3035 C CA . SER B 1 5 ? -68.625 -11.93 -38.719 1 31.17 5 SER B CA 1
ATOM 3036 C C . SER B 1 5 ? -67.875 -12.367 -37.438 1 31.17 5 SER B C 1
ATOM 3038 O O . SER B 1 5 ? -68.125 -11.805 -36.375 1 31.17 5 SER B O 1
ATOM 3040 N N . LEU B 1 6 ? -67.625 -13.609 -37.25 1 33.72 6 LEU B N 1
ATOM 3041 C CA . LEU B 1 6 ? -66.812 -14.188 -36.188 1 33.72 6 LEU B CA 1
ATOM 3042 C C . LEU B 1 6 ? -65.375 -13.57 -36.188 1 33.72 6 LEU B C 1
ATOM 3044 O O . LEU B 1 6 ? -64.625 -13.672 -37.156 1 33.72 6 LEU B O 1
ATOM 3048 N N . PHE B 1 7 ? -65.188 -12.391 -35.625 1 38.03 7 PHE B N 1
ATOM 3049 C CA . PHE B 1 7 ? -63.875 -11.82 -35.344 1 38.03 7 PHE B CA 1
ATOM 3050 C C . PHE B 1 7 ? -63 -12.789 -34.531 1 38.03 7 PHE B C 1
ATOM 3052 O O . PHE B 1 7 ? -63.406 -13.195 -33.438 1 38.03 7 PHE B O 1
ATOM 3059 N N . TYR B 1 8 ? -62.281 -13.711 -35.156 1 33.41 8 TYR B N 1
ATOM 3060 C CA . TYR B 1 8 ? -61.25 -14.508 -34.531 1 33.41 8 TYR B CA 1
ATOM 3061 C C . TYR B 1 8 ? -60.219 -13.609 -33.844 1 33.41 8 TYR B C 1
ATOM 3063 O O . TYR B 1 8 ? -59.625 -12.742 -34.469 1 33.41 8 TYR B O 1
ATOM 3071 N N . CYS B 1 9 ? -60.344 -13.328 -32.562 1 37.25 9 CYS B N 1
ATOM 3072 C CA . CYS B 1 9 ? -59.312 -12.75 -31.703 1 37.25 9 CYS B CA 1
ATOM 3073 C C . CYS B 1 9 ? -58.062 -13.617 -31.688 1 37.25 9 CYS B C 1
ATOM 3075 O O . CYS B 1 9 ? -58.125 -14.75 -31.203 1 37.25 9 CYS B O 1
ATOM 3077 N N . VAL B 1 10 ? -57.219 -13.555 -32.656 1 38.38 10 VAL B N 1
ATOM 3078 C CA . VAL B 1 10 ? -55.906 -14.133 -32.594 1 38.38 10 VAL B CA 1
ATOM 3079 C C . VAL B 1 10 ? -55.188 -13.656 -31.312 1 38.38 10 VAL B C 1
ATOM 3081 O O . VAL B 1 10 ? -54.969 -12.461 -31.125 1 38.38 10 VAL B O 1
ATOM 3084 N N . CYS B 1 11 ? -55.375 -14.32 -30.172 1 37.47 11 CYS B N 1
ATOM 3085 C CA . CYS B 1 11 ? -54.531 -14.164 -28.984 1 37.47 11 CYS B CA 1
ATOM 3086 C C . CYS B 1 11 ? -53.062 -14.359 -29.312 1 37.47 11 CYS B C 1
ATOM 3088 O O . CYS B 1 11 ? -52.625 -15.461 -29.656 1 37.47 11 CYS B O 1
ATOM 3090 N N . LEU B 1 12 ? -52.438 -13.375 -29.875 1 38.28 12 LEU B N 1
ATOM 3091 C CA . LEU B 1 12 ? -50.969 -13.375 -29.922 1 38.28 12 LEU B CA 1
ATOM 3092 C C . LEU B 1 12 ? -50.375 -13.68 -28.562 1 38.28 12 LEU B C 1
ATOM 3094 O O . LEU B 1 12 ? -50.531 -12.891 -27.625 1 38.28 12 LEU B O 1
ATOM 3098 N N . LEU B 1 13 ? -50.281 -14.945 -28.203 1 38.75 13 LEU B N 1
ATOM 3099 C CA . LEU B 1 13 ? -49.406 -15.344 -27.094 1 38.75 13 LEU B CA 1
ATOM 3100 C C . LEU B 1 13 ? -48.031 -14.75 -27.234 1 38.75 13 LEU B C 1
ATOM 3102 O O . LEU B 1 13 ? -47.281 -15.109 -28.156 1 38.75 13 LEU B O 1
ATOM 3106 N N . LEU B 1 14 ? -47.906 -13.492 -26.922 1 39 14 LEU B N 1
ATOM 3107 C CA . LEU B 1 14 ? -46.562 -12.961 -26.719 1 39 14 LEU B CA 1
ATOM 3108 C C . LEU B 1 14 ? -45.75 -13.859 -25.766 1 39 14 LEU B C 1
ATOM 3110 O O . LEU B 1 14 ? -46.094 -13.984 -24.594 1 39 14 LEU B O 1
ATOM 3114 N N . PHE B 1 15 ? -45.156 -14.883 -26.281 1 39.44 15 PHE B N 1
ATOM 3115 C CA . PHE B 1 15 ? -44.094 -15.555 -25.547 1 39.44 15 PHE B CA 1
ATOM 3116 C C . PHE B 1 15 ? -43.094 -14.547 -24.984 1 39.44 15 PHE B C 1
ATOM 3118 O O . PHE B 1 15 ? -42.344 -13.93 -25.734 1 39.44 15 PHE B O 1
ATOM 3125 N N . ILE B 1 16 ? -43.469 -13.898 -23.922 1 40.03 16 ILE B N 1
ATOM 3126 C CA . ILE B 1 16 ? -42.406 -13.242 -23.156 1 40.03 16 ILE B CA 1
ATOM 3127 C C . ILE B 1 16 ? -41.281 -14.234 -22.859 1 40.03 16 ILE B C 1
ATOM 3129 O O . ILE B 1 16 ? -41.469 -15.18 -22.094 1 40.03 16 ILE B O 1
ATOM 3133 N N . THR B 1 17 ? -40.469 -14.516 -23.812 1 38.94 17 THR B N 1
ATOM 3134 C CA . THR B 1 17 ? -39.219 -15.141 -23.422 1 38.94 17 THR B CA 1
ATOM 3135 C C . THR B 1 17 ? -38.625 -14.43 -22.219 1 38.94 17 THR B C 1
ATOM 3137 O O . THR B 1 17 ? -38.344 -13.234 -22.266 1 38.94 17 THR B O 1
ATOM 3140 N N . HIS B 1 18 ? -39.031 -14.789 -21.047 1 37.56 18 HIS B N 1
ATOM 3141 C CA . HIS B 1 18 ? -38.219 -14.438 -19.891 1 37.56 18 HIS B CA 1
ATOM 3142 C C . HIS B 1 18 ? -36.719 -14.656 -20.188 1 37.56 18 HIS B C 1
ATOM 3144 O O . HIS B 1 18 ? -36.281 -15.789 -20.312 1 37.56 18 HIS B O 1
ATOM 3150 N N . ASN B 1 19 ? -36.219 -13.883 -21 1 39.62 19 ASN B N 1
ATOM 3151 C CA . ASN B 1 19 ? -34.75 -13.852 -20.828 1 39.62 19 ASN B CA 1
ATOM 3152 C C . ASN B 1 19 ? -34.375 -13.867 -19.359 1 39.62 19 ASN B C 1
ATOM 3154 O O . ASN B 1 19 ? -34.656 -12.914 -18.625 1 39.62 19 ASN B O 1
ATOM 3158 N N . ASN B 1 20 ? -34.469 -14.969 -18.75 1 40.88 2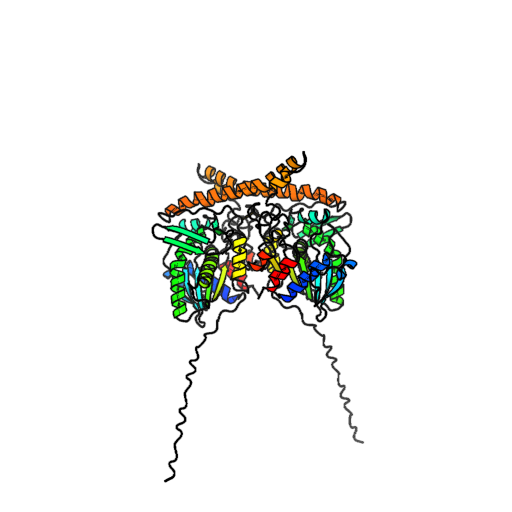0 ASN B N 1
ATOM 3159 C CA . ASN B 1 20 ? -33.844 -15.102 -17.438 1 40.88 20 ASN B CA 1
ATOM 3160 C C . ASN B 1 20 ? -32.531 -14.328 -17.359 1 40.88 20 ASN B C 1
ATOM 3162 O O . ASN B 1 20 ? -31.484 -14.82 -17.797 1 40.88 20 ASN B O 1
ATOM 3166 N N . CYS B 1 21 ? -32.562 -13.07 -17.562 1 44.88 21 CYS B N 1
ATOM 3167 C CA . CYS B 1 21 ? -31.406 -12.289 -17.188 1 44.88 21 CYS B CA 1
ATOM 3168 C C . CYS B 1 21 ? -30.844 -12.742 -15.836 1 44.88 21 CYS B C 1
ATOM 3170 O O . CYS B 1 21 ? -31.438 -12.469 -14.797 1 44.88 21 CYS B O 1
ATOM 3172 N N . VAL B 1 22 ? -30.359 -13.945 -15.766 1 51.56 22 VAL B N 1
ATOM 3173 C CA . VAL B 1 22 ? -29.703 -14.43 -14.555 1 51.56 22 VAL B CA 1
ATOM 3174 C C . VAL B 1 22 ? -28.859 -13.305 -13.938 1 51.56 22 VAL B C 1
ATOM 3176 O O . VAL B 1 22 ? -27.906 -12.836 -14.547 1 51.56 22 VAL B O 1
ATOM 3179 N N . ALA B 1 23 ? -29.422 -12.461 -13.086 1 59.5 23 ALA B N 1
ATOM 3180 C CA . ALA B 1 23 ? -28.828 -11.391 -12.289 1 59.5 23 ALA B CA 1
ATOM 3181 C C . ALA B 1 23 ? -27.516 -11.844 -11.648 1 59.5 23 ALA B C 1
ATOM 3183 O O . ALA B 1 23 ? -27.359 -13.023 -11.336 1 59.5 23 ALA B O 1
ATOM 3184 N N . GLN B 1 24 ? -26.453 -11.125 -11.695 1 72.5 24 GLN B N 1
ATOM 3185 C CA . GLN B 1 24 ? -25.188 -11.336 -11.008 1 72.5 24 GLN B CA 1
ATOM 3186 C C . GLN B 1 24 ? -25.406 -11.734 -9.547 1 72.5 24 GLN B C 1
ATOM 3188 O O . GLN B 1 24 ? -26.266 -11.172 -8.875 1 72.5 24 GLN B O 1
ATOM 3193 N N . GLU B 1 25 ? -24.828 -12.812 -9.188 1 88.38 25 GLU B N 1
ATOM 3194 C CA . GLU B 1 25 ? -24.984 -13.375 -7.852 1 88.38 25 GLU B CA 1
ATOM 3195 C C . GLU B 1 25 ? -23.938 -12.844 -6.891 1 88.38 25 GLU B C 1
ATOM 3197 O O . GLU B 1 25 ? -24.188 -12.688 -5.695 1 88.38 25 GLU B O 1
ATOM 3202 N N . LEU B 1 26 ? -22.734 -12.539 -7.414 1 94.19 26 LEU B N 1
ATOM 3203 C CA . LEU B 1 26 ? -21.688 -12.016 -6.555 1 94.19 26 LEU B CA 1
ATOM 3204 C C . LEU B 1 26 ? -22 -10.594 -6.113 1 94.19 26 LEU B C 1
ATOM 3206 O O . LEU B 1 26 ? -22.5 -9.789 -6.902 1 94.19 26 LEU B O 1
ATOM 3210 N N . GLN B 1 27 ? -21.766 -10.289 -4.891 1 95.06 27 GLN B N 1
ATOM 3211 C CA . GLN B 1 27 ? -21.922 -8.938 -4.344 1 95.06 27 GLN B CA 1
ATOM 3212 C C . GLN B 1 27 ? -20.562 -8.305 -4.082 1 95.06 27 GLN B C 1
ATOM 3214 O O . GLN B 1 27 ? -19.625 -8.977 -3.639 1 95.06 27 GLN B O 1
ATOM 3219 N N . ALA B 1 28 ? -20.484 -7.012 -4.309 1 94.75 28 ALA B N 1
ATOM 3220 C CA . ALA B 1 28 ? -19.281 -6.27 -3.967 1 94.75 28 ALA B CA 1
ATOM 3221 C C . ALA B 1 28 ? -19.047 -6.254 -2.459 1 94.75 28 ALA B C 1
ATOM 3223 O O . ALA B 1 28 ? -19.984 -6.398 -1.681 1 94.75 28 ALA B O 1
ATOM 3224 N N . GLY B 1 29 ? -17.75 -6.047 -2.109 1 94.44 29 GLY B N 1
ATOM 3225 C CA . GLY B 1 29 ? -17.422 -6 -0.694 1 94.44 29 GLY B CA 1
ATOM 3226 C C . GLY B 1 29 ? -16.766 -7.273 -0.193 1 94.44 29 GLY B C 1
ATOM 3227 O O . GLY B 1 29 ? -16.938 -8.344 -0.787 1 94.44 29 GLY B O 1
ATOM 3228 N N . PHE B 1 30 ? -16.094 -7.207 0.88 1 96.06 30 PHE B N 1
ATOM 3229 C CA . PHE B 1 30 ? -15.43 -8.352 1.487 1 96.06 30 PHE B CA 1
ATOM 3230 C C . PHE B 1 30 ? -16.438 -9.227 2.234 1 96.06 30 PHE B C 1
ATOM 3232 O O . PHE B 1 30 ? -17.234 -8.727 3.025 1 96.06 30 PHE B O 1
ATOM 3239 N N . ASP B 1 31 ? -16.406 -10.453 1.938 1 96.75 31 ASP B N 1
ATOM 3240 C CA . ASP B 1 31 ? -17.234 -11.445 2.607 1 96.75 31 ASP B CA 1
ATOM 3241 C C . ASP B 1 31 ? -16.391 -12.492 3.32 1 96.75 31 ASP B C 1
ATOM 3243 O O . ASP B 1 31 ? -15.758 -13.328 2.674 1 96.75 31 ASP B O 1
ATOM 3247 N N . LYS B 1 32 ? -16.469 -12.461 4.633 1 96.56 32 LYS B N 1
ATOM 3248 C CA . LYS B 1 32 ? -15.641 -13.32 5.473 1 96.56 32 LYS B CA 1
ATOM 3249 C C . LYS B 1 32 ? -15.844 -14.789 5.129 1 96.56 32 LYS B C 1
ATOM 3251 O O . LYS B 1 32 ? -14.883 -15.555 5.023 1 96.56 32 LYS B O 1
ATOM 3256 N N . GLN B 1 33 ? -17.031 -15.188 4.973 1 96.5 33 GLN B N 1
ATOM 3257 C CA . GLN B 1 33 ? -17.344 -16.594 4.699 1 96.5 33 GLN B CA 1
ATOM 3258 C C . GLN B 1 33 ? -16.844 -17 3.316 1 96.5 33 GLN B C 1
ATOM 3260 O O . GLN B 1 33 ? -16.328 -18.109 3.141 1 96.5 33 GLN B O 1
ATOM 3265 N N . GLU B 1 34 ? -17.062 -16.109 2.361 1 97.31 34 GLU B N 1
ATOM 3266 C CA . GLU B 1 34 ? -16.531 -16.359 1.025 1 97.31 34 GLU B CA 1
ATOM 3267 C C . GLU B 1 34 ? -15.016 -16.578 1.062 1 97.31 34 GLU B C 1
ATOM 3269 O O . GLU B 1 34 ? -14.5 -17.531 0.473 1 97.31 34 GLU B O 1
ATOM 3274 N N . TYR B 1 35 ? -14.336 -15.719 1.835 1 98.38 35 TYR B N 1
ATOM 3275 C CA . TYR B 1 35 ? -12.883 -15.812 1.928 1 98.38 35 TYR B CA 1
ATOM 3276 C C . TYR B 1 35 ? -12.469 -17.125 2.586 1 98.38 35 TYR B C 1
ATOM 3278 O O . TYR B 1 35 ? -11.539 -17.797 2.119 1 98.38 35 TYR B O 1
ATOM 3286 N N . MET B 1 36 ? -13.141 -17.484 3.613 1 97.94 36 MET B N 1
ATOM 3287 C CA . MET B 1 36 ? -12.789 -18.719 4.32 1 97.94 36 MET B CA 1
ATOM 3288 C C . MET B 1 36 ? -12.969 -19.938 3.42 1 97.94 36 MET B C 1
ATOM 3290 O O . MET B 1 36 ? -12.164 -20.875 3.465 1 97.94 36 MET B O 1
ATOM 3294 N N . GLU B 1 37 ? -14 -19.922 2.561 1 97.81 37 GLU B N 1
ATOM 3295 C CA . GLU B 1 37 ? -14.18 -21 1.586 1 97.81 37 GLU B CA 1
ATOM 3296 C C . GLU B 1 37 ? -13.016 -21.047 0.599 1 97.81 37 GLU B C 1
ATOM 3298 O O . GLU B 1 37 ? -12.531 -22.125 0.252 1 97.81 37 GLU B O 1
ATOM 3303 N N . THR B 1 38 ? -12.57 -19.828 0.182 1 98.38 38 THR B N 1
ATOM 3304 C CA . THR B 1 38 ? -11.461 -19.797 -0.765 1 98.38 38 THR B CA 1
ATOM 3305 C C . THR B 1 38 ? -10.188 -20.344 -0.125 1 98.38 38 THR B C 1
ATOM 3307 O O . THR B 1 38 ? -9.375 -20.984 -0.797 1 98.38 38 THR B O 1
ATOM 3310 N N . LEU B 1 39 ? -10.008 -20.141 1.171 1 97.88 39 LEU B N 1
ATOM 3311 C CA . LEU B 1 39 ? -8.812 -20.609 1.863 1 97.88 39 LEU B CA 1
ATOM 3312 C C . LEU B 1 39 ? -8.797 -22.141 1.931 1 97.88 39 LEU B C 1
ATOM 3314 O O . LEU B 1 39 ? -7.746 -22.75 1.78 1 97.88 39 LEU B O 1
ATOM 3318 N N . LYS B 1 40 ? -9.938 -22.688 2.201 1 97.56 40 LYS B N 1
ATOM 3319 C CA . LYS B 1 40 ? -10.039 -24.156 2.221 1 97.56 40 LYS B CA 1
ATOM 3320 C C . LYS B 1 40 ? -9.711 -24.75 0.855 1 97.56 40 LYS B C 1
ATOM 3322 O O . LYS B 1 40 ? -9 -25.75 0.765 1 97.56 40 LYS B O 1
ATOM 3327 N N . ILE B 1 41 ? -10.172 -24.125 -0.142 1 98.12 41 ILE B N 1
ATOM 3328 C CA . ILE B 1 41 ? -9.93 -24.562 -1.508 1 98.12 41 ILE B CA 1
ATOM 3329 C C . ILE B 1 41 ? -8.461 -24.375 -1.859 1 98.12 41 ILE B C 1
ATOM 3331 O O . ILE B 1 41 ? -7.852 -25.234 -2.508 1 98.12 41 ILE B O 1
ATOM 3335 N N . ASN B 1 42 ? -7.848 -23.234 -1.391 1 97.44 42 ASN B N 1
ATOM 3336 C CA . ASN B 1 42 ? -6.43 -22.969 -1.612 1 97.44 42 ASN B CA 1
ATOM 3337 C C . ASN B 1 42 ? -5.547 -24 -0.927 1 97.44 42 ASN B C 1
ATOM 3339 O O . ASN B 1 42 ? -4.434 -24.281 -1.379 1 97.44 42 ASN B O 1
ATOM 3343 N N . TYR B 1 43 ? -6.035 -24.547 0.146 1 95.94 43 TYR B N 1
ATOM 3344 C CA . TYR B 1 43 ? -5.328 -25.641 0.794 1 95.94 43 TYR B CA 1
ATOM 3345 C C . TYR B 1 43 ? -5.395 -26.906 -0.052 1 95.94 43 TYR B C 1
ATOM 3347 O O . TYR B 1 43 ? -4.375 -27.562 -0.274 1 95.94 43 TYR B O 1
ATOM 3355 N N . LYS B 1 44 ? -6.559 -27.25 -0.629 1 95.94 44 LYS B N 1
ATOM 3356 C CA . LYS B 1 44 ? -6.809 -28.469 -1.373 1 95.94 44 LYS B CA 1
ATOM 3357 C C . LYS B 1 44 ? -5.996 -28.516 -2.664 1 95.94 44 LYS B C 1
ATOM 3359 O O . LYS B 1 44 ? -5.551 -29.578 -3.094 1 95.94 44 LYS B O 1
ATOM 3364 N N . VAL B 1 45 ? -5.82 -27.344 -3.217 1 95.75 45 VAL B N 1
ATOM 3365 C CA . VAL B 1 45 ? -5.172 -27.297 -4.523 1 95.75 45 VAL B CA 1
ATOM 3366 C C . VAL B 1 45 ? -3.717 -27.734 -4.395 1 95.75 45 VAL B C 1
ATOM 3368 O O . VAL B 1 45 ? -3.098 -28.156 -5.379 1 95.75 45 VAL B O 1
ATOM 3371 N N . HIS B 1 46 ? -3.158 -27.797 -3.172 1 95.25 46 HIS B N 1
ATOM 3372 C CA . HIS B 1 46 ? -1.775 -28.188 -2.93 1 95.25 46 HIS B CA 1
ATOM 3373 C C . HIS B 1 46 ? -1.664 -29.688 -2.707 1 95.25 46 HIS B C 1
ATOM 3375 O O . HIS B 1 46 ? -0.562 -30.219 -2.551 1 95.25 46 HIS B O 1
ATOM 3381 N N . ILE B 1 47 ? -2.795 -30.375 -2.678 1 94.94 47 ILE B N 1
ATOM 3382 C CA . ILE B 1 47 ? -2.83 -31.797 -2.342 1 94.94 47 ILE B CA 1
ATOM 3383 C C . ILE B 1 47 ? -3.273 -32.594 -3.559 1 94.94 47 ILE B C 1
ATOM 3385 O O . ILE B 1 47 ? -4.211 -32.219 -4.262 1 94.94 47 ILE B O 1
ATOM 3389 N N . ALA B 1 48 ? -2.604 -33.688 -3.781 1 94.75 48 ALA B N 1
ATOM 3390 C CA . ALA B 1 48 ? -3.027 -34.594 -4.852 1 94.75 48 ALA B CA 1
ATOM 3391 C C . ALA B 1 48 ? -4.469 -35.031 -4.648 1 94.75 48 ALA B C 1
ATOM 3393 O O . ALA B 1 48 ? -4.895 -35.312 -3.52 1 94.75 48 ALA B O 1
ATOM 3394 N N . LEU B 1 49 ? -5.164 -35.188 -5.734 1 95.19 49 LEU B N 1
ATOM 3395 C CA . LEU B 1 49 ? -6.59 -35.5 -5.68 1 95.19 49 LEU B CA 1
ATOM 3396 C C . LEU B 1 49 ? -6.848 -36.781 -4.887 1 95.19 49 LEU B C 1
ATOM 3398 O O . LEU B 1 49 ? -7.785 -36.844 -4.09 1 95.19 49 LEU B O 1
ATOM 3402 N N . ASP B 1 50 ? -6.066 -37.719 -4.996 1 94.19 50 ASP B N 1
ATOM 3403 C CA . ASP B 1 50 ? -6.273 -39.031 -4.367 1 94.19 50 ASP B CA 1
ATOM 3404 C C . ASP B 1 50 ? -5.938 -38.969 -2.877 1 94.19 50 ASP B C 1
ATOM 3406 O O . ASP B 1 50 ? -6.164 -39.938 -2.15 1 94.19 50 ASP B O 1
ATOM 3410 N N . LYS B 1 51 ? -5.43 -37.875 -2.422 1 93.75 51 LYS B N 1
ATOM 3411 C CA . LYS B 1 51 ? -5.051 -37.75 -1.017 1 93.75 51 LYS B CA 1
ATOM 3412 C C . LYS B 1 51 ? -5.992 -36.812 -0.275 1 93.75 51 LYS B C 1
ATOM 3414 O O . LYS B 1 51 ? -5.77 -36.5 0.896 1 93.75 51 LYS B O 1
ATOM 3419 N N . TRP B 1 52 ? -7.031 -36.281 -0.924 1 93.06 52 TRP B N 1
ATOM 3420 C CA . TRP B 1 52 ? -7.949 -35.312 -0.333 1 93.06 52 TRP B CA 1
ATOM 3421 C C . TRP B 1 52 ? -8.656 -35.906 0.883 1 93.06 52 TRP B C 1
ATOM 3423 O O . TRP B 1 52 ? -8.852 -35.219 1.889 1 93.06 52 TRP B O 1
ATOM 3433 N N . ALA B 1 53 ? -9.031 -37.094 0.838 1 88.62 53 ALA B N 1
ATOM 3434 C CA . ALA B 1 53 ? -9.789 -37.75 1.908 1 88.62 53 ALA B CA 1
ATOM 3435 C C . ALA B 1 53 ? -8.93 -37.938 3.154 1 88.62 53 ALA B C 1
ATOM 3437 O O . ALA B 1 53 ? -9.438 -37.875 4.277 1 88.62 53 ALA B O 1
ATOM 3438 N N . ALA B 1 54 ? -7.672 -38.062 3.031 1 86.88 54 ALA B N 1
ATOM 3439 C CA . ALA B 1 54 ? -6.754 -38.344 4.129 1 86.88 54 ALA B CA 1
ATOM 3440 C C . ALA B 1 54 ? -6.297 -37.062 4.828 1 86.88 54 ALA B C 1
ATOM 3442 O O . ALA B 1 54 ? -5.871 -37.125 5.984 1 86.88 54 ALA B O 1
ATOM 3443 N N . ASN B 1 55 ? -6.402 -36.031 4.16 1 80.56 55 ASN B N 1
ATOM 3444 C CA . ASN B 1 55 ? -5.91 -34.781 4.723 1 80.56 55 ASN B CA 1
ATOM 3445 C C . ASN B 1 55 ? -7.039 -33.969 5.344 1 80.56 55 ASN B C 1
ATOM 3447 O O . ASN B 1 55 ? -7.887 -33.438 4.633 1 80.56 55 ASN B O 1
ATOM 3451 N N . THR B 1 56 ? -6.941 -33.906 6.695 1 78.38 56 THR B N 1
ATOM 3452 C CA . THR B 1 56 ? -8.055 -33.25 7.387 1 78.38 56 THR B CA 1
ATOM 3453 C C . THR B 1 56 ? -7.566 -32.062 8.211 1 78.38 56 THR B C 1
ATOM 3455 O O . THR B 1 56 ? -8.227 -31.672 9.172 1 78.38 56 THR B O 1
ATOM 3458 N N . SER B 1 57 ? -6.418 -31.578 7.895 1 83.44 57 SER B N 1
ATOM 3459 C CA . SER B 1 57 ? -5.855 -30.469 8.656 1 83.44 57 SER B CA 1
ATOM 3460 C C . SER B 1 57 ? -6.703 -29.203 8.508 1 83.44 57 SER B C 1
ATOM 3462 O O . SER B 1 57 ? -6.754 -28.375 9.414 1 83.44 57 SER B O 1
ATOM 3464 N N . VAL B 1 58 ? -7.297 -29.094 7.312 1 90.31 58 VAL B N 1
ATOM 3465 C CA . VAL B 1 58 ? -8.227 -28 7.023 1 90.31 58 VAL B CA 1
ATOM 3466 C C . VAL B 1 58 ? -9.562 -28.578 6.562 1 90.31 58 VAL B C 1
ATOM 3468 O O . VAL B 1 58 ? -9.602 -29.547 5.809 1 90.31 58 VAL B O 1
ATOM 3471 N N . ALA B 1 59 ? -10.602 -28.031 7.121 1 91.38 59 ALA B N 1
ATOM 3472 C CA . ALA B 1 59 ? -11.938 -28.516 6.777 1 91.38 59 ALA B CA 1
ATOM 3473 C C . ALA B 1 59 ? -12.211 -28.359 5.285 1 91.38 59 ALA B C 1
ATOM 3475 O O . ALA B 1 59 ? -11.688 -27.453 4.641 1 91.38 59 ALA B O 1
ATOM 3476 N N . ASP B 1 60 ? -13.008 -29.25 4.762 1 94.75 60 ASP B N 1
ATOM 3477 C CA . ASP B 1 60 ? -13.398 -29.172 3.359 1 94.75 60 ASP B CA 1
ATOM 3478 C C . ASP B 1 60 ? -14.289 -27.953 3.1 1 94.75 60 ASP B C 1
ATOM 3480 O O . ASP B 1 60 ? -15.023 -27.516 3.986 1 94.75 60 ASP B O 1
ATOM 3484 N N . PRO B 1 61 ? -14.164 -27.406 1.85 1 96.38 61 PRO B N 1
ATOM 3485 C CA . PRO B 1 61 ? -15.133 -26.375 1.497 1 96.38 61 PRO B CA 1
ATOM 3486 C C . PRO B 1 61 ? -16.578 -26.875 1.521 1 96.38 61 PRO B C 1
ATOM 3488 O O . PRO B 1 61 ? -16.844 -28.016 1.165 1 96.38 61 PRO B O 1
ATOM 3491 N N . GLN B 1 62 ? -17.453 -25.984 1.914 1 96.5 62 GLN B N 1
ATOM 3492 C CA . GLN B 1 62 ? -18.844 -26.391 2.096 1 96.5 62 GLN B CA 1
ATOM 3493 C C . GLN B 1 62 ? -19.719 -25.922 0.926 1 96.5 62 GLN B C 1
ATOM 3495 O O . GLN B 1 62 ? -20.703 -26.578 0.58 1 96.5 62 GLN B O 1
ATOM 3500 N N . ASP B 1 63 ? -19.344 -24.891 0.286 1 97.56 63 ASP B N 1
ATOM 3501 C CA . ASP B 1 63 ? -20.266 -24.234 -0.644 1 97.56 63 ASP B CA 1
ATOM 3502 C C . ASP B 1 63 ? -19.891 -24.547 -2.092 1 97.56 63 ASP B C 1
ATOM 3504 O O . ASP B 1 63 ? -20.656 -24.234 -3.012 1 97.56 63 ASP B O 1
ATOM 3508 N N . PHE B 1 64 ? -18.781 -25.219 -2.312 1 98.44 64 PHE B N 1
ATOM 3509 C CA . PHE B 1 64 ? -18.297 -25.422 -3.674 1 98.44 64 PHE B CA 1
ATOM 3510 C C . PHE B 1 64 ? -18.016 -26.906 -3.924 1 98.44 64 PHE B C 1
ATOM 3512 O O . PHE B 1 64 ? -17.562 -27.609 -3.021 1 98.44 64 PHE B O 1
ATOM 3519 N N . ASP B 1 65 ? -18.188 -27.281 -5.207 1 98.19 65 ASP B N 1
ATOM 3520 C CA . ASP B 1 65 ? -17.812 -28.609 -5.684 1 98.19 65 ASP B CA 1
ATOM 3521 C C . ASP B 1 65 ? -16.641 -28.547 -6.648 1 98.19 65 ASP B C 1
ATOM 3523 O O . ASP B 1 65 ? -16.562 -27.641 -7.484 1 98.19 65 ASP B O 1
ATOM 3527 N N . PHE B 1 66 ? -15.773 -29.5 -6.492 1 98.31 66 PHE B N 1
ATOM 3528 C CA . PHE B 1 66 ? -14.633 -29.594 -7.391 1 98.31 66 PHE B CA 1
ATOM 3529 C C . PHE B 1 66 ? -15.07 -30 -8.789 1 98.31 66 PHE B C 1
ATOM 3531 O O . PHE B 1 66 ? -15.938 -30.859 -8.953 1 98.31 66 PHE B O 1
ATOM 3538 N N . VAL B 1 67 ? -14.383 -29.391 -9.859 1 98.5 67 VAL B N 1
ATOM 3539 C CA . VAL B 1 67 ? -14.789 -29.656 -11.234 1 98.5 67 VAL B CA 1
ATOM 3540 C C . VAL B 1 67 ? -13.578 -30.109 -12.047 1 98.5 67 VAL B C 1
ATOM 3542 O O . VAL B 1 67 ? -13.672 -31.047 -12.844 1 98.5 67 VAL B O 1
ATOM 3545 N N . TYR B 1 68 ? -12.461 -29.375 -11.891 1 98.38 68 TYR B N 1
ATOM 3546 C CA . TYR B 1 68 ? -11.359 -29.547 -12.82 1 98.38 68 TYR B CA 1
ATOM 3547 C C . TYR B 1 68 ? -10.039 -29.125 -12.195 1 98.38 68 TYR B C 1
ATOM 3549 O O . TYR B 1 68 ? -9.977 -28.141 -11.469 1 98.38 68 TYR B O 1
ATOM 3557 N N . ARG B 1 69 ? -9 -29.922 -12.398 1 98.62 69 ARG B N 1
ATOM 3558 C CA . ARG B 1 69 ? -7.621 -29.516 -12.141 1 98.62 69 ARG B CA 1
ATOM 3559 C C . ARG B 1 69 ? -6.812 -29.484 -13.438 1 98.62 69 ARG B C 1
ATOM 3561 O O . ARG B 1 69 ? -6.82 -30.438 -14.211 1 98.62 69 ARG B O 1
ATOM 3568 N N . SER B 1 70 ? -6.102 -28.453 -13.641 1 98.62 70 SER B N 1
ATOM 3569 C CA . SER B 1 70 ? -5.348 -28.25 -14.875 1 98.62 70 SER B CA 1
ATOM 3570 C C . SER B 1 70 ? -4.145 -29.188 -14.953 1 98.62 70 SER B C 1
ATOM 3572 O O . SER B 1 70 ? -3.727 -29.75 -13.938 1 98.62 70 SER B O 1
ATOM 3574 N N . PRO B 1 71 ? -3.549 -29.359 -16.188 1 97.19 71 PRO B N 1
ATOM 3575 C CA . PRO B 1 71 ? -2.213 -29.953 -16.266 1 97.19 71 PRO B CA 1
ATOM 3576 C C . PRO B 1 71 ? -1.144 -29.078 -15.609 1 97.19 71 PRO B C 1
ATOM 3578 O O . PRO B 1 71 ? -1.354 -27.891 -15.406 1 97.19 71 PRO B O 1
ATOM 3581 N N . VAL B 1 72 ? -0.033 -29.734 -15.219 1 96.5 72 VAL B N 1
ATOM 3582 C CA . VAL B 1 72 ? 1.113 -29.016 -14.68 1 96.5 72 VAL B CA 1
ATOM 3583 C C . VAL B 1 72 ? 1.8 -28.219 -15.789 1 96.5 72 VAL B C 1
ATOM 3585 O O . VAL B 1 72 ? 2.049 -28.75 -16.875 1 96.5 72 VAL B O 1
ATOM 3588 N N . VAL B 1 73 ? 2.082 -27.016 -15.539 1 93.88 73 VAL B N 1
ATOM 3589 C CA . VAL B 1 73 ? 2.77 -26.172 -16.516 1 93.88 73 VAL B CA 1
ATOM 3590 C C . VAL B 1 73 ? 3.992 -25.531 -15.867 1 93.88 73 VAL B C 1
ATOM 3592 O O . VAL B 1 73 ? 4.547 -26.047 -14.898 1 93.88 73 VAL B O 1
ATOM 3595 N N . ALA B 1 74 ? 4.465 -24.391 -16.453 1 90.69 74 ALA B N 1
ATOM 3596 C CA . ALA B 1 74 ? 5.707 -23.734 -16.047 1 90.69 74 ALA B CA 1
ATOM 3597 C C . ALA B 1 74 ? 5.77 -23.578 -14.539 1 90.69 74 ALA B C 1
ATOM 3599 O O . ALA B 1 74 ? 4.785 -23.188 -13.906 1 90.69 74 ALA B O 1
ATOM 3600 N N . PHE B 1 75 ? 6.945 -23.938 -13.914 1 93.75 75 PHE B N 1
ATOM 3601 C CA . PHE B 1 75 ? 7.266 -23.781 -12.5 1 93.75 75 PHE B CA 1
ATOM 3602 C C . PHE B 1 75 ? 6.383 -24.688 -11.641 1 93.75 75 PHE B C 1
ATOM 3604 O O . PHE B 1 75 ? 6.055 -24.359 -10.5 1 93.75 75 PHE B O 1
ATOM 3611 N N . ASP B 1 76 ? 5.844 -25.766 -12.281 1 95.44 76 ASP B N 1
ATOM 3612 C CA . ASP B 1 76 ? 5.031 -26.781 -11.602 1 95.44 76 ASP B CA 1
ATOM 3613 C C . ASP B 1 76 ? 3.707 -26.188 -11.125 1 95.44 76 ASP B C 1
ATOM 3615 O O . ASP B 1 76 ? 3.199 -26.547 -10.062 1 95.44 76 ASP B O 1
ATOM 3619 N N . ASN B 1 77 ? 3.178 -25.234 -11.875 1 96.81 77 ASN B N 1
ATOM 3620 C CA . ASN B 1 77 ? 1.94 -24.562 -11.484 1 96.81 77 ASN B CA 1
ATOM 3621 C C . ASN B 1 77 ? 0.714 -25.312 -12 1 96.81 77 ASN B C 1
ATOM 3623 O O . ASN B 1 77 ? 0.753 -25.906 -13.086 1 96.81 77 ASN B O 1
ATOM 3627 N N . ILE B 1 78 ? -0.273 -25.312 -11.227 1 98.56 78 ILE B N 1
ATOM 3628 C CA . ILE B 1 78 ? -1.589 -25.812 -11.625 1 98.56 78 ILE B CA 1
ATOM 3629 C C . ILE B 1 78 ? -2.668 -24.859 -11.109 1 98.56 78 ILE B C 1
ATOM 3631 O O . ILE B 1 78 ? -2.379 -23.938 -10.344 1 98.56 78 ILE B O 1
ATOM 3635 N N . TRP B 1 79 ? -3.873 -25 -11.531 1 98.81 79 TRP B N 1
ATOM 3636 C CA . TRP B 1 79 ? -5.051 -24.328 -10.969 1 98.81 79 TRP B CA 1
ATOM 3637 C C . TRP B 1 79 ? -6.246 -25.281 -10.953 1 98.81 79 TRP B C 1
ATOM 3639 O O . TRP B 1 79 ? -6.266 -26.281 -11.672 1 98.81 79 TRP B O 1
ATOM 3649 N N . ASP B 1 80 ? -7.203 -25.016 -10.07 1 98.88 80 ASP B N 1
ATOM 3650 C CA . ASP B 1 80 ? -8.438 -25.797 -9.945 1 98.88 80 ASP B CA 1
ATOM 3651 C C . ASP B 1 80 ? -9.656 -24.938 -10.297 1 98.88 80 ASP B C 1
ATOM 3653 O O . ASP B 1 80 ? -9.672 -23.734 -10.039 1 98.88 80 ASP B O 1
ATOM 3657 N N . LEU B 1 81 ? -10.633 -25.609 -10.844 1 98.88 81 LEU B N 1
ATOM 3658 C CA . LEU B 1 81 ? -11.953 -25.016 -11.047 1 98.88 81 LEU B CA 1
ATOM 3659 C C . LEU B 1 81 ? -12.969 -25.641 -10.094 1 98.88 81 LEU B C 1
ATOM 3661 O O . LEU B 1 81 ? -13.062 -26.859 -9.984 1 98.88 81 LEU B O 1
ATOM 3665 N N . TRP B 1 82 ? -13.656 -24.797 -9.398 1 98.88 82 TRP B N 1
ATOM 3666 C CA . TRP B 1 82 ? -14.758 -25.203 -8.523 1 98.88 82 TRP B CA 1
ATOM 3667 C C . TRP B 1 82 ? -16.047 -24.469 -8.906 1 98.88 82 TRP B C 1
ATOM 3669 O O . TRP B 1 82 ? -16 -23.422 -9.547 1 98.88 82 TRP B O 1
ATOM 3679 N N . LYS B 1 83 ? -17.188 -25.094 -8.562 1 98.56 83 LYS B N 1
ATOM 3680 C CA . LYS B 1 83 ? -18.484 -24.469 -8.812 1 98.56 83 LYS B CA 1
ATOM 3681 C C . LYS B 1 83 ? -19.328 -24.391 -7.535 1 98.56 83 LYS B C 1
ATOM 3683 O O . LYS B 1 83 ? -19.328 -25.344 -6.742 1 98.56 83 LYS B O 1
ATOM 3688 N N . HIS B 1 84 ? -19.922 -23.266 -7.371 1 98.25 84 HIS B N 1
ATOM 3689 C CA . HIS B 1 84 ? -20.812 -23.125 -6.219 1 98.25 84 HIS B CA 1
ATOM 3690 C C . HIS B 1 84 ? -21.984 -24.094 -6.305 1 98.25 84 HIS B C 1
ATOM 3692 O O . HIS B 1 84 ? -22.531 -24.312 -7.387 1 98.25 84 HIS B O 1
ATOM 3698 N N . LYS B 1 85 ? -22.438 -24.594 -5.215 1 97.5 85 LYS B N 1
ATOM 3699 C CA . LYS B 1 85 ? -23.469 -25.609 -5.156 1 97.5 85 LYS B CA 1
ATOM 3700 C C . LYS B 1 85 ? -24.844 -25.016 -5.473 1 97.5 85 LYS B C 1
ATOM 3702 O O . LYS B 1 85 ? -25.688 -25.688 -6.078 1 97.5 85 LYS B O 1
ATOM 3707 N N . ASN B 1 86 ? -25.047 -23.766 -5.086 1 95.88 86 ASN B N 1
ATOM 3708 C CA . ASN B 1 86 ? -26.406 -23.219 -5.129 1 95.88 86 ASN B CA 1
ATOM 3709 C C . ASN B 1 86 ? -26.469 -21.938 -5.945 1 95.88 86 ASN B C 1
ATOM 3711 O O . ASN B 1 86 ? -27.547 -21.344 -6.113 1 95.88 86 ASN B O 1
ATOM 3715 N N . LYS B 1 87 ? -25.344 -21.453 -6.336 1 96.56 87 LYS B N 1
ATOM 3716 C CA . LYS B 1 87 ? -25.281 -20.219 -7.117 1 96.56 87 LYS B CA 1
ATOM 3717 C C . LYS B 1 87 ? -24.531 -20.438 -8.43 1 96.56 87 LYS B C 1
ATOM 3719 O O . LYS B 1 87 ? -23.75 -21.391 -8.562 1 96.56 87 LYS B O 1
ATOM 3724 N N . SER B 1 88 ? -24.812 -19.625 -9.422 1 97.25 88 SER B N 1
ATOM 3725 C CA . SER B 1 88 ? -24.109 -19.672 -10.695 1 97.25 88 SER B CA 1
ATOM 3726 C C . SER B 1 88 ? -22.766 -18.938 -10.609 1 97.25 88 SER B C 1
ATOM 3728 O O . SER B 1 88 ? -22.562 -17.938 -11.305 1 97.25 88 SER B O 1
ATOM 3730 N N . VAL B 1 89 ? -21.938 -19.406 -9.734 1 98.44 89 VAL B N 1
ATOM 3731 C CA . VAL B 1 89 ? -20.625 -18.844 -9.469 1 98.44 89 VAL B CA 1
ATOM 3732 C C . VAL B 1 89 ? -19.562 -19.922 -9.594 1 98.44 89 VAL B C 1
ATOM 3734 O O . VAL B 1 89 ? -19.719 -21.031 -9.07 1 98.44 89 VAL B O 1
ATOM 3737 N N . ALA B 1 90 ? -18.562 -19.656 -10.344 1 98.81 90 ALA B N 1
ATOM 3738 C CA . ALA B 1 90 ? -17.406 -20.531 -10.422 1 98.81 90 ALA B CA 1
ATOM 3739 C C . ALA B 1 90 ? -16.219 -19.938 -9.68 1 98.81 90 ALA B C 1
ATOM 3741 O O . ALA B 1 90 ? -16.172 -18.734 -9.438 1 98.81 90 ALA B O 1
ATOM 3742 N N . LEU B 1 91 ? -15.312 -20.766 -9.242 1 98.88 91 LEU B N 1
ATOM 3743 C CA . LEU B 1 91 ? -14.133 -20.344 -8.492 1 98.88 91 LEU B CA 1
ATOM 3744 C C . LEU B 1 91 ? -12.867 -20.938 -9.102 1 98.88 91 LEU B C 1
ATOM 3746 O O . LEU B 1 91 ? -12.797 -22.141 -9.359 1 98.88 91 LEU B O 1
ATOM 3750 N N . ILE B 1 92 ? -11.969 -20.062 -9.391 1 98.94 92 ILE B N 1
ATOM 3751 C CA . ILE B 1 92 ? -10.664 -20.438 -9.93 1 98.94 92 ILE B CA 1
ATOM 3752 C C . ILE B 1 92 ? -9.594 -20.266 -8.852 1 98.94 92 ILE B C 1
ATOM 3754 O O . ILE B 1 92 ? -9.375 -19.156 -8.359 1 98.94 92 ILE B O 1
ATOM 3758 N N . SER B 1 93 ? -8.961 -21.328 -8.477 1 98.88 93 SER B N 1
ATOM 3759 C CA . SER B 1 93 ? -7.938 -21.312 -7.434 1 98.88 93 SER B CA 1
ATOM 3760 C C . SER B 1 93 ? -6.562 -21.625 -8.008 1 98.88 93 SER B C 1
ATOM 3762 O O . SER B 1 93 ? -6.348 -22.703 -8.57 1 98.88 93 SER B O 1
ATOM 3764 N N . VAL B 1 94 ? -5.617 -20.703 -7.836 1 98.88 94 VAL B N 1
ATOM 3765 C CA . VAL B 1 94 ? -4.25 -20.875 -8.32 1 98.88 94 VAL B CA 1
ATOM 3766 C C . VAL B 1 94 ? -3.371 -21.422 -7.191 1 98.88 94 VAL B C 1
ATOM 3768 O O . VAL B 1 94 ? -3.361 -20.875 -6.086 1 98.88 94 VAL B O 1
ATOM 3771 N N . GLN B 1 95 ? -2.684 -22.453 -7.508 1 98.44 95 GLN B N 1
ATOM 3772 C CA . GLN B 1 95 ? -1.831 -23.125 -6.527 1 98.44 95 GLN B CA 1
ATOM 3773 C C . GLN B 1 95 ? -0.687 -22.219 -6.086 1 98.44 95 GLN B C 1
ATOM 3775 O O . GLN B 1 95 ? -0.09 -21.516 -6.91 1 98.44 95 GLN B O 1
ATOM 3780 N N . GLY B 1 96 ? -0.388 -22.188 -4.824 1 97 96 GLY B N 1
ATOM 3781 C CA . GLY B 1 96 ? 0.789 -21.516 -4.309 1 97 96 GLY B CA 1
ATOM 3782 C C . GLY B 1 96 ? 2.062 -22.328 -4.461 1 97 96 GLY B C 1
ATOM 3783 O O . GLY B 1 96 ? 2.08 -23.328 -5.168 1 97 96 GLY B O 1
ATOM 3784 N N . SER B 1 97 ? 3.061 -21.891 -3.84 1 95.56 97 SER B N 1
ATOM 3785 C CA . SER B 1 97 ? 4.355 -22.547 -3.947 1 95.56 97 SER B CA 1
ATOM 3786 C C . SER B 1 97 ? 4.297 -23.984 -3.418 1 95.56 97 SER B C 1
ATOM 3788 O O . SER B 1 97 ? 3.617 -24.25 -2.424 1 95.56 97 SER B O 1
ATOM 3790 N N . ILE B 1 98 ? 4.902 -24.844 -4.102 1 94.81 98 ILE B N 1
ATOM 3791 C CA . ILE B 1 98 ? 5.113 -26.219 -3.625 1 94.81 98 ILE B CA 1
ATOM 3792 C C . ILE B 1 98 ? 6.609 -26.469 -3.432 1 94.81 98 ILE B C 1
ATOM 3794 O O . ILE B 1 98 ? 7.441 -25.656 -3.857 1 94.81 98 ILE B O 1
ATOM 3798 N N . GLN B 1 99 ? 6.969 -27.547 -2.791 1 91.31 99 GLN B N 1
ATOM 3799 C CA . GLN B 1 99 ? 8.344 -27.797 -2.363 1 91.31 99 GLN B CA 1
ATOM 3800 C C . GLN B 1 99 ? 9.172 -28.391 -3.492 1 91.31 99 GLN B C 1
ATOM 3802 O O . GLN B 1 99 ? 9.703 -29.5 -3.357 1 91.31 99 GLN B O 1
ATOM 3807 N N . THR B 1 100 ? 9.297 -27.719 -4.562 1 92.62 100 THR B N 1
ATOM 3808 C CA . THR B 1 100 ? 10.18 -28.062 -5.672 1 92.62 100 THR B CA 1
ATOM 3809 C C . THR B 1 100 ? 11.062 -26.875 -6.047 1 92.62 100 THR B C 1
ATOM 3811 O O . THR B 1 100 ? 10.703 -25.719 -5.793 1 92.62 100 THR B O 1
ATOM 3814 N N . GLU B 1 101 ? 12.188 -27.141 -6.617 1 89.44 101 GLU B N 1
ATOM 3815 C CA . GLU B 1 101 ? 13.078 -26.094 -7.07 1 89.44 101 GLU B CA 1
ATOM 3816 C C . GLU B 1 101 ? 12.406 -25.203 -8.117 1 89.44 101 GLU B C 1
ATOM 3818 O O . GLU B 1 101 ? 12.57 -23.984 -8.094 1 89.44 101 GLU B O 1
ATOM 3823 N N . ALA B 1 102 ? 11.711 -25.797 -8.969 1 90.38 102 ALA B N 1
ATOM 3824 C CA . ALA B 1 102 ? 11.039 -25.062 -10.039 1 90.38 102 ALA B CA 1
ATOM 3825 C C . ALA B 1 102 ? 10.031 -24.062 -9.469 1 90.38 102 ALA B C 1
ATOM 3827 O O . ALA B 1 102 ? 9.969 -22.922 -9.93 1 90.38 102 ALA B O 1
ATOM 3828 N N . SER B 1 103 ? 9.258 -24.516 -8.562 1 92.75 103 SER B N 1
ATOM 3829 C CA . SER B 1 103 ? 8.25 -23.641 -7.961 1 92.75 103 SER B CA 1
ATOM 3830 C C . SER B 1 103 ? 8.898 -22.469 -7.238 1 92.75 103 SER B C 1
ATOM 3832 O O . SER B 1 103 ? 8.398 -21.344 -7.312 1 92.75 103 SER B O 1
ATOM 3834 N N . PHE B 1 104 ? 9.93 -22.688 -6.574 1 89.38 104 PHE B N 1
ATOM 3835 C CA . PHE B 1 104 ? 10.609 -21.625 -5.836 1 89.38 104 PHE B CA 1
ATOM 3836 C C . PHE B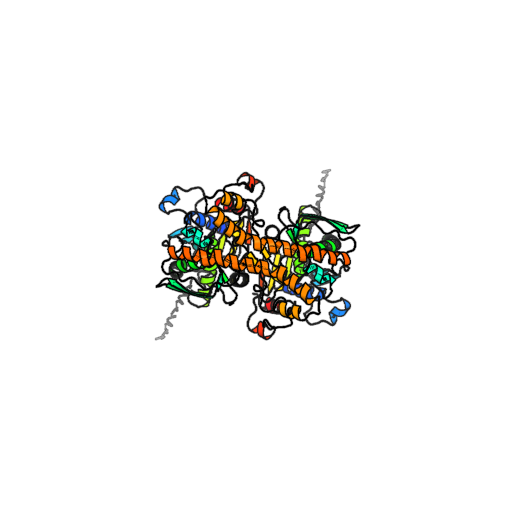 1 104 ? 11.25 -20.641 -6.793 1 89.38 104 PHE B C 1
ATOM 3838 O O . PHE B 1 104 ? 11.367 -19.453 -6.477 1 89.38 104 PHE B O 1
ATOM 3845 N N . LEU B 1 105 ? 11.664 -21.141 -7.957 1 90.88 105 LEU B N 1
ATOM 3846 C CA . LEU B 1 105 ? 12.281 -20.281 -8.961 1 90.88 105 LEU B CA 1
ATOM 3847 C C . LEU B 1 105 ? 11.312 -19.188 -9.406 1 90.88 105 LEU B C 1
ATOM 3849 O O . LEU B 1 105 ? 11.734 -18.062 -9.703 1 90.88 105 LEU B O 1
ATOM 3853 N N . ALA B 1 106 ? 10.062 -19.484 -9.469 1 92.38 106 ALA B N 1
ATOM 3854 C CA . ALA B 1 106 ? 9.07 -18.5 -9.852 1 92.38 106 ALA B CA 1
ATOM 3855 C C . ALA B 1 106 ? 9.07 -17.312 -8.883 1 92.38 106 ALA B C 1
ATOM 3857 O O . ALA B 1 106 ? 8.914 -16.172 -9.289 1 92.38 106 ALA B O 1
ATOM 3858 N N . ASN B 1 107 ? 9.195 -17.594 -7.645 1 94.88 107 ASN B N 1
ATOM 3859 C CA . ASN B 1 107 ? 9.227 -16.578 -6.609 1 94.88 107 ASN B CA 1
ATOM 3860 C C . ASN B 1 107 ? 10.531 -15.781 -6.637 1 94.88 107 ASN B C 1
ATOM 3862 O O . ASN B 1 107 ? 10.531 -14.57 -6.398 1 94.88 107 ASN B O 1
ATOM 3866 N N . LEU B 1 108 ? 11.625 -16.469 -6.965 1 94.69 108 LEU B N 1
ATOM 3867 C CA . LEU B 1 108 ? 12.953 -15.867 -6.902 1 94.69 108 LEU B CA 1
ATOM 3868 C C . LEU B 1 108 ? 13.211 -14.992 -8.125 1 94.69 108 LEU B C 1
ATOM 3870 O O . LEU B 1 108 ? 14.07 -14.109 -8.094 1 94.69 108 LEU B O 1
ATOM 3874 N N . TYR B 1 109 ? 12.516 -15.281 -9.25 1 96.12 109 TYR B N 1
ATOM 3875 C CA . TYR B 1 109 ? 12.656 -14.5 -10.469 1 96.12 109 TYR B CA 1
ATOM 3876 C C . TYR B 1 109 ? 11.969 -13.148 -10.336 1 96.12 109 TYR B C 1
ATOM 3878 O O . TYR B 1 109 ? 11.008 -12.859 -11.047 1 96.12 109 TYR B O 1
ATOM 3886 N N . ALA B 1 110 ? 12.5 -12.312 -9.477 1 97.75 110 ALA B N 1
ATOM 3887 C CA . ALA B 1 110 ? 11.797 -11.125 -8.984 1 97.75 110 ALA B CA 1
ATOM 3888 C C . ALA B 1 110 ? 12.281 -9.867 -9.703 1 97.75 110 ALA B C 1
ATOM 3890 O O . ALA B 1 110 ? 12.297 -8.781 -9.117 1 97.75 110 ALA B O 1
ATOM 3891 N N . ALA B 1 111 ? 12.766 -10.008 -10.93 1 98 111 ALA B N 1
ATOM 3892 C CA . ALA B 1 111 ? 12.898 -8.828 -11.781 1 98 111 ALA B CA 1
ATOM 3893 C C . ALA B 1 111 ? 11.547 -8.375 -12.312 1 98 111 ALA B C 1
ATOM 3895 O O . ALA B 1 111 ? 10.547 -9.086 -12.18 1 98 111 ALA B O 1
ATOM 3896 N N . MET B 1 112 ? 11.469 -7.172 -12.836 1 98.38 112 MET B N 1
ATOM 3897 C CA . MET B 1 112 ? 10.211 -6.672 -13.383 1 98.38 112 MET B CA 1
ATOM 3898 C C . MET B 1 112 ? 10.273 -6.594 -14.906 1 98.38 112 MET B C 1
ATOM 3900 O O . MET B 1 112 ? 11.344 -6.395 -15.477 1 98.38 112 MET B O 1
ATOM 3904 N N . ILE B 1 113 ? 9.18 -6.738 -15.484 1 97.88 113 ILE B N 1
ATOM 3905 C CA . ILE B 1 113 ? 9.008 -6.496 -16.906 1 97.88 113 ILE B CA 1
ATOM 3906 C C . ILE B 1 113 ? 7.816 -5.562 -17.141 1 97.88 113 ILE B C 1
ATOM 3908 O O . ILE B 1 113 ? 6.934 -5.461 -16.281 1 97.88 113 ILE B O 1
ATOM 3912 N N . PRO B 1 114 ? 7.789 -4.863 -18.281 1 98.12 114 PRO B N 1
ATOM 3913 C CA . PRO B 1 114 ? 6.613 -4.035 -18.562 1 98.12 114 PRO B CA 1
ATOM 3914 C C . PRO B 1 114 ? 5.309 -4.824 -18.5 1 98.12 114 PRO B C 1
ATOM 3916 O O . PRO B 1 114 ? 5.27 -5.992 -18.906 1 98.12 114 PRO B O 1
ATOM 3919 N N . ALA B 1 115 ? 4.234 -4.199 -18.094 1 98.62 115 ALA B N 1
ATOM 3920 C CA . ALA B 1 115 ? 2.949 -4.859 -17.891 1 98.62 115 ALA B CA 1
ATOM 3921 C C . ALA B 1 115 ? 2.193 -5.016 -19.203 1 98.62 115 ALA B C 1
ATOM 3923 O O . ALA B 1 115 ? 1.084 -5.555 -19.234 1 98.62 115 ALA B O 1
ATOM 3924 N N . LYS B 1 116 ? 2.723 -4.492 -20.266 1 98 116 LYS B N 1
ATOM 3925 C CA . LYS B 1 116 ? 2.166 -4.637 -21.594 1 98 116 LYS B CA 1
ATOM 3926 C C . LYS B 1 116 ? 3.26 -4.934 -22.625 1 98 116 LYS B C 1
ATOM 3928 O O . LYS B 1 116 ? 4.355 -4.375 -22.547 1 98 116 LYS B O 1
ATOM 3933 N N . GLY B 1 117 ? 2.943 -5.906 -23.484 1 96.06 117 GLY B N 1
ATOM 3934 C CA . GLY B 1 117 ? 3.934 -6.234 -24.5 1 96.06 117 GLY B CA 1
ATOM 3935 C C . GLY B 1 117 ? 3.73 -7.609 -25.109 1 96.06 117 GLY B C 1
ATOM 3936 O O . GLY B 1 117 ? 2.6 -8.094 -25.203 1 96.06 117 GLY B O 1
ATOM 3937 N N . GLU B 1 118 ? 4.754 -8.047 -25.719 1 94.38 118 GLU B N 1
ATOM 3938 C CA . GLU B 1 118 ? 4.824 -9.383 -26.312 1 94.38 118 GLU B CA 1
ATOM 3939 C C . GLU B 1 118 ? 6.113 -10.094 -25.922 1 94.38 118 GLU B C 1
ATOM 3941 O O . GLU B 1 118 ? 7.188 -9.492 -25.922 1 94.38 118 GLU B O 1
ATOM 3946 N N . LEU B 1 119 ? 5.91 -11.352 -25.5 1 90.25 119 LEU B N 1
ATOM 3947 C CA . LEU B 1 119 ? 7.074 -12.133 -25.078 1 90.25 119 LEU B CA 1
ATOM 3948 C C . LEU B 1 119 ? 7.062 -13.516 -25.719 1 90.25 119 LEU B C 1
ATOM 3950 O O . LEU B 1 119 ? 6.035 -14.195 -25.719 1 90.25 119 LEU B O 1
ATOM 3954 N N . GLN B 1 120 ? 8.164 -13.898 -26.328 1 87.38 120 GLN B N 1
ATOM 3955 C CA . GLN B 1 120 ? 8.352 -15.266 -26.812 1 87.38 120 GLN B CA 1
ATOM 3956 C C . GLN B 1 120 ? 8.75 -16.188 -25.672 1 87.38 120 GLN B C 1
ATOM 3958 O O . GLN B 1 120 ? 9.938 -16.344 -25.359 1 87.38 120 GLN B O 1
ATOM 3963 N N . LEU B 1 121 ? 7.875 -16.875 -25.031 1 85.62 121 LEU B N 1
ATOM 3964 C CA . LEU B 1 121 ? 8.117 -17.656 -23.812 1 85.62 121 LEU B CA 1
ATOM 3965 C C . LEU B 1 121 ? 8.664 -19.031 -24.156 1 85.62 121 LEU B C 1
ATOM 3967 O O . LEU B 1 121 ? 9.367 -19.641 -23.344 1 85.62 121 LEU B O 1
ATOM 3971 N N . ASP B 1 122 ? 8.367 -19.469 -25.266 1 81.81 122 ASP B N 1
ATOM 3972 C CA . ASP B 1 122 ? 8.891 -20.734 -25.812 1 81.81 122 ASP B CA 1
ATOM 3973 C C . ASP B 1 122 ? 8.898 -20.703 -27.328 1 81.81 122 ASP B C 1
ATOM 3975 O O . ASP B 1 122 ? 8.477 -19.734 -27.953 1 81.81 122 ASP B O 1
ATOM 3979 N N . LYS B 1 123 ? 9.5 -21.766 -27.969 1 80.5 123 LYS B N 1
ATOM 3980 C CA . LYS B 1 123 ? 9.594 -21.844 -29.422 1 80.5 123 LYS B CA 1
ATOM 3981 C C . LYS B 1 123 ? 8.227 -21.641 -30.062 1 80.5 123 LYS B C 1
ATOM 3983 O O . LYS B 1 123 ? 8.109 -20.938 -31.078 1 80.5 123 LYS B O 1
ATOM 3988 N N . ASP B 1 124 ? 7.203 -22.109 -29.422 1 83.62 124 ASP B N 1
ATOM 3989 C CA . ASP B 1 124 ? 5.883 -22.094 -30.047 1 83.62 124 ASP B CA 1
ATOM 3990 C C . ASP B 1 124 ? 4.891 -21.297 -29.203 1 83.62 124 ASP B C 1
ATOM 3992 O O . ASP B 1 124 ? 3.676 -21.484 -29.328 1 83.62 124 ASP B O 1
ATOM 3996 N N . PHE B 1 125 ? 5.398 -20.453 -28.297 1 89.81 125 PHE B N 1
ATOM 3997 C CA . PHE B 1 125 ? 4.488 -19.719 -27.422 1 89.81 125 PHE B CA 1
ATOM 3998 C C . PHE B 1 125 ? 4.891 -18.266 -27.328 1 89.81 125 PHE B C 1
ATOM 4000 O O . PHE B 1 125 ? 5.68 -17.875 -26.453 1 89.81 125 PHE B O 1
ATOM 4007 N N . LYS B 1 126 ? 4.309 -17.5 -28.266 1 91.88 126 LYS B N 1
ATOM 4008 C CA . LYS B 1 126 ? 4.367 -16.047 -28.203 1 91.88 126 LYS B CA 1
ATOM 4009 C C . LYS B 1 126 ? 3.162 -15.477 -27.453 1 91.88 126 LYS B C 1
ATOM 4011 O O . LYS B 1 126 ? 2.018 -15.695 -27.859 1 91.88 126 LYS B O 1
ATOM 4016 N N . PHE B 1 127 ? 3.434 -14.781 -26.406 1 95.38 127 PHE B N 1
ATOM 4017 C CA . PHE B 1 127 ? 2.354 -14.297 -25.547 1 95.38 127 PHE B CA 1
ATOM 4018 C C . PHE B 1 127 ? 2.213 -12.789 -25.656 1 95.38 127 PHE B C 1
ATOM 4020 O O . PHE B 1 127 ? 3.105 -12.039 -25.25 1 95.38 127 PHE B O 1
ATOM 4027 N N . THR B 1 128 ? 1.188 -12.344 -26.297 1 95.75 128 THR B N 1
ATOM 4028 C CA . THR B 1 128 ? 0.82 -10.93 -26.297 1 95.75 128 THR B CA 1
ATOM 4029 C C . THR B 1 128 ? -0.084 -10.609 -25.109 1 95.75 128 THR B C 1
ATOM 4031 O O . THR B 1 128 ? -1.125 -11.242 -24.922 1 95.75 128 THR B O 1
ATOM 4034 N N . TYR B 1 129 ? 0.363 -9.633 -24.344 1 97.12 129 TYR B N 1
ATOM 4035 C CA . TYR B 1 129 ? -0.329 -9.438 -23.078 1 97.12 129 TYR B CA 1
ATOM 4036 C C . TYR B 1 129 ? -0.504 -7.949 -22.781 1 97.12 129 TYR B C 1
ATOM 4038 O O . TYR B 1 129 ? 0.259 -7.117 -23.266 1 97.12 129 TYR B O 1
ATOM 4046 N N . GLN B 1 130 ? -1.528 -7.676 -22.062 1 98.19 130 GLN B N 1
ATOM 4047 C CA . GLN B 1 130 ? -1.819 -6.379 -21.453 1 98.19 130 GLN B CA 1
ATOM 4048 C C . GLN B 1 130 ? -2.379 -6.547 -20.047 1 98.19 130 GLN B C 1
ATOM 4050 O O . GLN B 1 130 ? -3.49 -7.051 -19.859 1 98.19 130 GLN B O 1
ATOM 4055 N N . LEU B 1 131 ? -1.599 -6.188 -19.109 1 98.62 131 LEU B N 1
ATOM 4056 C CA . LEU B 1 131 ? -2.023 -6.227 -17.703 1 98.62 131 LEU B CA 1
ATOM 4057 C C . LEU B 1 131 ? -2.299 -4.82 -17.188 1 98.62 131 LEU B C 1
ATOM 4059 O O . LEU B 1 131 ? -2.98 -4.656 -16.172 1 98.62 131 LEU B O 1
ATOM 4063 N N . ALA B 1 132 ? -1.764 -3.857 -17.844 1 98.12 132 ALA B N 1
ATOM 4064 C CA . ALA B 1 132 ? -1.948 -2.432 -17.578 1 98.12 132 ALA B CA 1
ATOM 4065 C C . ALA B 1 132 ? -1.726 -1.605 -18.844 1 98.12 132 ALA B C 1
ATOM 4067 O O . ALA B 1 132 ? -1.061 -2.057 -19.781 1 98.12 132 ALA B O 1
ATOM 4068 N N . ASP B 1 133 ? -2.258 -0.451 -18.891 1 95.5 133 ASP B N 1
ATOM 4069 C CA . ASP B 1 133 ? -2.094 0.429 -20.031 1 95.5 133 ASP B CA 1
ATOM 4070 C C . ASP B 1 133 ? -0.885 1.346 -19.859 1 95.5 133 ASP B C 1
ATOM 4072 O O . ASP B 1 133 ? -0.229 1.713 -20.844 1 95.5 133 ASP B O 1
ATOM 4076 N N . ASN B 1 134 ? -0.634 1.763 -18.641 1 95.31 134 ASN B N 1
ATOM 4077 C CA . ASN B 1 134 ? 0.462 2.686 -18.375 1 95.31 134 ASN B CA 1
ATOM 4078 C C . ASN B 1 134 ? 1.809 2.09 -18.766 1 95.31 134 ASN B C 1
ATOM 4080 O O . ASN B 1 134 ? 2.18 1.013 -18.297 1 95.31 134 ASN B O 1
ATOM 4084 N N . PRO B 1 135 ? 2.561 2.789 -19.609 1 95.25 135 PRO B N 1
ATOM 4085 C CA . PRO B 1 135 ? 3.832 2.238 -20.094 1 95.25 135 PRO B CA 1
ATOM 4086 C C . PRO B 1 135 ? 4.863 2.082 -18.984 1 95.25 135 PRO B C 1
ATOM 4088 O O . PRO B 1 135 ? 5.867 1.387 -19.156 1 95.25 135 PRO B O 1
ATOM 4091 N N . HIS B 1 136 ? 4.629 2.682 -17.812 1 96.62 136 HIS B N 1
ATOM 4092 C CA . HIS B 1 136 ? 5.57 2.592 -16.703 1 96.62 136 HIS B CA 1
ATOM 4093 C C . HIS B 1 136 ? 5.141 1.528 -15.703 1 96.62 136 HIS B C 1
ATOM 4095 O O . HIS B 1 136 ? 5.82 1.305 -14.703 1 96.62 136 HIS B O 1
ATOM 4101 N N . ALA B 1 137 ? 4.012 0.907 -16 1 98.44 137 ALA B N 1
ATOM 4102 C CA . ALA B 1 137 ? 3.596 -0.208 -15.156 1 98.44 137 ALA B CA 1
ATOM 4103 C C . ALA B 1 137 ? 4.449 -1.446 -15.422 1 98.44 137 ALA B C 1
ATOM 4105 O O . ALA B 1 137 ? 4.727 -1.781 -16.578 1 98.44 137 ALA B O 1
ATOM 4106 N N . ALA B 1 138 ? 4.891 -2.066 -14.359 1 98.81 138 ALA B N 1
ATOM 4107 C CA . ALA B 1 138 ? 5.734 -3.254 -14.453 1 98.81 138 ALA B CA 1
ATOM 4108 C C . ALA B 1 138 ? 5.332 -4.301 -13.422 1 98.81 138 ALA B C 1
ATOM 4110 O O . ALA B 1 138 ? 4.785 -3.961 -12.367 1 98.81 138 ALA B O 1
ATOM 4111 N N . VAL B 1 139 ? 5.582 -5.574 -13.742 1 98.88 139 VAL B N 1
ATOM 4112 C CA . VAL B 1 139 ? 5.109 -6.66 -12.891 1 98.88 139 VAL B CA 1
ATOM 4113 C C . VAL B 1 139 ? 6.227 -7.684 -12.695 1 98.88 139 VAL B C 1
ATOM 4115 O O . VAL B 1 139 ? 7.219 -7.68 -13.43 1 98.88 139 VAL B O 1
ATOM 4118 N N . HIS B 1 140 ? 6.09 -8.523 -11.734 1 98.75 140 HIS B N 1
ATOM 4119 C CA . HIS B 1 140 ? 7.012 -9.586 -11.367 1 98.75 140 HIS B CA 1
ATOM 4120 C C . HIS B 1 140 ? 7.121 -10.633 -12.477 1 98.75 140 HIS B C 1
ATOM 4122 O O . HIS B 1 140 ? 6.133 -11.281 -12.82 1 98.75 140 HIS B O 1
ATOM 4128 N N . VAL B 1 141 ? 8.297 -10.891 -13 1 97.5 141 VAL B N 1
ATOM 4129 C CA . VAL B 1 141 ? 8.461 -11.695 -14.211 1 97.5 141 VAL B CA 1
ATOM 4130 C C . VAL B 1 141 ? 8.148 -13.156 -13.906 1 97.5 141 VAL B C 1
ATOM 4132 O O . VAL B 1 141 ? 7.566 -13.859 -14.734 1 97.5 141 VAL B O 1
ATOM 4135 N N . GLY B 1 142 ? 8.586 -13.688 -12.773 1 97.06 142 GLY B N 1
ATOM 4136 C CA . GLY B 1 142 ? 8.312 -15.078 -12.43 1 97.06 142 GLY B CA 1
ATOM 4137 C C . GLY B 1 142 ? 6.828 -15.398 -12.398 1 97.06 142 GLY B C 1
ATOM 4138 O O . GLY B 1 142 ? 6.383 -16.375 -13.008 1 97.06 142 GLY B O 1
ATOM 4139 N N . TRP B 1 143 ? 6.074 -14.594 -11.695 1 98.25 143 TRP B N 1
ATOM 4140 C CA . TRP B 1 143 ? 4.633 -14.805 -11.609 1 98.25 143 TRP B CA 1
ATOM 4141 C C . TRP B 1 143 ? 3.955 -14.523 -12.945 1 98.25 143 TRP B C 1
ATOM 4143 O O . TRP B 1 143 ? 2.951 -15.148 -13.281 1 98.25 143 TRP B O 1
ATOM 4153 N N . PHE B 1 144 ? 4.5 -13.57 -13.688 1 98.12 144 PHE B N 1
ATOM 4154 C CA . PHE B 1 144 ? 3.986 -13.297 -15.023 1 98.12 144 PHE B CA 1
ATOM 4155 C C . PHE B 1 144 ? 4.094 -14.539 -15.906 1 98.12 144 PHE B C 1
ATOM 4157 O O . PHE B 1 144 ? 3.133 -14.906 -16.594 1 98.12 144 PHE B O 1
ATOM 4164 N N . VAL B 1 145 ? 5.25 -15.156 -15.914 1 96.31 145 VAL B N 1
ATOM 4165 C CA . VAL B 1 145 ? 5.465 -16.344 -16.734 1 96.31 145 VAL B CA 1
ATOM 4166 C C . VAL B 1 145 ? 4.504 -17.453 -16.297 1 96.31 145 VAL B C 1
ATOM 4168 O O . VAL B 1 145 ? 3.881 -18.109 -17.141 1 96.31 145 VAL B O 1
ATOM 4171 N N . ALA B 1 146 ? 4.402 -17.641 -15.031 1 96.88 146 ALA B N 1
ATOM 4172 C CA . ALA B 1 146 ? 3.463 -18.625 -14.516 1 96.88 146 ALA B CA 1
ATOM 4173 C C . ALA B 1 146 ? 2.041 -18.328 -14.984 1 96.88 146 ALA B C 1
ATOM 4175 O O . ALA B 1 146 ? 1.348 -19.219 -15.484 1 96.88 146 ALA B O 1
ATOM 4176 N N . MET B 1 147 ? 1.643 -17.094 -14.836 1 98.38 147 MET B N 1
ATOM 4177 C CA . MET B 1 147 ? 0.306 -16.656 -15.234 1 98.38 147 MET B CA 1
ATOM 4178 C C . MET B 1 147 ? 0.074 -16.891 -16.719 1 98.38 147 MET B C 1
ATOM 4180 O O . MET B 1 147 ? -0.993 -17.375 -17.125 1 98.38 147 MET B O 1
ATOM 4184 N N . ALA B 1 148 ? 1.033 -16.594 -17.531 1 97.38 148 ALA B N 1
ATOM 4185 C CA . ALA B 1 148 ? 0.914 -16.75 -18.984 1 97.38 148 ALA B CA 1
ATOM 4186 C C . ALA B 1 148 ? 0.614 -18.203 -19.359 1 97.38 148 ALA B C 1
ATOM 4188 O O . ALA B 1 148 ? -0.293 -18.469 -20.141 1 97.38 148 ALA B O 1
ATOM 4189 N N . TYR B 1 149 ? 1.328 -19.094 -18.766 1 95.69 149 TYR B N 1
ATOM 4190 C CA . TYR B 1 149 ? 1.132 -20.5 -19.078 1 95.69 149 TYR B CA 1
ATOM 4191 C C . TYR B 1 149 ? -0.208 -21 -18.547 1 95.69 149 TYR B C 1
ATOM 4193 O O . TYR B 1 149 ? -0.904 -21.766 -19.219 1 95.69 149 TYR B O 1
ATOM 4201 N N . LEU B 1 150 ? -0.589 -20.562 -17.375 1 98.06 150 LEU B N 1
ATOM 4202 C CA . LEU B 1 150 ? -1.851 -20.984 -16.766 1 98.06 150 LEU B CA 1
ATOM 4203 C C . LEU B 1 150 ? -3.037 -20.438 -17.547 1 98.06 150 LEU B C 1
ATOM 4205 O O . LEU B 1 150 ? -4.086 -21.078 -17.641 1 98.06 150 LEU B O 1
ATOM 4209 N N . SER B 1 151 ? -2.898 -19.219 -18.094 1 97.94 151 SER B N 1
ATOM 4210 C CA . SER B 1 151 ? -4.008 -18.484 -18.703 1 97.94 151 SER B CA 1
ATOM 4211 C C . SER B 1 151 ? -4.574 -19.234 -19.891 1 97.94 151 SER B C 1
ATOM 4213 O O . SER B 1 151 ? -5.754 -19.078 -20.234 1 97.94 151 SER B O 1
ATOM 4215 N N . LYS B 1 152 ? -3.812 -20.094 -20.516 1 94.75 152 LYS B N 1
ATOM 4216 C CA . LYS B 1 152 ? -4.273 -20.844 -21.688 1 94.75 152 LYS B CA 1
ATOM 4217 C C . LYS B 1 152 ? -5.488 -21.703 -21.344 1 94.75 152 LYS B C 1
ATOM 4219 O O . LYS B 1 152 ? -6.504 -21.641 -22.047 1 94.75 152 LYS B O 1
ATOM 4224 N N . THR B 1 153 ? -5.344 -22.422 -20.312 1 98.06 153 THR B N 1
ATOM 4225 C CA . THR B 1 153 ? -6.449 -23.297 -19.938 1 98.06 153 THR B CA 1
ATOM 4226 C C . THR B 1 153 ? -7.496 -22.531 -19.125 1 98.06 153 THR B C 1
ATOM 4228 O O . THR B 1 153 ? -8.688 -22.859 -19.188 1 98.06 153 THR B O 1
ATOM 4231 N N . VAL B 1 154 ? -7.129 -21.484 -18.406 1 98.81 154 VAL B N 1
ATOM 4232 C CA . VAL B 1 154 ? -8.07 -20.703 -17.609 1 98.81 154 VAL B CA 1
ATOM 4233 C C . VAL B 1 154 ? -9.102 -20.031 -18.5 1 98.81 154 VAL B C 1
ATOM 4235 O O . VAL B 1 154 ? -10.305 -20.141 -18.266 1 98.81 154 VAL B O 1
ATOM 4238 N N . VAL B 1 155 ? -8.664 -19.391 -19.562 1 98.62 155 VAL B N 1
ATOM 4239 C CA . VAL B 1 155 ? -9.547 -18.656 -20.453 1 98.62 155 VAL B CA 1
ATOM 4240 C C . VAL B 1 155 ? -10.516 -19.625 -21.125 1 98.62 155 VAL B C 1
ATOM 4242 O O . VAL B 1 155 ? -11.711 -19.328 -21.25 1 98.62 155 VAL B O 1
ATOM 4245 N N . SER B 1 156 ? -10 -20.781 -21.516 1 97.94 156 SER B N 1
ATOM 4246 C CA . SER B 1 156 ? -10.836 -21.781 -22.156 1 97.94 156 SER B CA 1
ATOM 4247 C C . SER B 1 156 ? -11.938 -22.266 -21.219 1 97.94 156 SER B C 1
ATOM 4249 O O . SER B 1 156 ? -13.086 -22.422 -21.625 1 97.94 156 SER B O 1
ATOM 4251 N N . LYS B 1 157 ? -11.594 -22.484 -19.984 1 98.62 157 LYS B N 1
ATOM 4252 C CA . LYS B 1 157 ? -12.578 -22.969 -19.016 1 98.62 157 LYS B CA 1
ATOM 4253 C C . LYS B 1 157 ? -13.578 -21.875 -18.656 1 98.62 157 LYS B C 1
ATOM 4255 O O . LYS B 1 157 ? -14.75 -22.156 -18.391 1 98.62 157 LYS B O 1
ATOM 4260 N N . ILE B 1 158 ? -13.156 -20.625 -18.594 1 98.69 158 ILE B N 1
ATOM 4261 C CA . ILE B 1 158 ? -14.07 -19.516 -18.375 1 98.69 158 ILE B CA 1
ATOM 4262 C C . ILE B 1 158 ? -15.102 -19.453 -19.484 1 98.69 158 ILE B C 1
ATOM 4264 O O . ILE B 1 158 ? -16.297 -19.281 -19.234 1 98.69 158 ILE B O 1
ATOM 4268 N N . ASP B 1 159 ? -14.641 -19.672 -20.719 1 97.69 159 ASP B N 1
ATOM 4269 C CA . ASP B 1 159 ? -15.531 -19.688 -21.875 1 97.69 159 ASP B CA 1
ATOM 4270 C C . ASP B 1 159 ? -16.578 -20.797 -21.75 1 97.69 159 ASP B C 1
ATOM 4272 O O . ASP B 1 159 ? -17.75 -20.578 -22.031 1 97.69 159 ASP B O 1
ATOM 4276 N N . SER B 1 160 ? -16.094 -21.938 -21.375 1 97.94 160 SER B N 1
ATOM 4277 C CA . SER B 1 160 ? -17 -23.078 -21.188 1 97.94 160 SER B CA 1
ATOM 4278 C C . SER B 1 160 ? -18.031 -22.781 -20.109 1 97.94 160 SER B C 1
ATOM 4280 O O . SER B 1 160 ? -19.203 -23.109 -20.266 1 97.94 160 SER B O 1
ATOM 4282 N N . CYS B 1 161 ? -17.594 -22.203 -18.984 1 98.25 161 CYS B N 1
ATOM 4283 C CA . CYS B 1 161 ? -18.5 -21.844 -17.891 1 98.25 161 CYS B CA 1
ATOM 4284 C C . CYS B 1 161 ? -19.516 -20.812 -18.344 1 98.25 161 CYS B C 1
ATOM 4286 O O . CYS B 1 161 ? -20.703 -20.906 -18.031 1 98.25 161 CYS B O 1
ATOM 4288 N N . TYR B 1 162 ? -19.016 -19.844 -19.062 1 97.94 162 TYR B N 1
ATOM 4289 C CA . TYR B 1 162 ? -19.891 -18.797 -19.547 1 97.94 162 TYR B CA 1
ATOM 4290 C C . TYR B 1 162 ? -20.984 -19.375 -20.438 1 97.94 162 TYR B C 1
ATOM 4292 O O . TYR B 1 162 ? -22.156 -19 -20.312 1 97.94 162 TYR B O 1
ATOM 4300 N N . ASN B 1 163 ? -20.625 -20.266 -21.359 1 97.31 163 ASN B N 1
ATOM 4301 C CA . ASN B 1 163 ? -21.578 -20.906 -22.25 1 97.31 163 ASN B CA 1
ATOM 4302 C C . ASN B 1 163 ? -22.594 -21.766 -21.469 1 97.31 163 ASN B C 1
ATOM 4304 O O . ASN B 1 163 ? -23.688 -22.016 -21.953 1 97.31 163 ASN B O 1
ATOM 4308 N N . ALA B 1 164 ? -22.203 -22.125 -20.281 1 97.12 164 ALA B N 1
ATOM 4309 C CA . ALA B 1 164 ? -23.078 -22.922 -19.422 1 97.12 164 ALA B CA 1
ATOM 4310 C C . ALA B 1 164 ? -23.922 -22.016 -18.531 1 97.12 164 ALA B C 1
ATOM 4312 O O . ALA B 1 164 ? -24.672 -22.5 -17.672 1 97.12 164 ALA B O 1
ATOM 4313 N N . GLY B 1 165 ? -23.719 -20.75 -18.641 1 96.44 165 GLY B N 1
ATOM 4314 C CA . GLY B 1 165 ? -24.594 -19.812 -17.953 1 96.44 165 GLY B CA 1
ATOM 4315 C C . GLY B 1 165 ? -23.938 -19.188 -16.734 1 96.44 165 GLY B C 1
ATOM 4316 O O . GLY B 1 165 ? -24.594 -18.438 -16 1 96.44 165 GLY B O 1
ATOM 4317 N N . ILE B 1 166 ? -22.688 -19.422 -16.5 1 98 166 ILE B N 1
ATOM 4318 C CA . ILE B 1 166 ? -21.984 -18.859 -15.352 1 98 166 ILE B CA 1
ATOM 4319 C C . ILE B 1 166 ? -21.219 -17.609 -15.781 1 98 166 ILE B C 1
ATOM 4321 O O . ILE B 1 166 ? -20.328 -17.672 -16.641 1 98 166 ILE B O 1
ATOM 4325 N N . LYS B 1 167 ? -21.562 -16.469 -15.156 1 97.62 167 LYS B N 1
ATOM 4326 C CA . LYS B 1 167 ? -20.906 -15.219 -15.523 1 97.62 167 LYS B CA 1
ATOM 4327 C C . LYS B 1 167 ? -20.094 -14.648 -14.352 1 97.62 167 LYS B C 1
ATOM 4329 O O . LYS B 1 167 ? -19.375 -13.664 -14.508 1 97.62 167 LYS B O 1
ATOM 4334 N N . ASP B 1 168 ? -20.297 -15.234 -13.148 1 98.56 168 ASP B N 1
ATOM 4335 C CA . ASP B 1 168 ? -19.625 -14.773 -11.938 1 98.56 168 ASP B CA 1
ATOM 4336 C C . ASP B 1 168 ? -18.469 -15.703 -11.562 1 98.56 168 ASP B C 1
ATOM 4338 O O . ASP B 1 168 ? -18.672 -16.922 -11.422 1 98.56 168 ASP B O 1
ATOM 4342 N N . PHE B 1 169 ? -17.312 -15.117 -11.359 1 98.88 169 PHE B N 1
ATOM 4343 C CA . PHE B 1 169 ? -16.125 -15.906 -11.039 1 98.88 169 PHE B CA 1
ATOM 4344 C C . PHE B 1 169 ? -15.406 -15.328 -9.828 1 98.88 169 PHE B C 1
ATOM 4346 O O . PHE B 1 169 ? -15.242 -14.109 -9.719 1 98.88 169 PHE B O 1
ATOM 4353 N N . ILE B 1 170 ? -15.016 -16.141 -8.914 1 98.88 170 ILE B N 1
ATOM 4354 C CA . ILE B 1 170 ? -14.078 -15.789 -7.859 1 98.88 170 ILE B CA 1
ATOM 4355 C C . ILE B 1 170 ? -12.68 -16.266 -8.234 1 98.88 170 ILE B C 1
ATOM 4357 O O . ILE B 1 170 ? -12.492 -17.438 -8.586 1 98.88 170 ILE B O 1
ATOM 4361 N N . LEU B 1 171 ? -11.742 -15.391 -8.266 1 98.94 171 LEU B N 1
ATOM 4362 C CA . LEU B 1 171 ? -10.328 -15.719 -8.43 1 98.94 171 LEU B CA 1
ATOM 4363 C C . LEU B 1 171 ? -9.609 -15.727 -7.086 1 98.94 171 LEU B C 1
ATOM 4365 O O . LEU B 1 171 ? -9.766 -14.797 -6.289 1 98.94 171 LEU B O 1
ATOM 4369 N N . THR B 1 172 ? -8.82 -16.797 -6.844 1 98.94 172 THR B N 1
ATOM 4370 C CA . THR B 1 172 ? -8.148 -16.828 -5.547 1 98.94 172 THR B CA 1
ATOM 4371 C C . THR B 1 172 ? -6.828 -17.594 -5.645 1 98.94 172 THR B C 1
ATOM 4373 O O . THR B 1 172 ? -6.598 -18.328 -6.609 1 98.94 172 THR B O 1
ATOM 4376 N N . GLY B 1 173 ? -5.996 -17.359 -4.754 1 98.81 173 GLY B N 1
ATOM 4377 C CA . GLY B 1 173 ? -4.707 -18.016 -4.562 1 98.81 173 GLY B CA 1
ATOM 4378 C C . GLY B 1 173 ? -4.012 -17.594 -3.281 1 98.81 173 GLY B C 1
ATOM 4379 O O . GLY B 1 173 ? -4.117 -16.453 -2.855 1 98.81 173 GLY B O 1
ATOM 4380 N N . HIS B 1 174 ? -3.322 -18.516 -2.701 1 98.5 174 HIS B N 1
ATOM 4381 C CA . HIS B 1 174 ? -2.559 -18.234 -1.489 1 98.5 174 HIS B CA 1
ATOM 4382 C C . HIS B 1 174 ? -1.063 -18.172 -1.782 1 98.5 174 HIS B C 1
ATOM 4384 O O . HIS B 1 174 ? -0.562 -18.922 -2.635 1 98.5 174 HIS B O 1
ATOM 4390 N N . SER B 1 175 ? -0.333 -17.297 -1.132 1 98 175 SER B N 1
ATOM 4391 C CA . SER B 1 175 ? 1.116 -17.219 -1.29 1 98 175 SER B CA 1
ATOM 4392 C C . SER B 1 175 ? 1.496 -16.859 -2.725 1 98 175 SER B C 1
ATOM 4394 O O . SER B 1 175 ? 1.018 -15.875 -3.275 1 98 175 SER B O 1
ATOM 4396 N N . GLN B 1 176 ? 2.318 -17.766 -3.379 1 97.81 176 GLN B N 1
ATOM 4397 C CA . GLN B 1 176 ? 2.646 -17.594 -4.793 1 97.81 176 GLN B CA 1
ATOM 4398 C C . GLN B 1 176 ? 1.383 -17.531 -5.645 1 97.81 176 GLN B C 1
ATOM 4400 O O . GLN B 1 176 ? 1.315 -16.75 -6.598 1 97.81 176 GLN B O 1
ATOM 4405 N N . GLY B 1 177 ? 0.408 -18.312 -5.254 1 98.62 177 GLY B N 1
ATOM 4406 C CA . GLY B 1 177 ? -0.86 -18.297 -5.965 1 98.62 177 GLY B CA 1
ATOM 4407 C C . GLY B 1 177 ? -1.533 -16.938 -5.941 1 98.62 177 GLY B C 1
ATOM 4408 O O . GLY B 1 177 ? -2.176 -16.531 -6.914 1 98.62 177 GLY B O 1
ATOM 4409 N N . GLY B 1 178 ? -1.432 -16.234 -4.781 1 98.69 178 GLY B N 1
ATOM 4410 C CA . GLY B 1 178 ? -1.939 -14.867 -4.699 1 98.69 178 GLY B CA 1
ATOM 4411 C C . GLY B 1 178 ? -1.236 -13.914 -5.641 1 98.69 178 GLY B C 1
ATOM 4412 O O . GLY B 1 178 ? -1.887 -13.125 -6.336 1 98.69 178 GLY B O 1
ATOM 4413 N N . GLY B 1 179 ? 0.079 -13.969 -5.672 1 98.69 179 GLY B N 1
ATOM 4414 C CA . GLY B 1 179 ? 0.846 -13.164 -6.602 1 98.69 179 GLY B CA 1
ATOM 4415 C C . GLY B 1 179 ? 0.434 -13.367 -8.047 1 98.69 179 GLY B C 1
ATOM 4416 O O . GLY B 1 179 ? 0.251 -12.398 -8.789 1 98.69 179 GLY B O 1
ATOM 4417 N N . ILE B 1 180 ? 0.285 -14.594 -8.438 1 98.88 180 ILE B N 1
ATOM 4418 C CA . ILE B 1 180 ? -0.105 -14.945 -9.797 1 98.88 180 ILE B CA 1
ATOM 4419 C C . ILE B 1 180 ? -1.533 -14.477 -10.062 1 98.88 180 ILE B C 1
ATOM 4421 O O . ILE B 1 180 ? -1.845 -14.008 -11.164 1 98.88 180 ILE B O 1
ATOM 4425 N N . THR B 1 181 ? -2.381 -14.555 -9.047 1 98.94 181 THR B N 1
ATOM 4426 C CA . THR B 1 181 ? -3.795 -14.227 -9.188 1 98.94 181 THR B CA 1
ATOM 4427 C C . THR B 1 181 ? -3.977 -12.734 -9.461 1 98.94 181 THR B C 1
ATOM 4429 O O . THR B 1 181 ? -4.859 -12.344 -10.227 1 98.94 181 THR B O 1
ATOM 4432 N N . PHE B 1 182 ? -3.16 -11.836 -8.828 1 98.88 182 PHE B N 1
ATOM 4433 C CA . PHE B 1 182 ? -3.178 -10.422 -9.188 1 98.88 182 PHE B CA 1
ATOM 4434 C C . PHE B 1 182 ? -3.057 -10.242 -10.695 1 98.88 182 PHE B C 1
ATOM 4436 O O . PHE B 1 182 ? -3.861 -9.531 -11.305 1 98.88 182 PHE B O 1
ATOM 4443 N N . LEU B 1 183 ? -2.039 -10.883 -11.242 1 98.94 183 LEU B N 1
ATOM 4444 C CA . LEU B 1 183 ? -1.717 -10.719 -12.656 1 98.94 183 LEU B CA 1
ATOM 4445 C C . LEU B 1 183 ? -2.785 -11.367 -13.531 1 98.94 183 LEU B C 1
ATOM 4447 O O . LEU B 1 183 ? -3.135 -10.828 -14.586 1 98.94 183 LEU B O 1
ATOM 4451 N N . LEU B 1 184 ? -3.297 -12.492 -13.055 1 98.94 184 LEU B N 1
ATOM 4452 C CA . LEU B 1 184 ? -4.355 -13.172 -13.797 1 98.94 184 LEU B CA 1
ATOM 4453 C C . LEU B 1 184 ? -5.598 -12.289 -13.898 1 98.94 184 LEU B C 1
ATOM 4455 O O . LEU B 1 184 ? -6.195 -12.172 -14.969 1 98.94 184 LEU B O 1
ATOM 4459 N N . ASN B 1 185 ? -6.012 -11.719 -12.797 1 98.94 185 ASN B N 1
ATOM 4460 C CA . ASN B 1 185 ? -7.152 -10.812 -12.805 1 98.94 185 ASN B CA 1
ATOM 4461 C C . ASN B 1 185 ? -6.945 -9.664 -13.789 1 98.94 185 ASN B C 1
ATOM 4463 O O . ASN B 1 185 ? -7.84 -9.352 -14.578 1 98.94 185 ASN B O 1
ATOM 4467 N N . SER B 1 186 ? -5.781 -9.039 -13.742 1 98.88 186 SER B N 1
ATOM 4468 C CA . SER B 1 186 ? -5.473 -7.941 -14.656 1 98.88 186 SER B CA 1
ATOM 4469 C C . SER B 1 186 ? -5.574 -8.383 -16.109 1 98.88 186 SER B C 1
ATOM 4471 O O . SER B 1 186 ? -6.133 -7.672 -16.953 1 98.88 186 SER B O 1
ATOM 4473 N N . TYR B 1 187 ? -5.012 -9.555 -16.359 1 98.88 187 TYR B N 1
ATOM 4474 C CA . TYR B 1 187 ? -5.027 -10.094 -17.719 1 98.88 187 TYR B CA 1
ATOM 4475 C C . TYR B 1 187 ? -6.457 -10.336 -18.188 1 98.88 187 TYR B C 1
ATOM 4477 O O . TYR B 1 187 ? -6.832 -9.914 -19.281 1 98.88 187 TYR B O 1
ATOM 4485 N N . LEU B 1 188 ? -7.27 -10.961 -17.375 1 98.81 188 LEU B N 1
ATOM 4486 C CA . LEU B 1 188 ? -8.641 -11.32 -17.719 1 98.81 188 LEU B CA 1
ATOM 4487 C C . LEU B 1 188 ? -9.5 -10.07 -17.906 1 98.81 188 LEU B C 1
ATOM 4489 O O . LEU B 1 188 ? -10.289 -9.992 -18.844 1 98.81 188 LEU B O 1
ATOM 4493 N N . GLU B 1 189 ? -9.375 -9.117 -17 1 98.5 189 GLU B N 1
ATOM 4494 C CA . GLU B 1 189 ? -10.125 -7.871 -17.125 1 98.5 189 GLU B CA 1
ATOM 4495 C C . GLU B 1 189 ? -9.773 -7.137 -18.422 1 98.5 189 GLU B C 1
ATOM 4497 O O . GLU B 1 189 ? -10.641 -6.535 -19.062 1 98.5 189 GLU B O 1
ATOM 4502 N N . ASN B 1 190 ? -8.531 -7.172 -18.781 1 97.56 190 ASN B N 1
ATOM 4503 C CA . ASN B 1 190 ? -8.125 -6.512 -20.016 1 97.56 190 ASN B CA 1
ATOM 4504 C C . ASN B 1 190 ? -8.625 -7.262 -21.25 1 97.56 190 ASN B C 1
ATOM 4506 O O . ASN B 1 190 ? -8.93 -6.652 -22.281 1 97.56 190 ASN B O 1
ATOM 4510 N N . LEU B 1 191 ? -8.734 -8.617 -21.172 1 98.12 191 LEU B N 1
ATOM 4511 C CA . LEU B 1 191 ? -9.359 -9.367 -22.266 1 98.12 191 LEU B CA 1
ATOM 4512 C C . LEU B 1 191 ? -10.805 -8.938 -22.469 1 98.12 191 LEU B C 1
ATOM 4514 O O . LEU B 1 191 ? -11.273 -8.836 -23.594 1 98.12 191 LEU B O 1
ATOM 4518 N N . LYS B 1 192 ? -11.5 -8.648 -21.375 1 97.69 192 LYS B N 1
ATOM 4519 C CA . LYS B 1 192 ? -12.867 -8.125 -21.469 1 97.69 192 LYS B CA 1
ATOM 4520 C C . LYS B 1 192 ? -12.898 -6.793 -22.219 1 97.69 192 LYS B C 1
ATOM 4522 O O . LYS B 1 192 ? -13.719 -6.59 -23.109 1 97.69 192 LYS B O 1
ATOM 4527 N N . MET B 1 193 ? -11.992 -5.945 -21.812 1 95.62 193 MET B N 1
ATOM 4528 C CA . MET B 1 193 ? -11.93 -4.613 -22.406 1 95.62 193 MET B CA 1
ATOM 4529 C C . MET B 1 193 ? -11.641 -4.688 -23.906 1 95.62 193 MET B C 1
ATOM 4531 O O . MET B 1 193 ? -12.117 -3.855 -24.672 1 95.62 193 MET B O 1
ATOM 4535 N N . GLN B 1 194 ? -10.977 -5.738 -24.328 1 96.31 194 GLN B N 1
ATOM 4536 C CA . GLN B 1 194 ? -10.586 -5.922 -25.719 1 96.31 194 GLN B CA 1
ATOM 4537 C C . GLN B 1 194 ? -11.648 -6.695 -26.5 1 96.31 194 GLN B C 1
ATOM 4539 O O . GLN B 1 194 ? -11.5 -6.938 -27.688 1 96.31 194 GLN B O 1
ATOM 4544 N N . GLY B 1 195 ? -12.648 -7.188 -25.844 1 96.56 195 GLY B N 1
ATOM 4545 C CA . GLY B 1 195 ? -13.711 -7.938 -26.484 1 96.56 195 GLY B CA 1
ATOM 4546 C C . GLY B 1 195 ? -13.367 -9.398 -26.703 1 96.56 195 GLY B C 1
ATOM 4547 O O . GLY B 1 195 ? -14.039 -10.094 -27.469 1 96.56 195 GLY B O 1
ATOM 4548 N N . ARG B 1 196 ? -12.359 -9.859 -26.016 1 96.88 196 ARG B N 1
ATOM 4549 C CA . ARG B 1 196 ? -11.922 -11.242 -26.172 1 96.88 196 ARG B CA 1
ATOM 4550 C C . ARG B 1 196 ? -12.562 -12.133 -25.109 1 96.88 196 ARG B C 1
ATOM 4552 O O . ARG B 1 196 ? -12.516 -13.359 -25.219 1 96.88 196 ARG B O 1
ATOM 4559 N N . LEU B 1 197 ? -13.133 -11.562 -24.078 1 97.38 197 LEU B N 1
ATOM 4560 C CA . LEU B 1 197 ? -14.031 -12.164 -23.094 1 97.38 197 LEU B CA 1
ATOM 4561 C C . LEU B 1 197 ? -15.32 -11.367 -22.969 1 97.38 197 LEU B C 1
ATOM 4563 O O . LEU B 1 197 ? -15.328 -10.156 -23.203 1 97.38 197 LEU B O 1
ATOM 4567 N N . PRO B 1 198 ? -16.359 -12.055 -22.688 1 97.62 198 PRO B N 1
ATOM 4568 C CA . PRO B 1 198 ? -17.625 -11.32 -22.547 1 97.62 198 PRO B CA 1
ATOM 4569 C C . PRO B 1 198 ? -17.547 -10.219 -21.484 1 97.62 198 PRO B C 1
ATOM 4571 O O . PRO B 1 198 ? -17 -10.438 -20.406 1 97.62 198 PRO B O 1
ATOM 4574 N N . ALA B 1 199 ? -18.172 -9.07 -21.734 1 96.5 199 ALA B N 1
ATOM 4575 C CA . ALA B 1 199 ? -18.062 -7.879 -20.891 1 96.5 199 ALA B CA 1
ATOM 4576 C C . ALA B 1 199 ? -18.891 -8.031 -19.609 1 96.5 199 ALA B C 1
ATOM 4578 O O . ALA B 1 199 ? -18.641 -7.336 -18.625 1 96.5 199 ALA B O 1
ATOM 4579 N N . ASP B 1 200 ? -19.844 -8.891 -19.656 1 96.75 200 ASP B N 1
ATOM 4580 C CA . ASP B 1 200 ? -20.75 -8.992 -18.516 1 96.75 200 ASP B CA 1
ATOM 4581 C C . ASP B 1 200 ? -20.25 -10.039 -17.516 1 96.75 200 ASP B C 1
ATOM 4583 O O . ASP B 1 200 ? -20.938 -10.352 -16.547 1 96.75 200 ASP B O 1
ATOM 4587 N N . ILE B 1 201 ? -19.047 -10.602 -17.781 1 98.19 201 ILE B N 1
ATOM 4588 C CA . ILE B 1 201 ? -18.422 -11.445 -16.766 1 98.19 201 ILE B CA 1
ATOM 4589 C C . ILE B 1 201 ? -17.984 -10.594 -15.578 1 98.19 201 ILE B C 1
ATOM 4591 O O . ILE B 1 201 ? -17.469 -9.484 -15.758 1 98.19 201 ILE B O 1
ATOM 4595 N N . ARG B 1 202 ? -18.203 -11.062 -14.352 1 98.12 202 ARG B N 1
ATOM 4596 C CA . ARG B 1 202 ? -17.75 -10.406 -13.133 1 98.12 202 ARG B CA 1
ATOM 4597 C C . ARG B 1 202 ? -16.703 -11.234 -12.414 1 98.12 202 ARG B C 1
ATOM 4599 O O . ARG B 1 202 ? -16.922 -12.414 -12.117 1 98.12 202 ARG B O 1
ATOM 4606 N N . PHE B 1 203 ? -15.586 -10.609 -12.203 1 98.69 203 PHE B N 1
ATOM 4607 C CA . PHE B 1 203 ? -14.547 -11.242 -11.383 1 98.69 203 PHE B CA 1
ATOM 4608 C C . PHE B 1 203 ? -14.508 -10.625 -9.992 1 98.69 203 PHE B C 1
ATOM 4610 O O . PHE B 1 203 ? -14.57 -9.398 -9.852 1 98.69 203 PHE B O 1
ATOM 4617 N N . LYS B 1 204 ? -14.469 -11.359 -8.977 1 98.69 204 LYS B N 1
ATOM 4618 C CA . LYS B 1 204 ? -14.133 -10.977 -7.613 1 98.69 204 LYS B CA 1
ATOM 4619 C C . LYS B 1 204 ? -12.898 -11.727 -7.121 1 98.69 204 LYS B C 1
ATOM 4621 O O . LYS B 1 204 ? -12.812 -12.945 -7.254 1 98.69 204 LYS B O 1
ATOM 4626 N N . THR B 1 205 ? -11.945 -11.016 -6.574 1 98.81 205 THR B N 1
ATOM 4627 C CA . THR B 1 205 ? -10.656 -11.633 -6.285 1 98.81 205 THR B CA 1
ATOM 4628 C C . THR B 1 205 ? -10.383 -11.633 -4.781 1 98.81 205 THR B C 1
ATOM 4630 O O . THR B 1 205 ? -10.586 -10.617 -4.109 1 98.81 205 THR B O 1
ATOM 4633 N N . TYR B 1 206 ? -9.992 -12.758 -4.262 1 98.75 206 TYR B N 1
ATOM 4634 C CA . TYR B 1 206 ? -9.414 -12.914 -2.932 1 98.75 206 TYR B CA 1
ATOM 4635 C C . TYR B 1 206 ? -8 -13.477 -3.01 1 98.75 206 TYR B C 1
ATOM 4637 O O . TYR B 1 206 ? -7.809 -14.695 -2.955 1 98.75 206 TYR B O 1
ATOM 4645 N N . CYS B 1 207 ? -7.062 -12.594 -3.066 1 98.75 207 CYS B N 1
ATOM 4646 C CA . CYS B 1 207 ? -5.703 -13.047 -2.803 1 98.75 207 CYS B CA 1
ATOM 4647 C C . CYS B 1 207 ? -5.477 -13.25 -1.311 1 98.75 207 CYS B C 1
ATOM 4649 O O . CYS B 1 207 ? -6.023 -12.516 -0.487 1 98.75 207 CYS B O 1
ATOM 4651 N N . SER B 1 208 ? -4.77 -14.281 -0.98 1 98.69 208 SER B N 1
ATOM 4652 C CA . SER B 1 208 ? -4.367 -14.57 0.393 1 98.69 208 SER B CA 1
ATOM 4653 C C . SER B 1 208 ? -2.848 -14.633 0.522 1 98.69 208 SER B C 1
ATOM 4655 O O . SER B 1 208 ? -2.186 -15.336 -0.247 1 98.69 208 SER B O 1
ATOM 4657 N N . ALA B 1 209 ? -2.338 -13.875 1.511 1 98.62 209 ALA B N 1
ATOM 4658 C CA . ALA B 1 209 ? -0.889 -13.797 1.669 1 98.62 209 ALA B CA 1
ATOM 4659 C C . ALA B 1 209 ? -0.208 -13.477 0.341 1 98.62 209 ALA B C 1
ATOM 4661 O O . ALA B 1 209 ? 0.858 -14.016 0.037 1 98.62 209 ALA B O 1
ATOM 4662 N N . GLY B 1 210 ? -0.919 -12.719 -0.489 1 98.56 210 GLY B N 1
ATOM 4663 C CA . GLY B 1 210 ? -0.356 -12.352 -1.779 1 98.56 210 GLY B CA 1
ATOM 4664 C C . GLY B 1 210 ? 0.828 -11.414 -1.67 1 98.56 210 GLY B C 1
ATOM 4665 O O . GLY B 1 210 ? 0.717 -10.336 -1.088 1 98.56 210 GLY B O 1
ATOM 4666 N N . PRO B 1 211 ? 1.956 -11.812 -2.186 1 98.69 211 PRO B N 1
ATOM 4667 C CA . PRO B 1 211 ? 3.102 -10.898 -2.195 1 98.69 211 PRO B CA 1
ATOM 4668 C C . PRO B 1 211 ? 2.91 -9.727 -3.152 1 98.69 211 PRO B C 1
ATOM 4670 O O . PRO B 1 211 ? 1.85 -9.594 -3.768 1 98.69 211 PRO B O 1
ATOM 4673 N N . LYS B 1 212 ? 3.867 -8.805 -3.221 1 98.88 212 LYS B N 1
ATOM 4674 C CA . LYS B 1 212 ? 3.771 -7.613 -4.062 1 98.88 212 LYS B CA 1
ATOM 4675 C C . LYS B 1 212 ? 3.965 -7.965 -5.535 1 98.88 212 LYS B C 1
ATOM 4677 O O . LYS B 1 212 ? 5.035 -8.43 -5.934 1 98.88 212 LYS B O 1
ATOM 4682 N N . PRO B 1 213 ? 2.986 -7.688 -6.387 1 98.81 213 PRO B N 1
ATOM 4683 C CA . PRO B 1 213 ? 3.016 -8.234 -7.746 1 98.81 213 PRO B CA 1
ATOM 4684 C C . PRO B 1 213 ? 3.738 -7.32 -8.734 1 98.81 213 PRO B C 1
ATOM 4686 O O . PRO B 1 213 ? 4.094 -7.754 -9.836 1 98.81 213 PRO B O 1
ATOM 4689 N N . GLY B 1 214 ? 3.887 -6.02 -8.391 1 98.88 214 GLY B N 1
ATOM 4690 C CA . GLY B 1 214 ? 4.43 -5.059 -9.336 1 98.88 214 GLY B CA 1
ATOM 4691 C C . GLY B 1 214 ? 4.734 -3.711 -8.711 1 98.88 214 GLY B C 1
ATOM 4692 O O . GLY B 1 214 ? 4.809 -3.594 -7.484 1 98.88 214 GLY B O 1
ATOM 4693 N N . ASN B 1 215 ? 4.969 -2.723 -9.609 1 98.81 215 ASN B N 1
ATOM 4694 C CA . ASN B 1 215 ? 5.344 -1.397 -9.125 1 98.81 215 ASN B CA 1
ATOM 4695 C C . ASN B 1 215 ? 4.121 -0.52 -8.891 1 98.81 215 ASN B C 1
ATOM 4697 O O . ASN B 1 215 ? 2.986 -0.994 -8.969 1 98.81 215 ASN B O 1
ATOM 4701 N N . LEU B 1 216 ? 4.32 0.688 -8.508 1 98.56 216 LEU B N 1
ATOM 4702 C CA . LEU B 1 216 ? 3.26 1.606 -8.109 1 98.56 216 LEU B CA 1
ATOM 4703 C C . LEU B 1 216 ? 2.273 1.827 -9.25 1 98.56 216 LEU B C 1
ATOM 4705 O O . LEU B 1 216 ? 1.06 1.847 -9.031 1 98.56 216 LEU B O 1
ATOM 4709 N N . PHE B 1 217 ? 2.754 2.023 -10.477 1 98.44 217 PHE B N 1
ATOM 4710 C CA . PHE B 1 217 ? 1.898 2.277 -11.625 1 98.44 217 PHE B CA 1
ATOM 4711 C C . PHE B 1 217 ? 0.979 1.091 -11.891 1 98.44 217 PHE B C 1
ATOM 4713 O O . PHE B 1 217 ? -0.189 1.27 -12.242 1 98.44 217 PHE B O 1
ATOM 4720 N N . TYR B 1 218 ? 1.515 -0.099 -11.711 1 98.81 218 TYR B N 1
ATOM 4721 C CA . TYR B 1 218 ? 0.67 -1.283 -11.805 1 98.81 218 TYR B CA 1
ATOM 4722 C C . TYR B 1 218 ? -0.384 -1.296 -10.703 1 98.81 218 TYR B C 1
ATOM 4724 O O . TYR B 1 218 ? -1.558 -1.572 -10.961 1 98.81 218 TYR B O 1
ATOM 4732 N N . ALA B 1 219 ? 0.031 -1.032 -9.5 1 98.69 219 ALA B N 1
ATOM 4733 C CA . ALA B 1 219 ? -0.892 -1.03 -8.367 1 98.69 219 ALA B CA 1
ATOM 4734 C C . ALA B 1 219 ? -2.045 -0.058 -8.602 1 98.69 219 ALA B C 1
ATOM 4736 O O . ALA B 1 219 ? -3.207 -0.397 -8.367 1 98.69 219 ALA B O 1
ATOM 4737 N N . TYR B 1 220 ? -1.725 1.166 -9.055 1 98 220 TYR B N 1
ATOM 4738 C CA . TYR B 1 220 ? -2.74 2.18 -9.312 1 98 220 TYR B CA 1
ATOM 4739 C C . TYR B 1 220 ? -3.76 1.681 -10.328 1 98 220 TYR B C 1
ATOM 4741 O O . TYR B 1 220 ? -4.969 1.832 -10.133 1 98 220 TYR B O 1
ATOM 4749 N N . GLU B 1 221 ? -3.283 1.108 -11.391 1 97.5 221 GLU B N 1
ATOM 4750 C CA . GLU B 1 221 ? -4.195 0.644 -12.438 1 97.5 221 GLU B CA 1
ATOM 4751 C C . GLU B 1 221 ? -5.031 -0.535 -11.953 1 97.5 221 GLU B C 1
ATOM 4753 O O . GLU B 1 221 ? -6.227 -0.62 -12.25 1 97.5 221 GLU B O 1
ATOM 4758 N N . TYR B 1 222 ? -4.395 -1.444 -11.242 1 98.44 222 TYR B N 1
ATOM 4759 C CA . TYR B 1 222 ? -5.117 -2.584 -10.688 1 98.44 222 TYR B CA 1
ATOM 4760 C C . TYR B 1 222 ? -6.23 -2.123 -9.758 1 98.44 222 TYR B C 1
ATOM 4762 O O . TYR B 1 222 ? -7.352 -2.631 -9.812 1 98.44 222 TYR B O 1
ATOM 4770 N N . GLU B 1 223 ? -5.895 -1.177 -8.906 1 97.44 223 GLU B N 1
ATOM 4771 C CA . GLU B 1 223 ? -6.836 -0.67 -7.918 1 97.44 223 GLU B CA 1
ATOM 4772 C C . GLU B 1 223 ? -7.961 0.121 -8.578 1 97.44 223 GLU B C 1
ATOM 4774 O O . GLU B 1 223 ? -9.109 0.085 -8.117 1 97.44 223 GLU B O 1
ATOM 4779 N N . HIS B 1 224 ? -7.66 0.804 -9.664 1 95.62 224 HIS B N 1
ATOM 4780 C CA . HIS B 1 224 ? -8.695 1.48 -10.438 1 95.62 224 HIS B CA 1
ATOM 478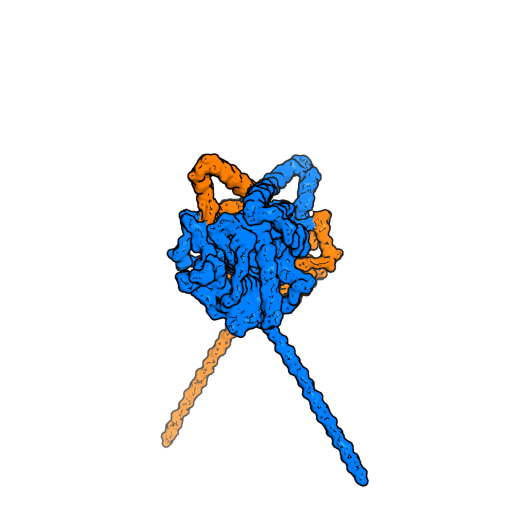1 C C . HIS B 1 224 ? -9.625 0.476 -11.109 1 95.62 224 HIS B C 1
ATOM 4783 O O . HIS B 1 224 ? -10.844 0.633 -11.07 1 95.62 224 HIS B O 1
ATOM 4789 N N . MET B 1 225 ? -9.023 -0.544 -11.633 1 95.81 225 MET B N 1
ATOM 4790 C CA . MET B 1 225 ? -9.75 -1.576 -12.367 1 95.81 225 MET B CA 1
ATOM 4791 C C . MET B 1 225 ? -10.68 -2.35 -11.445 1 95.81 225 MET B C 1
ATOM 4793 O O . MET B 1 225 ? -11.766 -2.762 -11.852 1 95.81 225 MET B O 1
ATOM 4797 N N . THR B 1 226 ? -10.297 -2.488 -10.188 1 96.44 226 THR B N 1
ATOM 4798 C CA . THR B 1 226 ? -11.055 -3.33 -9.266 1 96.44 226 THR B CA 1
ATOM 4799 C C . THR B 1 226 ? -11.797 -2.477 -8.242 1 96.44 226 THR B C 1
ATOM 4801 O O . THR B 1 226 ? -12.242 -2.982 -7.211 1 96.44 226 THR B O 1
ATOM 4804 N N . ALA B 1 227 ? -11.898 -1.199 -8.469 1 92.69 227 ALA B N 1
ATOM 4805 C CA . ALA B 1 227 ? -12.578 -0.293 -7.543 1 92.69 227 ALA B CA 1
ATOM 4806 C C . ALA B 1 227 ? -13.984 -0.782 -7.234 1 92.69 227 ALA B C 1
ATOM 4808 O O . ALA B 1 227 ? -14.586 -1.511 -8.031 1 92.69 227 ALA B O 1
ATOM 4809 N N . GLY B 1 228 ? -14.492 -0.431 -6.109 1 90.44 228 GLY B N 1
ATOM 4810 C CA . GLY B 1 228 ? -15.867 -0.736 -5.758 1 90.44 228 GLY B CA 1
ATOM 4811 C C . GLY B 1 228 ? -16.016 -2.039 -4.996 1 90.44 228 GLY B C 1
ATOM 4812 O O . GLY B 1 228 ? -17.109 -2.611 -4.938 1 90.44 228 GLY B O 1
ATOM 4813 N N . GLY B 1 229 ? -14.898 -2.596 -4.539 1 93.19 229 GLY B N 1
ATOM 4814 C CA . GLY B 1 229 ? -14.977 -3.723 -3.621 1 93.19 229 GLY B CA 1
ATOM 4815 C C . GLY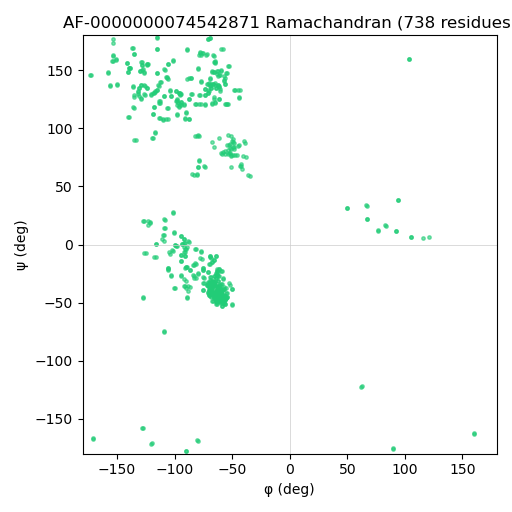 B 1 229 ? -14.914 -5.066 -4.32 1 93.19 229 GLY B C 1
ATOM 4816 O O . GLY B 1 229 ? -15.586 -6.016 -3.908 1 93.19 229 GLY B O 1
ATOM 4817 N N . TRP B 1 230 ? -14.086 -5.199 -5.359 1 97 230 TRP B N 1
ATOM 4818 C CA . TRP B 1 230 ? -14.109 -6.426 -6.152 1 97 230 TRP B CA 1
ATOM 4819 C C . TRP B 1 230 ? -12.781 -7.172 -6.039 1 97 230 TRP B C 1
ATOM 4821 O O . TRP B 1 230 ? -12.617 -8.242 -6.625 1 97 230 TRP B O 1
ATOM 4831 N N . ALA B 1 231 ? -11.852 -6.66 -5.289 1 98.19 231 ALA B N 1
ATOM 4832 C CA . ALA B 1 231 ? -10.578 -7.363 -5.133 1 98.19 231 ALA B CA 1
ATOM 4833 C C . ALA B 1 231 ? -9.961 -7.082 -3.77 1 98.19 231 ALA B C 1
ATOM 4835 O O . ALA B 1 231 ? -9.945 -5.934 -3.311 1 98.19 231 ALA B O 1
ATOM 4836 N N . TYR B 1 232 ? -9.422 -8.141 -3.168 1 98 232 TYR B N 1
ATOM 4837 C CA . TYR B 1 232 ? -8.844 -8.039 -1.834 1 98 232 TYR B CA 1
ATOM 4838 C C . TYR B 1 232 ? -7.57 -8.867 -1.725 1 98 232 TYR B C 1
ATOM 4840 O O . TYR B 1 232 ? -7.414 -9.867 -2.434 1 98 232 TYR B O 1
ATOM 4848 N N . ASN B 1 233 ? -6.703 -8.445 -0.956 1 98.44 233 ASN B N 1
ATOM 4849 C CA . ASN B 1 233 ? -5.594 -9.25 -0.453 1 98.44 233 ASN B CA 1
ATOM 4850 C C . ASN B 1 233 ? -5.645 -9.391 1.065 1 98.44 233 ASN B C 1
ATOM 4852 O O . ASN B 1 233 ? -5.605 -8.391 1.787 1 98.44 233 ASN B O 1
ATOM 4856 N N . VAL B 1 234 ? -5.777 -10.555 1.534 1 98.62 234 VAL B N 1
ATOM 4857 C CA . VAL B 1 234 ? -5.875 -10.805 2.969 1 98.62 234 VAL B CA 1
ATOM 4858 C C . VAL B 1 234 ? -4.504 -11.172 3.525 1 98.62 234 VAL B C 1
ATOM 4860 O O . VAL B 1 234 ? -3.85 -12.094 3.025 1 98.62 234 VAL B O 1
ATOM 4863 N N . VAL B 1 235 ? -4.117 -10.5 4.617 1 98.56 235 VAL B N 1
ATOM 4864 C CA . VAL B 1 235 ? -2.732 -10.633 5.059 1 98.56 235 VAL B CA 1
ATOM 4865 C C . VAL B 1 235 ? -2.693 -10.836 6.574 1 98.56 235 VAL B C 1
ATOM 4867 O O . VAL B 1 235 ? -3.365 -10.125 7.32 1 98.56 235 VAL B O 1
ATOM 4870 N N . ASN B 1 236 ? -1.979 -11.883 6.98 1 98.62 236 ASN B N 1
ATOM 4871 C CA . ASN B 1 236 ? -1.559 -12.039 8.367 1 98.62 236 ASN B CA 1
ATOM 4872 C C . ASN B 1 236 ? -0.347 -11.172 8.695 1 98.62 236 ASN B C 1
ATOM 4874 O O . ASN B 1 236 ? 0.726 -11.352 8.109 1 98.62 236 ASN B O 1
ATOM 4878 N N . THR B 1 237 ? -0.456 -10.289 9.641 1 97.94 237 THR B N 1
ATOM 4879 C CA . THR B 1 237 ? 0.575 -9.281 9.883 1 97.94 237 THR B CA 1
ATOM 4880 C C . THR B 1 237 ? 1.849 -9.93 10.414 1 97.94 237 THR B C 1
ATOM 4882 O O . THR B 1 237 ? 2.906 -9.297 10.453 1 97.94 237 THR B O 1
ATOM 4885 N N . ALA B 1 238 ? 1.806 -11.211 10.805 1 98.19 238 ALA B N 1
ATOM 4886 C CA . ALA B 1 238 ? 2.984 -11.93 11.273 1 98.19 238 ALA B CA 1
ATOM 4887 C C . ALA B 1 238 ? 3.643 -12.703 10.133 1 98.19 238 ALA B C 1
ATOM 4889 O O . ALA B 1 238 ? 4.703 -13.312 10.32 1 98.19 238 ALA B O 1
ATOM 4890 N N . ASP B 1 239 ? 3.02 -12.773 9.008 1 98.56 239 ASP B N 1
ATOM 4891 C CA . ASP B 1 239 ? 3.52 -13.484 7.832 1 98.56 239 ASP B CA 1
ATOM 4892 C C . ASP B 1 239 ? 4.457 -12.602 7.012 1 98.56 239 ASP B C 1
ATOM 4894 O O . ASP B 1 239 ? 4.078 -11.508 6.594 1 98.56 239 ASP B O 1
ATOM 4898 N N . TRP B 1 240 ? 5.617 -13.047 6.664 1 98.06 240 TRP B N 1
ATOM 4899 C CA . TRP B 1 240 ? 6.621 -12.258 5.953 1 98.06 240 TRP B CA 1
ATOM 4900 C C . TRP B 1 240 ? 6.359 -12.273 4.453 1 98.06 240 TRP B C 1
ATOM 4902 O O . TRP B 1 240 ? 6.84 -11.398 3.725 1 98.06 240 TRP B O 1
ATOM 4912 N N . VAL B 1 241 ? 5.598 -13.156 3.957 1 98.38 241 VAL B N 1
ATOM 4913 C CA . VAL B 1 241 ? 5.523 -13.469 2.533 1 98.38 241 VAL B CA 1
ATOM 4914 C C . VAL B 1 241 ? 4.871 -12.312 1.783 1 98.38 241 VAL B C 1
ATOM 4916 O O . VAL B 1 241 ? 5.344 -11.906 0.716 1 98.38 241 VAL B O 1
ATOM 4919 N N . PRO B 1 242 ? 3.799 -11.68 2.355 1 98.31 242 PRO B N 1
ATOM 4920 C CA . PRO B 1 242 ? 3.191 -10.562 1.619 1 98.31 242 PRO B CA 1
ATOM 4921 C C . PRO B 1 242 ? 4.145 -9.383 1.446 1 98.31 242 PRO B C 1
ATOM 4923 O O . PRO B 1 242 ? 3.867 -8.477 0.661 1 98.31 242 PRO B O 1
ATOM 4926 N N . ASP B 1 243 ? 5.25 -9.422 2.115 1 97.38 243 ASP B N 1
ATOM 4927 C CA . ASP B 1 243 ? 6.133 -8.266 2.15 1 97.38 243 ASP B CA 1
ATOM 4928 C C . ASP B 1 243 ? 7.289 -8.422 1.164 1 97.38 243 ASP B C 1
ATOM 4930 O O . ASP B 1 243 ? 8.172 -7.566 1.088 1 97.38 243 ASP B O 1
ATOM 4934 N N . VAL B 1 244 ? 7.359 -9.531 0.44 1 97.88 244 VAL B N 1
ATOM 4935 C CA . VAL B 1 244 ? 8.352 -9.703 -0.619 1 97.88 244 VAL B CA 1
ATOM 4936 C C . VAL B 1 244 ? 7.699 -9.461 -1.979 1 97.88 244 VAL B C 1
ATOM 4938 O O . VAL B 1 244 ? 6.477 -9.555 -2.113 1 97.88 244 VAL B O 1
ATOM 4941 N N . PRO B 1 245 ? 8.578 -9.133 -2.977 1 98.19 245 PRO B N 1
ATOM 4942 C CA . PRO B 1 245 ? 10.031 -8.938 -2.941 1 98.19 245 PRO B CA 1
ATOM 4943 C C . PRO B 1 245 ? 10.438 -7.656 -2.213 1 98.19 245 PRO B C 1
ATOM 4945 O O . PRO B 1 245 ? 9.57 -6.895 -1.773 1 98.19 245 PRO B O 1
ATOM 4948 N N . PHE B 1 246 ? 11.75 -7.449 -2.084 1 98.12 246 PHE B N 1
ATOM 4949 C CA . PHE B 1 246 ? 12.281 -6.246 -1.455 1 98.12 246 PHE B CA 1
ATOM 4950 C C . PHE B 1 246 ? 11.906 -5.008 -2.264 1 98.12 246 PHE B C 1
ATOM 4952 O O . PHE B 1 246 ? 12.055 -4.992 -3.488 1 98.12 246 PHE B O 1
ATOM 4959 N N . SER B 1 247 ? 11.469 -3.986 -1.598 1 98.56 247 SER B N 1
ATOM 4960 C CA . SER B 1 247 ? 11.094 -2.719 -2.213 1 98.56 247 SER B CA 1
ATOM 4961 C C . SER B 1 247 ? 12.219 -1.695 -2.113 1 98.56 247 SER B C 1
ATOM 4963 O O . SER B 1 247 ? 12.664 -1.363 -1.014 1 98.56 247 SER B O 1
ATOM 4965 N N . VAL B 1 248 ? 12.625 -1.15 -3.205 1 98.56 248 VAL B N 1
ATOM 4966 C CA . VAL B 1 248 ? 13.578 -0.048 -3.244 1 98.56 248 VAL B CA 1
ATOM 4967 C C . VAL B 1 248 ? 13.109 1.01 -4.238 1 98.56 248 VAL B C 1
ATOM 4969 O O . VAL B 1 248 ? 12.984 0.732 -5.434 1 98.56 248 VAL B O 1
ATOM 4972 N N . GLN B 1 249 ? 12.867 2.166 -3.766 1 98.62 249 GLN B N 1
ATOM 4973 C CA . GLN B 1 249 ? 12.43 3.291 -4.586 1 98.62 249 GLN B CA 1
ATOM 4974 C C . GLN B 1 249 ? 13.617 4.156 -5.008 1 98.62 249 GLN B C 1
ATOM 4976 O O . GLN B 1 249 ? 14.477 4.488 -4.184 1 98.62 249 GLN B O 1
ATOM 4981 N N . THR B 1 250 ? 13.734 4.469 -6.266 1 98.12 250 THR B N 1
ATOM 4982 C CA . THR B 1 250 ? 14.75 5.375 -6.789 1 98.12 250 THR B CA 1
ATOM 4983 C C . THR B 1 250 ? 14.109 6.629 -7.379 1 98.12 250 THR B C 1
ATOM 4985 O O . THR B 1 250 ? 12.883 6.73 -7.441 1 98.12 250 THR B O 1
ATOM 4988 N N . VAL B 1 251 ? 14.914 7.559 -7.859 1 96.62 251 VAL B N 1
ATOM 4989 C CA . VAL B 1 251 ? 14.438 8.836 -8.383 1 96.62 251 VAL B CA 1
ATOM 4990 C C . VAL B 1 251 ? 13.703 8.609 -9.695 1 96.62 251 VAL B C 1
ATOM 4992 O O . VAL B 1 251 ? 12.906 9.453 -10.125 1 96.62 251 VAL B O 1
ATOM 4995 N N . THR B 1 252 ? 13.867 7.477 -10.328 1 96 252 THR B N 1
ATOM 4996 C CA . THR B 1 252 ? 13.25 7.227 -11.625 1 96 252 THR B CA 1
ATOM 4997 C C . THR B 1 252 ? 11.906 6.527 -11.461 1 96 252 THR B C 1
ATOM 4999 O O . THR B 1 252 ? 11.234 6.203 -12.445 1 96 252 THR B O 1
ATOM 5002 N N . ASP B 1 253 ? 11.484 6.254 -10.219 1 97.94 253 ASP B N 1
ATOM 5003 C CA . ASP B 1 253 ? 10.242 5.535 -9.961 1 97.94 253 ASP B CA 1
ATOM 5004 C C . ASP B 1 253 ? 9.07 6.504 -9.797 1 97.94 253 ASP B C 1
ATOM 5006 O O . ASP B 1 253 ? 7.938 6.078 -9.57 1 97.94 253 ASP B O 1
ATOM 5010 N N . PHE B 1 254 ? 9.266 7.816 -9.914 1 97.62 254 PHE B N 1
ATOM 5011 C CA . PHE B 1 254 ? 8.234 8.82 -9.688 1 97.62 254 PHE B CA 1
ATOM 5012 C C . PHE B 1 254 ? 7.465 9.109 -10.969 1 97.62 254 PHE B C 1
ATOM 5014 O O . PHE B 1 254 ? 7.863 8.672 -12.047 1 97.62 254 PHE B O 1
ATOM 5021 N N . THR B 1 255 ? 6.391 9.805 -10.82 1 96.75 255 THR B N 1
ATOM 5022 C CA . THR B 1 255 ? 5.551 10.258 -11.922 1 96.75 255 THR B CA 1
ATOM 5023 C C . THR B 1 255 ? 6.348 11.141 -12.875 1 96.75 255 THR B C 1
ATOM 5025 O O . THR B 1 255 ? 7.473 11.547 -12.57 1 96.75 255 THR B O 1
ATOM 5028 N N . ALA B 1 256 ? 5.77 11.391 -13.992 1 95.88 256 ALA B N 1
ATOM 5029 C CA . ALA B 1 256 ? 6.457 12.156 -15.031 1 95.88 256 ALA B CA 1
ATOM 5030 C C . ALA B 1 256 ? 6.848 13.539 -14.516 1 95.88 256 ALA B C 1
ATOM 5032 O O . ALA B 1 256 ? 7.992 13.969 -14.68 1 95.88 256 ALA B O 1
ATOM 5033 N N . VAL B 1 257 ? 5.836 14.258 -13.977 1 96.62 257 VAL B N 1
ATOM 5034 C CA . VAL B 1 257 ? 6.102 15.555 -13.367 1 96.62 257 VAL B CA 1
ATOM 5035 C C . VAL B 1 257 ? 6.473 15.375 -11.898 1 96.62 257 VAL B C 1
ATOM 5037 O O . VAL B 1 257 ? 5.656 14.914 -11.094 1 96.62 257 VAL B O 1
ATOM 5040 N N . ASN B 1 258 ? 7.703 15.57 -11.547 1 96 258 ASN B N 1
ATOM 5041 C CA . ASN B 1 258 ? 8.203 15.43 -10.18 1 96 258 ASN B CA 1
ATOM 5042 C C . ASN B 1 258 ? 9.438 16.297 -9.945 1 96 258 ASN B C 1
ATOM 5044 O O . ASN B 1 258 ? 10.047 16.781 -10.898 1 96 258 ASN B O 1
ATOM 5048 N N . PRO B 1 259 ? 9.828 16.578 -8.742 1 94 259 PRO B N 1
ATOM 5049 C CA . PRO B 1 259 ? 10.938 17.469 -8.461 1 94 259 PRO B CA 1
ATOM 5050 C C . PRO B 1 259 ? 12.305 16.828 -8.695 1 94 259 PRO B C 1
ATOM 5052 O O . PRO B 1 259 ? 13.328 17.516 -8.703 1 94 259 PRO B O 1
ATOM 5055 N N . PHE B 1 260 ? 12.289 15.57 -8.859 1 94.12 260 PHE B N 1
ATOM 5056 C CA . PHE B 1 260 ? 13.562 14.867 -8.961 1 94.12 260 PHE B CA 1
ATOM 5057 C C . PHE B 1 260 ? 14.016 14.789 -10.414 1 94.12 260 PHE B C 1
ATOM 5059 O O . PHE B 1 260 ? 15.195 14.562 -10.688 1 94.12 260 PHE B O 1
ATOM 5066 N N . HIS B 1 261 ? 12.867 15.016 -11.25 1 88.94 261 HIS B N 1
ATOM 5067 C CA . HIS B 1 261 ? 13.172 15.062 -12.672 1 88.94 261 HIS B CA 1
ATOM 5068 C C . HIS B 1 261 ? 14.016 16.297 -13.016 1 88.94 261 HIS B C 1
ATOM 5070 O O . HIS B 1 261 ? 13.594 17.422 -12.758 1 88.94 261 HIS B O 1
ATOM 5076 N N . GLY B 1 262 ? 15.258 16.453 -13.016 1 87.62 262 GLY B N 1
ATOM 5077 C CA . GLY B 1 262 ? 16.156 17.562 -13.336 1 87.62 262 GLY B CA 1
ATOM 5078 C C . GLY B 1 262 ? 16.953 18.047 -12.141 1 87.62 262 GLY B C 1
ATOM 5079 O O . GLY B 1 262 ? 17.625 19.078 -12.211 1 87.62 262 GLY B O 1
ATOM 5080 N N . ALA B 1 263 ? 16.766 17.312 -11.133 1 91.75 263 ALA B N 1
ATOM 5081 C CA . ALA B 1 263 ? 17.422 17.719 -9.898 1 91.75 263 ALA B CA 1
ATOM 5082 C C . ALA B 1 263 ? 18.922 17.891 -10.102 1 91.75 263 ALA B C 1
ATOM 5084 O 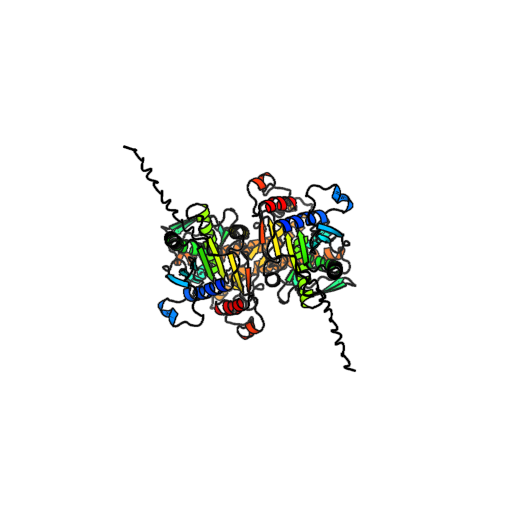O . ALA B 1 263 ? 19.516 18.859 -9.625 1 91.75 263 ALA B O 1
ATOM 5085 N N . LYS B 1 264 ? 19.531 17.016 -10.812 1 92.38 264 LYS B N 1
ATOM 5086 C CA . LYS B 1 264 ? 20.969 17.094 -11.047 1 92.38 264 LYS B CA 1
ATOM 5087 C C . LYS B 1 264 ? 21.328 18.375 -11.781 1 92.38 264 LYS B C 1
ATOM 5089 O O . LYS B 1 264 ? 22.312 19.047 -11.43 1 92.38 264 LYS B O 1
ATOM 5094 N N . LYS B 1 265 ? 20.562 18.672 -12.805 1 92.38 265 LYS B N 1
ATOM 5095 C CA . LYS B 1 265 ? 20.797 19.891 -13.562 1 92.38 265 LYS B CA 1
ATOM 5096 C C . LYS B 1 265 ? 20.625 21.125 -12.688 1 92.38 265 LYS B C 1
ATOM 5098 O O . LYS B 1 265 ? 21.406 22.078 -12.766 1 92.38 265 LYS B O 1
ATOM 5103 N N . ALA B 1 266 ? 19.578 21.172 -11.898 1 92.56 266 ALA B N 1
ATOM 5104 C CA . ALA B 1 266 ? 19.312 22.297 -11 1 92.56 266 ALA B CA 1
ATOM 5105 C C . ALA B 1 266 ? 20.453 22.469 -9.992 1 92.56 266 ALA B C 1
ATOM 5107 O O . ALA B 1 266 ? 20.828 23.594 -9.672 1 92.56 266 ALA B O 1
ATOM 5108 N N . ILE B 1 267 ? 20.938 21.359 -9.445 1 94.88 267 ILE B N 1
ATOM 5109 C CA . ILE B 1 267 ? 22.016 21.391 -8.469 1 94.88 267 ILE B CA 1
ATOM 5110 C C . ILE B 1 267 ? 23.281 21.969 -9.109 1 94.88 267 ILE B C 1
ATOM 5112 O O . ILE B 1 267 ? 23.953 22.797 -8.508 1 94.88 267 ILE B O 1
ATOM 5116 N N . ARG B 1 268 ? 23.547 21.594 -10.312 1 94.56 268 ARG B N 1
ATOM 5117 C CA . ARG B 1 268 ? 24.734 22.062 -11.031 1 94.56 268 ARG B CA 1
ATOM 5118 C C . ARG B 1 268 ? 24.688 23.578 -11.242 1 94.56 268 ARG B C 1
ATOM 5120 O O . ARG B 1 268 ? 25.734 24.234 -11.312 1 94.56 268 ARG B O 1
ATOM 5127 N N . LYS B 1 269 ? 23.547 24.141 -11.281 1 94.69 269 LYS B N 1
ATOM 5128 C CA . LYS B 1 269 ? 23.359 25.562 -11.547 1 94.69 269 LYS B CA 1
ATOM 5129 C C . LYS B 1 269 ? 23.562 26.391 -10.289 1 94.69 269 LYS B C 1
ATOM 5131 O O . LYS B 1 269 ? 23.734 27.609 -10.367 1 94.69 269 LYS B O 1
ATOM 5136 N N . GLN B 1 270 ? 23.547 25.734 -9.133 1 94.62 270 GLN B N 1
ATOM 5137 C CA . GLN B 1 270 ? 23.781 26.469 -7.891 1 94.62 270 GLN B CA 1
ATOM 5138 C C . GLN B 1 270 ? 25.203 27.016 -7.828 1 94.62 270 GLN B C 1
ATOM 5140 O O . GLN B 1 270 ? 26.094 26.516 -8.523 1 94.62 270 GLN B O 1
ATOM 5145 N N . ARG B 1 271 ? 25.344 27.984 -6.926 1 94.88 271 ARG B N 1
ATOM 5146 C CA . ARG B 1 271 ? 26.641 28.625 -6.809 1 94.88 271 ARG B CA 1
ATOM 5147 C C . ARG B 1 271 ? 27.609 27.766 -6 1 94.88 271 ARG B C 1
ATOM 5149 O O . ARG B 1 271 ? 27.203 27.109 -5.031 1 94.88 271 ARG B O 1
ATOM 5156 N N . PHE B 1 272 ? 28.891 27.906 -6.316 1 94.06 272 PHE B N 1
ATOM 5157 C CA . PHE B 1 272 ? 29.938 27.266 -5.535 1 94.06 272 PHE B CA 1
ATOM 5158 C C . PHE B 1 272 ? 30.047 27.875 -4.145 1 94.06 272 PHE B C 1
ATOM 5160 O O . PHE B 1 272 ? 29.953 29.094 -3.994 1 94.06 272 PHE B O 1
ATOM 5167 N N . PRO B 1 273 ? 30.234 27 -3.1 1 94.5 273 PRO B N 1
ATOM 5168 C CA . PRO B 1 273 ? 30.406 25.547 -3.031 1 94.5 273 PRO B CA 1
ATOM 5169 C C . PRO B 1 273 ? 29.094 24.812 -2.783 1 94.5 273 PRO B C 1
ATOM 5171 O O . PRO B 1 273 ? 29.109 23.609 -2.516 1 94.5 273 PRO B O 1
ATOM 5174 N N . ALA B 1 274 ? 28.031 25.5 -2.82 1 94.25 274 ALA B N 1
ATOM 5175 C CA . ALA B 1 274 ? 26.719 24.922 -2.557 1 94.25 274 ALA B CA 1
ATOM 5176 C C . ALA B 1 274 ? 26.406 23.812 -3.553 1 94.25 274 ALA B C 1
ATOM 5178 O O . ALA B 1 274 ? 25.812 22.781 -3.188 1 94.25 274 ALA B O 1
ATOM 5179 N N . ASN B 1 275 ? 26.719 24.016 -4.809 1 95.19 275 ASN B N 1
ATOM 5180 C CA . ASN B 1 275 ? 26.469 23.016 -5.84 1 95.19 275 ASN B CA 1
ATOM 5181 C C . ASN B 1 275 ? 27.203 21.719 -5.539 1 95.19 275 ASN B C 1
ATOM 5183 O O . ASN B 1 275 ? 26.641 20.625 -5.727 1 95.19 275 ASN B O 1
ATOM 5187 N N . LEU B 1 276 ? 28.438 21.75 -5.039 1 96.12 276 LEU B N 1
ATOM 5188 C CA . LEU B 1 276 ? 29.203 20.562 -4.715 1 96.12 276 LEU B CA 1
ATOM 5189 C C . LEU B 1 276 ? 28.594 19.828 -3.521 1 96.12 276 LEU B C 1
ATOM 5191 O O . LEU B 1 276 ? 28.531 18.594 -3.506 1 96.12 276 LEU B O 1
ATOM 5195 N N . ALA B 1 277 ? 28.266 20.625 -2.551 1 95.38 277 ALA B N 1
ATOM 5196 C CA . ALA B 1 277 ? 27.656 20.031 -1.354 1 95.38 277 ALA B CA 1
ATOM 5197 C C . ALA B 1 277 ? 26.344 19.359 -1.688 1 95.38 277 ALA B C 1
ATOM 5199 O O . ALA B 1 277 ? 26.078 18.234 -1.23 1 95.38 277 ALA B O 1
ATOM 5200 N N . LEU B 1 278 ? 25.562 20.031 -2.426 1 95.19 278 LEU B N 1
ATOM 5201 C CA . LEU B 1 278 ? 24.266 19.484 -2.805 1 95.19 278 LEU B CA 1
ATOM 5202 C C . LEU B 1 278 ? 24.422 18.25 -3.676 1 95.19 278 LEU B C 1
ATOM 5204 O O . LEU B 1 278 ? 23.641 17.297 -3.557 1 95.19 278 LEU B O 1
ATOM 5208 N N . LYS B 1 279 ? 25.328 18.297 -4.566 1 96.06 279 LYS B N 1
ATOM 5209 C CA . LYS B 1 279 ? 25.609 17.141 -5.398 1 96.06 279 LYS B CA 1
ATOM 5210 C C . LYS B 1 279 ? 26.016 15.938 -4.551 1 96.06 279 LYS B C 1
ATOM 5212 O O . LYS B 1 279 ? 25.562 14.812 -4.801 1 96.06 279 LYS B O 1
ATOM 5217 N N . HIS B 1 280 ? 26.891 16.203 -3.604 1 96.81 280 HIS B N 1
ATOM 5218 C CA . HIS B 1 280 ? 27.344 15.141 -2.701 1 96.81 280 HIS B CA 1
ATOM 5219 C C . HIS B 1 280 ? 26.172 14.531 -1.942 1 96.81 280 HIS B C 1
ATOM 5221 O O . HIS B 1 280 ? 26.031 13.305 -1.889 1 96.81 280 HIS B O 1
ATOM 5227 N N . MET B 1 281 ? 25.359 15.344 -1.41 1 95.5 281 MET B N 1
ATOM 5228 C CA . MET B 1 281 ? 24.188 14.891 -0.667 1 95.5 281 MET B CA 1
ATOM 5229 C C . MET B 1 281 ? 23.234 14.102 -1.57 1 95.5 281 MET B C 1
ATOM 5231 O O . MET B 1 281 ? 22.75 13.039 -1.189 1 95.5 281 MET B O 1
ATOM 5235 N N . TYR B 1 282 ? 22.984 14.664 -2.754 1 96.19 282 TYR B N 1
ATOM 5236 C CA . TYR B 1 282 ? 22.125 14.008 -3.732 1 96.19 282 TYR B CA 1
ATOM 5237 C C . TYR B 1 282 ? 22.641 12.617 -4.074 1 96.19 282 TYR B C 1
ATOM 5239 O O . TYR B 1 282 ? 21.875 11.656 -4.113 1 96.19 282 TYR B O 1
ATOM 5247 N N . ASN B 1 283 ? 23.906 12.508 -4.312 1 96.81 283 ASN B N 1
ATOM 5248 C CA . ASN B 1 283 ? 24.516 11.227 -4.668 1 96.81 283 ASN B CA 1
ATOM 5249 C C . ASN B 1 283 ? 24.453 10.227 -3.518 1 96.81 283 ASN B C 1
ATOM 5251 O O . ASN B 1 283 ? 24.172 9.047 -3.729 1 96.81 283 ASN B O 1
ATOM 5255 N N . LYS B 1 284 ? 24.703 10.711 -2.338 1 96.75 284 LYS B N 1
ATOM 5256 C CA . LYS B 1 284 ? 24.672 9.844 -1.165 1 96.75 284 LYS B CA 1
ATOM 5257 C C . LYS B 1 284 ? 23.266 9.312 -0.91 1 96.75 284 LYS B C 1
ATOM 5259 O O . LYS B 1 284 ? 23.094 8.195 -0.407 1 96.75 284 LYS B O 1
ATOM 5264 N N . MET B 1 285 ? 22.266 10.039 -1.32 1 95 285 MET B N 1
ATOM 5265 C CA . MET B 1 285 ? 20.875 9.648 -1.056 1 95 285 MET B CA 1
ATOM 5266 C C . MET B 1 285 ? 20.297 8.859 -2.225 1 95 285 MET B C 1
ATOM 5268 O O . MET B 1 285 ? 19.406 8.039 -2.041 1 95 285 MET B O 1
ATOM 5272 N N . SER B 1 286 ? 20.812 9.062 -3.428 1 96.81 286 SER B N 1
ATOM 5273 C CA . SER B 1 286 ? 20.188 8.438 -4.594 1 96.81 286 SER B CA 1
ATOM 5274 C C . SER B 1 286 ? 20.969 7.195 -5.023 1 96.81 286 SER B C 1
ATOM 5276 O O . SER B 1 286 ? 20.359 6.18 -5.379 1 96.81 286 SER B O 1
ATOM 5278 N N . LYS B 1 287 ? 22.312 7.141 -4.961 1 97.44 287 LYS B N 1
ATOM 5279 C CA . LYS B 1 287 ? 23.156 6.121 -5.586 1 97.44 287 LYS B CA 1
ATOM 5280 C C . LYS B 1 287 ? 22.984 4.77 -4.895 1 97.44 287 LYS B C 1
ATOM 5282 O O . LYS B 1 287 ? 22.953 3.729 -5.551 1 97.44 287 LYS B O 1
ATOM 5287 N N . PRO B 1 288 ? 22.938 4.762 -3.547 1 98.38 288 PRO B N 1
ATOM 5288 C CA . PRO B 1 288 ? 22.797 3.449 -2.918 1 98.38 288 PRO B CA 1
ATOM 5289 C C . PRO B 1 288 ? 21.531 2.717 -3.357 1 98.38 288 PRO B C 1
ATOM 5291 O O . PRO B 1 288 ? 21.578 1.516 -3.637 1 98.38 288 PRO B O 1
ATOM 5294 N N . SER B 1 289 ? 20.422 3.387 -3.436 1 98.06 289 SER B N 1
ATOM 5295 C CA . SER B 1 289 ? 19.188 2.762 -3.902 1 98.06 289 SER B CA 1
ATOM 5296 C C . SER B 1 289 ? 19.312 2.312 -5.355 1 98.06 289 SER B C 1
ATOM 5298 O O . SER B 1 289 ? 18.781 1.265 -5.73 1 98.06 289 SER B O 1
ATOM 5300 N N . GLU B 1 290 ? 19.969 3.133 -6.168 1 98.06 290 GLU B N 1
ATOM 5301 C CA . GLU B 1 290 ? 20.203 2.746 -7.555 1 98.06 290 GLU B CA 1
ATOM 5302 C C . GLU B 1 290 ? 21.031 1.468 -7.633 1 98.06 290 GLU B C 1
ATOM 5304 O O . GLU B 1 290 ? 20.766 0.594 -8.461 1 98.06 290 GLU B O 1
ATOM 5309 N N . ARG B 1 291 ? 22.047 1.397 -6.797 1 98.38 291 ARG B N 1
ATOM 5310 C CA . ARG B 1 291 ? 22.891 0.209 -6.746 1 98.38 291 ARG B CA 1
ATOM 5311 C C . ARG B 1 291 ? 22.078 -1.013 -6.305 1 98.38 291 ARG B C 1
ATOM 5313 O O . ARG B 1 291 ? 22.266 -2.105 -6.848 1 98.38 291 ARG B O 1
ATOM 5320 N N . ALA B 1 292 ? 21.281 -0.843 -5.309 1 98.25 292 ALA B N 1
ATOM 5321 C CA . ALA B 1 292 ? 20.422 -1.939 -4.859 1 98.25 292 ALA B CA 1
ATOM 5322 C C . ALA B 1 292 ? 19.547 -2.459 -6 1 98.25 292 ALA B C 1
ATOM 5324 O O . ALA B 1 292 ? 19.484 -3.668 -6.234 1 98.25 292 ALA B O 1
ATOM 5325 N N . GLN B 1 293 ? 18.859 -1.545 -6.676 1 98.25 293 GLN B N 1
ATOM 5326 C CA . GLN B 1 293 ? 18 -1.898 -7.801 1 98.25 293 GLN B CA 1
ATOM 5327 C C . GLN B 1 293 ? 18.766 -2.695 -8.852 1 98.25 293 GLN B C 1
ATOM 5329 O O . GLN B 1 293 ? 18.297 -3.727 -9.328 1 98.25 293 GLN B O 1
ATOM 5334 N N . LYS B 1 294 ? 19.984 -2.27 -9.219 1 98.12 294 LYS B N 1
ATOM 5335 C CA . LYS B 1 294 ? 20.812 -2.949 -10.211 1 98.12 294 LYS B CA 1
ATOM 5336 C C . LYS B 1 294 ? 21.203 -4.344 -9.734 1 98.12 294 LYS B C 1
ATOM 5338 O O . LYS B 1 294 ? 21.203 -5.297 -10.516 1 98.12 294 LYS B O 1
ATOM 5343 N N . ASN B 1 295 ? 21.547 -4.434 -8.469 1 98.31 295 ASN B N 1
ATOM 5344 C CA . ASN B 1 295 ? 21.953 -5.719 -7.906 1 98.31 295 ASN B CA 1
ATOM 5345 C C . ASN B 1 295 ? 20.781 -6.707 -7.883 1 98.31 295 ASN B C 1
ATOM 5347 O O . ASN B 1 295 ? 20.969 -7.891 -8.164 1 98.31 295 ASN B O 1
ATOM 5351 N N . TYR B 1 296 ? 19.625 -6.254 -7.523 1 97.88 296 TYR B N 1
ATOM 5352 C CA . TYR B 1 296 ? 18.453 -7.125 -7.543 1 97.88 296 TYR B CA 1
ATOM 5353 C C . TYR B 1 296 ? 18.172 -7.637 -8.953 1 97.88 296 TYR B C 1
ATOM 5355 O O . TYR B 1 296 ? 17.891 -8.82 -9.141 1 97.88 296 TYR B O 1
ATOM 5363 N N . GLN B 1 297 ? 18.234 -6.754 -9.922 1 97.25 297 GLN B N 1
ATOM 5364 C CA . GLN B 1 297 ? 18.016 -7.16 -11.312 1 97.25 297 GLN B CA 1
ATOM 5365 C C . GLN B 1 297 ? 19.062 -8.164 -11.766 1 97.25 297 GLN B C 1
ATOM 5367 O O . GLN B 1 297 ? 18.766 -9.094 -12.516 1 97.25 297 GLN B O 1
ATOM 5372 N N . LYS B 1 298 ? 20.312 -7.938 -11.336 1 97.12 298 LYS B N 1
ATOM 5373 C CA . LYS B 1 298 ? 21.391 -8.852 -11.688 1 97.12 298 LYS B CA 1
ATOM 5374 C C . LYS B 1 298 ? 21.156 -10.234 -11.094 1 97.12 298 LYS B C 1
ATOM 5376 O O . LYS B 1 298 ? 21.172 -11.242 -11.812 1 97.12 298 LYS B O 1
ATOM 5381 N N . TYR B 1 299 ? 20.891 -10.352 -9.812 1 96.88 299 TYR B N 1
ATOM 5382 C CA . TYR B 1 299 ? 20.875 -11.625 -9.102 1 96.88 299 TYR B CA 1
ATOM 5383 C C . TYR B 1 299 ? 19.516 -12.289 -9.203 1 96.88 299 TYR B C 1
ATOM 5385 O O . TYR B 1 299 ? 19.406 -13.516 -9.281 1 96.88 299 TYR B O 1
ATOM 5393 N N . LEU B 1 300 ? 18.422 -11.477 -9.18 1 96.5 300 LEU B N 1
ATOM 5394 C CA . LEU B 1 300 ? 17.078 -12.039 -9.18 1 96.5 300 LEU B CA 1
ATOM 5395 C C . LEU B 1 300 ? 16.453 -11.961 -10.562 1 96.5 300 LEU B C 1
ATOM 5397 O O . LEU B 1 300 ? 15.32 -12.391 -10.766 1 96.5 300 LEU B O 1
ATOM 5401 N N . GLY B 1 301 ? 17.094 -11.344 -11.508 1 96.38 301 GLY B N 1
ATOM 5402 C CA . GLY B 1 301 ? 16.703 -11.305 -12.906 1 96.38 301 GLY B CA 1
ATOM 5403 C C . GLY B 1 301 ? 17.625 -12.125 -13.797 1 96.38 301 GLY B C 1
ATOM 5404 O O . GLY B 1 301 ? 17.359 -13.297 -14.062 1 96.38 301 GLY B O 1
ATOM 5405 N N . ARG B 1 302 ? 18.766 -11.609 -14.047 1 94.62 302 ARG B N 1
ATOM 5406 C CA . ARG B 1 302 ? 19.688 -12.203 -15.023 1 94.62 302 ARG B CA 1
ATOM 5407 C C . ARG B 1 302 ? 20.188 -13.555 -14.539 1 94.62 302 ARG B C 1
ATOM 5409 O O . ARG B 1 302 ? 20.188 -14.531 -15.297 1 94.62 302 ARG B O 1
ATOM 5416 N N . MET B 1 303 ? 20.641 -13.656 -13.32 1 94.19 303 MET B N 1
ATOM 5417 C CA . MET B 1 303 ? 21.172 -14.922 -12.812 1 94.19 303 MET B CA 1
ATOM 5418 C C . MET B 1 303 ? 20.062 -15.977 -12.727 1 94.19 303 MET B C 1
ATOM 5420 O O . MET B 1 303 ? 20.266 -17.125 -13.117 1 94.19 303 MET B O 1
ATOM 5424 N N . VAL B 1 304 ? 18.953 -15.57 -12.195 1 93.69 304 VAL B N 1
ATOM 5425 C CA . VAL B 1 304 ? 17.859 -16.516 -12.023 1 93.69 304 VAL B CA 1
ATOM 5426 C C . VAL B 1 304 ? 17.344 -16.953 -13.391 1 93.69 304 VAL B C 1
ATOM 5428 O O . VAL B 1 304 ? 16.922 -18.094 -13.562 1 93.69 304 VAL B O 1
ATOM 5431 N N . SER B 1 305 ? 17.375 -16.062 -14.383 1 92.44 305 SER B N 1
ATOM 5432 C CA . SER B 1 305 ? 16.891 -16.406 -15.719 1 92.44 305 SER B CA 1
ATOM 5433 C C . SER B 1 305 ? 17.641 -17.609 -16.297 1 92.44 305 SER B C 1
ATOM 5435 O O . SER B 1 305 ? 17.062 -18.391 -17.062 1 92.44 305 SER B O 1
ATOM 5437 N N . ASN B 1 306 ? 18.875 -17.797 -15.906 1 91.19 306 ASN B N 1
ATOM 5438 C CA . ASN B 1 306 ? 19.641 -18.938 -16.359 1 91.19 306 ASN B CA 1
ATOM 5439 C C . ASN B 1 306 ? 19.094 -20.25 -15.789 1 91.19 306 ASN B C 1
ATOM 5441 O O . ASN B 1 306 ? 19.078 -21.266 -16.469 1 91.19 306 ASN B O 1
ATOM 5445 N N . ALA B 1 307 ? 18.688 -20.156 -14.578 1 89.69 307 ALA B N 1
ATOM 5446 C CA . ALA B 1 307 ? 18.062 -21.328 -13.961 1 89.69 307 ALA B CA 1
ATOM 5447 C C . ALA B 1 307 ? 16.688 -21.609 -14.578 1 89.69 307 ALA B C 1
ATOM 5449 O O . ALA B 1 307 ? 16.297 -22.766 -14.734 1 89.69 307 ALA B O 1
ATOM 5450 N N . VAL B 1 308 ? 15.977 -20.562 -14.922 1 89.62 308 VAL B N 1
ATOM 5451 C CA . VAL B 1 308 ? 14.664 -20.688 -15.539 1 89.62 308 VAL B CA 1
ATOM 5452 C C . VAL B 1 308 ? 14.789 -21.406 -16.891 1 89.62 308 VAL B C 1
ATOM 5454 O O . VAL B 1 308 ? 13.93 -22.219 -17.25 1 89.62 308 VAL B O 1
ATOM 5457 N N . LYS B 1 309 ? 15.828 -21.172 -17.578 1 89 309 LYS B N 1
ATOM 5458 C CA . LYS B 1 309 ? 16.062 -21.766 -18.891 1 89 309 LYS B CA 1
ATOM 5459 C C . LYS B 1 309 ? 16.203 -23.281 -18.781 1 89 309 LYS B C 1
ATOM 5461 O O . LYS B 1 309 ? 15.914 -24 -19.75 1 89 309 LYS B O 1
ATOM 5466 N N . LYS B 1 310 ? 16.578 -23.719 -17.672 1 84.81 310 LYS B N 1
ATOM 5467 C CA . LYS B 1 310 ? 16.672 -25.172 -17.453 1 84.81 310 LYS B CA 1
ATOM 5468 C C . LYS B 1 310 ? 15.297 -25.797 -17.297 1 84.81 310 LYS B C 1
ATOM 5470 O O . LYS B 1 310 ? 15.102 -26.969 -17.625 1 84.81 310 LYS B O 1
ATOM 5475 N N . GLN B 1 311 ? 14.383 -25.047 -16.812 1 82.69 311 GLN B N 1
ATOM 5476 C CA . GLN B 1 311 ? 13.023 -25.531 -16.594 1 82.69 311 GLN B CA 1
ATOM 5477 C C . GLN B 1 311 ? 12.156 -25.328 -17.844 1 82.69 311 GLN B C 1
ATOM 5479 O O . GLN B 1 311 ? 11.203 -26.078 -18.062 1 82.69 311 GLN B O 1
ATOM 5484 N N . ILE B 1 312 ? 12.305 -24.266 -18.484 1 83.56 312 ILE B N 1
ATOM 5485 C CA . ILE B 1 312 ? 11.602 -23.922 -19.719 1 83.56 312 ILE B CA 1
ATOM 5486 C C . ILE B 1 312 ? 12.602 -23.781 -20.859 1 83.56 312 ILE B C 1
ATOM 5488 O O . ILE B 1 312 ? 13.102 -22.688 -21.125 1 83.56 312 ILE B O 1
ATOM 5492 N N . PRO B 1 313 ? 12.664 -24.938 -21.562 1 78.81 313 PRO B N 1
ATOM 5493 C CA . PRO B 1 313 ? 13.664 -24.891 -22.625 1 78.81 313 PRO B CA 1
ATOM 5494 C C . PRO B 1 313 ? 13.367 -23.812 -23.672 1 78.81 313 PRO B C 1
ATOM 5496 O O . PRO B 1 313 ? 12.203 -23.594 -24.016 1 78.81 313 PRO B O 1
ATOM 5499 N N . ASN B 1 314 ? 14.258 -23.047 -24.141 1 79.56 314 ASN B N 1
ATOM 5500 C CA . ASN B 1 314 ? 14.195 -22 -25.156 1 79.56 314 ASN B CA 1
ATOM 5501 C C . ASN B 1 314 ? 13.555 -20.719 -24.609 1 79.56 314 ASN B C 1
ATOM 5503 O O . ASN B 1 314 ? 12.984 -19.938 -25.375 1 79.56 314 ASN B O 1
ATOM 5507 N N . PHE B 1 315 ? 13.406 -20.703 -23.281 1 82.38 315 PHE B N 1
ATOM 5508 C CA . PHE B 1 315 ? 12.914 -19.469 -22.672 1 82.38 315 PHE B CA 1
ATOM 5509 C C . PHE B 1 315 ? 13.758 -18.281 -23.094 1 82.38 315 PHE B C 1
ATOM 5511 O O . PHE B 1 315 ? 14.984 -18.297 -22.969 1 82.38 315 PHE B O 1
ATOM 5518 N N . ASN B 1 316 ? 13.133 -17.281 -23.719 1 83.62 316 ASN B N 1
ATOM 5519 C CA . ASN B 1 316 ? 13.789 -16.016 -24.016 1 83.62 316 ASN B CA 1
ATOM 5520 C C . ASN B 1 316 ? 13.594 -15 -22.891 1 83.62 316 ASN B C 1
ATOM 5522 O O . ASN B 1 316 ? 12.492 -14.477 -22.719 1 83.62 316 ASN B O 1
ATOM 5526 N N . ALA B 1 317 ? 14.695 -14.758 -22.188 1 84.69 317 ALA B N 1
ATOM 5527 C CA . ALA B 1 317 ? 14.609 -13.797 -21.094 1 84.69 317 ALA B CA 1
ATOM 5528 C C . ALA B 1 317 ? 14.188 -12.422 -21.609 1 84.69 317 ALA B C 1
ATOM 5530 O O . ALA B 1 317 ? 14.734 -11.922 -22.594 1 84.69 317 ALA B O 1
ATOM 5531 N N . PRO B 1 318 ? 13.266 -11.836 -20.984 1 90.25 318 PRO B N 1
ATOM 5532 C CA . PRO B 1 318 ? 12.82 -10.523 -21.422 1 90.25 318 PRO B CA 1
ATOM 5533 C C . PRO B 1 318 ? 13.766 -9.398 -21.016 1 90.25 318 PRO B C 1
ATOM 5535 O O . PRO B 1 318 ? 14.656 -9.617 -20.188 1 90.25 318 PRO B O 1
ATOM 5538 N N . GLU B 1 319 ? 13.555 -8.281 -21.719 1 92.56 319 GLU B N 1
ATOM 5539 C CA . GLU B 1 319 ? 14.188 -7.074 -21.203 1 92.56 319 GLU B CA 1
ATOM 5540 C C . GLU B 1 319 ? 13.508 -6.605 -19.922 1 92.56 319 GLU B C 1
ATOM 5542 O O . GLU B 1 319 ? 12.281 -6.527 -19.859 1 92.56 319 GLU B O 1
ATOM 5547 N N . TYR B 1 320 ? 14.312 -6.363 -18.953 1 96.75 320 TYR B N 1
ATOM 5548 C CA . TYR B 1 320 ? 13.758 -6.035 -17.641 1 96.75 320 TYR B CA 1
ATOM 5549 C C . TYR B 1 320 ? 13.453 -4.547 -17.547 1 96.75 320 TYR B C 1
ATOM 5551 O O . TYR B 1 320 ? 14.109 -3.723 -18.188 1 96.75 320 TYR B O 1
ATOM 5559 N N . TYR B 1 321 ? 12.391 -4.207 -16.875 1 97.88 321 TYR B N 1
ATOM 5560 C CA . TYR B 1 321 ? 12.102 -2.842 -16.453 1 97.88 321 TYR B CA 1
ATOM 5561 C C . TYR B 1 321 ? 13 -2.424 -15.297 1 97.88 321 TYR B C 1
ATOM 5563 O O . TYR B 1 321 ? 13.117 -3.141 -14.297 1 97.88 321 TYR B O 1
ATOM 5571 N N . ASN B 1 322 ? 13.664 -1.304 -15.398 1 97.44 322 ASN B N 1
ATOM 5572 C CA . ASN B 1 322 ? 14.672 -0.898 -14.43 1 97.44 322 ASN B CA 1
ATOM 5573 C C . ASN B 1 322 ? 14.039 -0.333 -13.164 1 97.44 322 ASN B C 1
ATOM 5575 O O . ASN B 1 322 ? 14.148 0.865 -12.891 1 97.44 322 ASN B O 1
ATOM 5579 N N . SER B 1 323 ? 13.469 -1.184 -12.383 1 98.19 323 SER B N 1
ATOM 5580 C CA . SER B 1 323 ? 12.867 -0.818 -11.102 1 98.19 323 SER B CA 1
ATOM 5581 C C . SER B 1 323 ? 12.773 -2.023 -10.172 1 98.19 323 SER B C 1
ATOM 5583 O O . SER B 1 323 ? 12.688 -3.164 -10.633 1 98.19 323 SER B O 1
ATOM 5585 N N . ASN B 1 324 ? 12.867 -1.835 -8.938 1 98.38 324 ASN B N 1
ATOM 5586 C CA . ASN B 1 324 ? 12.555 -2.811 -7.898 1 98.38 324 ASN B CA 1
ATOM 5587 C C . ASN B 1 324 ? 11.586 -2.238 -6.863 1 98.38 324 ASN B C 1
ATOM 5589 O O . ASN B 1 324 ? 11.555 -2.699 -5.723 1 98.38 324 ASN B O 1
ATOM 5593 N N . TYR B 1 325 ? 10.883 -1.163 -7.309 1 98.62 325 TYR B N 1
ATOM 5594 C CA . TYR B 1 325 ? 9.93 -0.515 -6.422 1 98.62 325 TYR B CA 1
ATOM 5595 C C . TYR B 1 325 ? 8.617 -1.289 -6.379 1 98.62 325 TYR B C 1
ATOM 5597 O O . TYR B 1 325 ? 7.578 -0.796 -6.832 1 98.62 325 TYR B O 1
ATOM 5605 N N . TYR B 1 326 ? 8.695 -2.535 -5.793 1 98.81 326 TYR B N 1
ATOM 5606 C CA . TYR B 1 326 ? 7.5 -3.334 -5.531 1 98.81 326 TYR B CA 1
ATOM 5607 C C . TYR B 1 326 ? 6.648 -2.699 -4.438 1 98.81 326 TYR B C 1
ATOM 5609 O O . TYR B 1 326 ? 7.168 -2.281 -3.4 1 98.81 326 TYR B O 1
ATOM 5617 N N . VAL B 1 327 ? 5.359 -2.625 -4.629 1 98.62 327 VAL B N 1
ATOM 5618 C CA . VAL B 1 327 ? 4.496 -1.997 -3.633 1 98.62 327 VAL B CA 1
ATOM 5619 C C . VAL B 1 327 ? 3.324 -2.92 -3.307 1 98.62 327 VAL B C 1
ATOM 5621 O O . VAL B 1 327 ? 2.939 -3.758 -4.125 1 98.62 327 VAL B O 1
ATOM 5624 N N . ARG B 1 328 ? 2.885 -2.801 -2.08 1 98 328 ARG B N 1
ATOM 5625 C CA . ARG B 1 328 ? 1.646 -3.488 -1.73 1 98 328 ARG B CA 1
ATOM 5626 C C . ARG B 1 328 ? 0.504 -3.061 -2.646 1 98 328 ARG B C 1
ATOM 5628 O O . ARG B 1 328 ? 0.394 -1.887 -3.006 1 98 328 ARG B O 1
ATOM 5635 N N . THR B 1 329 ? -0.323 -3.98 -3.086 1 98.19 329 THR B N 1
ATOM 5636 C CA . THR B 1 329 ? -1.302 -3.729 -4.137 1 98.19 329 THR B CA 1
ATOM 5637 C C . THR B 1 329 ? -2.689 -4.191 -3.707 1 98.19 329 THR B C 1
ATOM 5639 O O . THR B 1 329 ? -2.834 -5.254 -3.096 1 98.19 329 THR B O 1
ATOM 5642 N N . GLY B 1 330 ? -3.717 -3.33 -4.016 1 95.56 330 GLY B N 1
ATOM 5643 C CA . GLY B 1 330 ? -5.102 -3.699 -3.775 1 95.56 330 GLY B CA 1
ATOM 5644 C C . GLY B 1 330 ? -5.594 -3.314 -2.393 1 95.56 330 GLY B C 1
ATOM 5645 O O . GLY B 1 330 ? -4.902 -2.604 -1.66 1 95.56 330 GLY B O 1
ATOM 5646 N N . ASN B 1 331 ? -6.836 -3.717 -2.049 1 95.25 331 ASN B N 1
ATOM 5647 C CA . ASN B 1 331 ? -7.402 -3.512 -0.72 1 95.25 331 ASN B CA 1
ATOM 5648 C C . ASN B 1 331 ? -6.941 -4.594 0.256 1 95.25 331 ASN B C 1
ATOM 5650 O O . ASN B 1 331 ? -7.234 -5.773 0.065 1 95.25 331 ASN B O 1
ATOM 5654 N N . THR B 1 332 ? -6.332 -4.18 1.259 1 96.69 332 THR B N 1
ATOM 5655 C CA . THR B 1 332 ? -5.773 -5.125 2.219 1 96.69 332 THR B CA 1
ATOM 5656 C C . THR B 1 332 ? -6.75 -5.375 3.363 1 96.69 332 THR B C 1
ATOM 5658 O O . THR B 1 332 ? -7.258 -4.43 3.971 1 96.69 332 THR B O 1
ATOM 5661 N N . ILE B 1 333 ? -7.094 -6.574 3.561 1 97.44 333 ILE B N 1
ATOM 5662 C CA . ILE B 1 333 ? -7.758 -7.008 4.785 1 97.44 333 ILE B CA 1
ATOM 5663 C C . ILE B 1 333 ? -6.719 -7.547 5.77 1 97.44 333 ILE B C 1
ATOM 5665 O O . ILE B 1 333 ? -6.043 -8.539 5.484 1 97.44 333 ILE B O 1
ATOM 5669 N N . VAL B 1 334 ? -6.664 -6.941 6.906 1 97.38 334 VAL B N 1
ATOM 5670 C CA . VAL B 1 334 ? -5.598 -7.254 7.852 1 97.38 334 VAL B CA 1
ATOM 5671 C C . VAL B 1 334 ? -6.09 -8.281 8.875 1 97.38 334 VAL B C 1
ATOM 5673 O O . VAL B 1 334 ? -7.078 -8.039 9.57 1 97.38 334 VAL B O 1
ATOM 5676 N N . LEU B 1 335 ? -5.445 -9.398 8.883 1 98.06 335 LEU B N 1
ATOM 5677 C CA . LEU B 1 335 ? -5.605 -10.344 9.984 1 98.06 335 LEU B CA 1
ATOM 5678 C C . LEU B 1 335 ? -4.59 -10.07 11.086 1 98.06 335 LEU B C 1
ATOM 5680 O O . LEU B 1 335 ? -3.385 -10.234 10.883 1 98.06 335 LEU B O 1
ATOM 5684 N N . PHE B 1 336 ? -5.117 -9.68 12.164 1 95.38 336 PHE B N 1
ATOM 5685 C CA . PHE B 1 336 ? -4.285 -9.156 13.242 1 95.38 336 PHE B CA 1
ATOM 5686 C C . PHE B 1 336 ? -4.191 -10.148 14.391 1 95.38 336 PHE B C 1
ATOM 5688 O O . PHE B 1 336 ? -5.133 -10.297 15.172 1 95.38 336 PHE B O 1
ATOM 5695 N N . PRO B 1 337 ? -3.029 -10.82 14.609 1 96.62 337 PRO B N 1
ATOM 5696 C CA . PRO B 1 337 ? -2.887 -11.82 15.664 1 96.62 337 PRO B CA 1
ATOM 5697 C C . PRO B 1 337 ? -2.996 -11.227 17.062 1 96.62 337 PRO B C 1
ATOM 5699 O O . PRO B 1 337 ? -2.553 -10.094 17.297 1 96.62 337 PRO B O 1
ATOM 5702 N N . ASP B 1 338 ? -3.494 -11.984 17.953 1 93.94 338 ASP B N 1
ATOM 5703 C CA . ASP B 1 338 ? -3.564 -11.625 19.375 1 93.94 338 ASP B CA 1
ATOM 5704 C C . ASP B 1 338 ? -2.789 -12.625 20.234 1 93.94 338 ASP B C 1
ATOM 5706 O O . ASP B 1 338 ? -2.055 -13.461 19.703 1 93.94 338 ASP B O 1
ATOM 5710 N N . GLU B 1 339 ? -2.938 -12.5 21.516 1 94.62 339 GLU B N 1
ATOM 5711 C CA . GLU B 1 339 ? -2.182 -13.344 22.438 1 94.62 339 GLU B CA 1
ATOM 5712 C C . GLU B 1 339 ? -2.555 -14.812 22.266 1 94.62 339 GLU B C 1
ATOM 5714 O O . GLU B 1 339 ? -1.693 -15.695 22.344 1 94.62 339 GLU B O 1
ATOM 5719 N N . ALA B 1 340 ? -3.826 -15.109 22.094 1 96.5 340 ALA B N 1
ATOM 5720 C CA . ALA B 1 340 ? -4.285 -16.484 21.922 1 96.5 340 ALA B CA 1
ATOM 5721 C C . ALA B 1 340 ? -3.664 -17.109 20.672 1 96.5 340 ALA B C 1
ATOM 5723 O O . ALA B 1 340 ? -3.301 -18.297 20.672 1 96.5 340 ALA B O 1
ATOM 5724 N N . TYR B 1 341 ? -3.547 -16.359 19.609 1 97.75 341 TYR B N 1
ATOM 5725 C CA . TYR B 1 341 ? -2.92 -16.812 18.375 1 97.75 341 TYR B CA 1
ATOM 5726 C C . TYR B 1 341 ? -1.455 -17.172 18.609 1 97.75 341 TYR B C 1
ATOM 5728 O O . TYR B 1 341 ? -0.99 -18.219 18.172 1 97.75 341 TYR B O 1
ATOM 5736 N N . TYR B 1 342 ? -0.748 -16.344 19.328 1 97.25 342 TYR B N 1
ATOM 5737 C CA . TYR B 1 342 ? 0.691 -16.516 19.5 1 97.25 342 TYR B CA 1
ATOM 5738 C C . TYR B 1 342 ? 0.996 -17.656 20.469 1 97.25 342 TYR B C 1
ATOM 5740 O O . TYR B 1 342 ? 2.109 -18.188 20.469 1 97.25 342 TYR B O 1
ATOM 5748 N N . LYS B 1 343 ? 0.062 -18.031 21.297 1 97.19 343 LYS B N 1
ATOM 5749 C CA . LYS B 1 343 ? 0.216 -19.219 22.125 1 97.19 343 LYS B CA 1
ATOM 5750 C C . LYS B 1 343 ? 0.239 -20.484 21.297 1 97.19 343 LYS B C 1
ATOM 5752 O O . LYS B 1 343 ? 0.908 -21.469 21.641 1 97.19 343 LYS B O 1
ATOM 5757 N N . ILE B 1 344 ? -0.484 -20.453 20.203 1 96.94 344 ILE B N 1
ATOM 5758 C CA . ILE B 1 344 ? -0.563 -21.609 19.312 1 96.94 344 ILE B CA 1
ATOM 5759 C C . ILE B 1 344 ? 0.553 -21.531 18.266 1 96.94 344 ILE B C 1
ATOM 5761 O O . ILE B 1 344 ? 1.203 -22.547 17.969 1 96.94 344 ILE B O 1
ATOM 5765 N N . TYR B 1 345 ? 0.72 -20.359 17.703 1 97.69 345 TYR B N 1
ATOM 5766 C CA . TYR B 1 345 ? 1.745 -20.109 16.688 1 97.69 345 TYR B CA 1
ATOM 5767 C C . TYR B 1 345 ? 2.805 -19.156 17.219 1 97.69 345 TYR B C 1
ATOM 5769 O O . TYR B 1 345 ? 2.602 -17.938 17.203 1 97.69 345 TYR B O 1
ATOM 5777 N N . SER B 1 346 ? 3.945 -19.656 17.469 1 97.06 346 SER B N 1
ATOM 5778 C CA . SER B 1 346 ? 5.004 -18.875 18.094 1 97.06 346 SER B CA 1
ATOM 5779 C C . SER B 1 346 ? 5.484 -17.766 17.172 1 97.06 346 SER B C 1
ATOM 5781 O O . SER B 1 346 ? 5.625 -17.953 15.969 1 97.06 346 SER B O 1
ATOM 5783 N N . ASN B 1 347 ? 5.703 -16.609 17.766 1 96.94 347 ASN B N 1
ATOM 5784 C CA . ASN B 1 347 ? 6.25 -15.477 17.031 1 96.94 347 ASN B CA 1
ATOM 5785 C C . ASN B 1 347 ? 7.691 -15.188 17.453 1 96.94 347 ASN B C 1
ATOM 5787 O O . ASN B 1 347 ? 8.18 -14.07 17.266 1 96.94 347 ASN B O 1
ATOM 5791 N N . ASP B 1 348 ? 8.359 -16.125 18 1 96.31 348 ASP B N 1
ATOM 5792 C CA . ASP B 1 348 ? 9.773 -16 18.344 1 96.31 348 ASP B CA 1
ATOM 5793 C C . ASP B 1 348 ? 10.633 -15.859 17.094 1 96.31 348 ASP B C 1
ATOM 5795 O O . ASP B 1 348 ? 10.586 -16.703 16.188 1 96.31 348 ASP B O 1
ATOM 5799 N N . PRO B 1 349 ? 11.453 -14.812 17.062 1 94.62 349 PRO B N 1
ATOM 5800 C CA . PRO B 1 349 ? 12.289 -14.594 15.875 1 94.62 349 PRO B CA 1
ATOM 5801 C C . PRO B 1 349 ? 13.227 -15.773 15.594 1 94.62 349 PRO B C 1
ATOM 5803 O O . PRO B 1 349 ? 13.695 -15.938 14.469 1 94.62 349 PRO B O 1
ATOM 5806 N N . GLU B 1 350 ? 13.555 -16.594 16.594 1 93.69 350 GLU B N 1
ATOM 5807 C CA . GLU B 1 350 ? 14.461 -17.734 16.438 1 93.69 350 GLU B CA 1
ATOM 5808 C C . GLU B 1 350 ? 13.703 -18.984 16 1 93.69 350 GLU B C 1
ATOM 5810 O O . GLU B 1 350 ? 14.289 -20.047 15.867 1 93.69 350 GLU B O 1
ATOM 5815 N N . ASP B 1 351 ? 12.406 -18.828 15.797 1 94.19 351 ASP B N 1
ATOM 5816 C CA . ASP B 1 351 ? 11.641 -19.953 15.297 1 94.19 351 ASP B CA 1
ATOM 5817 C C . ASP B 1 351 ? 12.227 -20.484 13.992 1 94.19 351 ASP B C 1
ATOM 5819 O O . ASP B 1 351 ? 12.305 -19.766 13 1 94.19 351 ASP B O 1
ATOM 5823 N N . PRO B 1 352 ? 12.617 -21.766 13.992 1 91.5 352 PRO B N 1
ATOM 5824 C CA . PRO B 1 352 ? 13.211 -22.312 12.773 1 91.5 352 PRO B CA 1
ATOM 5825 C C . PRO B 1 352 ? 12.195 -22.5 11.648 1 91.5 352 PRO B C 1
ATOM 5827 O O . PRO B 1 352 ? 12.57 -22.609 10.484 1 91.5 352 PRO B O 1
ATOM 5830 N N . ASN B 1 353 ? 10.922 -22.625 11.992 1 95.44 353 ASN B N 1
ATOM 5831 C CA . ASN B 1 353 ? 9.875 -22.719 10.977 1 95.44 353 ASN B CA 1
ATOM 5832 C C . ASN B 1 353 ? 9.484 -21.344 10.461 1 95.44 353 ASN B C 1
ATOM 5834 O O . ASN B 1 353 ? 8.516 -20.75 10.938 1 95.44 353 ASN B O 1
ATOM 5838 N N . ILE B 1 354 ? 10.109 -20.953 9.406 1 94.56 354 ILE B N 1
ATOM 5839 C CA . ILE B 1 354 ? 9.891 -19.625 8.859 1 94.56 354 ILE B CA 1
ATOM 5840 C C . ILE B 1 354 ? 8.484 -19.531 8.273 1 94.56 354 ILE B C 1
ATOM 5842 O O . ILE B 1 354 ? 8.008 -18.438 7.953 1 94.56 354 ILE B O 1
ATOM 5846 N N . TRP B 1 355 ? 7.742 -20.656 8.148 1 95.56 355 TRP B N 1
ATOM 5847 C CA . TRP B 1 355 ? 6.414 -20.688 7.539 1 95.56 355 TRP B CA 1
ATOM 5848 C C . TRP B 1 355 ? 5.328 -20.719 8.609 1 95.56 355 TRP B C 1
ATOM 5850 O O . TRP B 1 355 ? 4.145 -20.875 8.297 1 95.56 355 TRP B O 1
ATOM 5860 N N . ARG B 1 356 ? 5.672 -20.516 9.836 1 96.44 356 ARG B N 1
ATOM 5861 C CA . ARG B 1 356 ? 4.812 -20.656 11.008 1 96.44 356 ARG B CA 1
ATOM 5862 C C . ARG B 1 356 ? 3.5 -19.906 10.82 1 96.44 356 ARG B C 1
ATOM 5864 O O . ARG B 1 356 ? 2.438 -20.406 11.203 1 96.44 356 ARG B O 1
ATOM 5871 N N . HIS B 1 357 ? 3.523 -18.75 10.211 1 98.31 357 HIS B N 1
ATOM 5872 C CA . HIS B 1 357 ? 2.363 -17.875 10.133 1 98.31 357 HIS B CA 1
ATOM 5873 C C . HIS B 1 357 ? 1.804 -17.828 8.719 1 98.31 357 HIS B C 1
ATOM 5875 O O . HIS B 1 357 ? 0.923 -17.016 8.422 1 98.31 357 HIS B O 1
ATOM 5881 N N . HIS B 1 358 ? 2.295 -18.672 7.773 1 97.56 358 HIS B N 1
ATOM 5882 C CA . HIS B 1 358 ? 2.047 -18.469 6.352 1 97.56 358 HIS B CA 1
ATOM 5883 C C . HIS B 1 358 ? 1.024 -19.453 5.816 1 97.56 358 HIS B C 1
ATOM 5885 O O . HIS B 1 358 ? 0.385 -19.203 4.789 1 97.56 358 HIS B O 1
ATOM 5891 N N . LEU B 1 359 ? 0.842 -20.531 6.473 1 93.88 359 LEU B N 1
ATOM 5892 C CA . LEU B 1 359 ? 0.003 -21.594 5.938 1 93.88 359 LEU B CA 1
ATOM 5893 C C . LEU B 1 359 ? -1.476 -21.266 6.109 1 93.88 359 LEU B C 1
ATOM 5895 O O . LEU B 1 359 ? -1.829 -20.375 6.887 1 93.88 359 LEU B O 1
ATOM 5899 N N . PRO B 1 360 ? -2.371 -21.953 5.438 1 93.81 360 PRO B N 1
ATOM 5900 C CA . PRO B 1 360 ? -3.797 -21.625 5.469 1 93.81 360 PRO B CA 1
ATOM 5901 C C . PRO B 1 360 ? -4.406 -21.75 6.863 1 93.81 360 PRO B C 1
ATOM 5903 O O . PRO B 1 360 ? -5.281 -20.969 7.234 1 93.81 360 PRO B O 1
ATOM 5906 N N . ALA B 1 361 ? -3.916 -22.656 7.676 1 94.44 361 ALA B N 1
ATOM 5907 C CA . ALA B 1 361 ? -4.52 -22.875 8.984 1 94.44 361 ALA B CA 1
ATOM 5908 C C . ALA B 1 361 ? -4.402 -21.641 9.867 1 94.44 361 ALA B C 1
ATOM 5910 O O . ALA B 1 361 ? -5.391 -21.188 10.445 1 94.44 361 ALA B O 1
ATOM 5911 N N . PRO B 1 362 ? -3.211 -21.016 10.008 1 97.25 362 PRO B N 1
ATOM 5912 C CA . PRO B 1 362 ? -3.127 -19.766 10.766 1 97.25 362 PRO B CA 1
ATOM 5913 C C . PRO B 1 362 ? -4.023 -18.672 10.195 1 97.25 362 PRO B C 1
ATOM 5915 O O . PRO B 1 362 ? -4.629 -17.906 10.945 1 97.25 362 PRO B O 1
ATOM 5918 N N . TYR B 1 363 ? -4.109 -18.578 8.891 1 98.25 363 TYR B N 1
ATOM 5919 C CA . TYR B 1 363 ? -4.977 -17.594 8.258 1 98.25 363 TYR B CA 1
ATOM 5920 C C . TYR B 1 363 ? -6.441 -17.859 8.586 1 98.25 363 TYR B C 1
ATOM 5922 O O . TYR B 1 363 ? -7.207 -16.938 8.852 1 98.25 363 TYR B O 1
ATOM 5930 N N . LEU B 1 364 ? -6.836 -19.156 8.562 1 97.31 364 LEU B N 1
ATOM 5931 C CA . LEU B 1 364 ? -8.211 -19.516 8.875 1 97.31 364 LEU B CA 1
ATOM 5932 C C . LEU B 1 364 ? -8.555 -19.156 10.312 1 97.31 364 LEU B C 1
ATOM 5934 O O . LEU B 1 364 ? -9.641 -18.656 10.594 1 97.31 364 LEU B O 1
ATOM 5938 N N . MET B 1 365 ? -7.672 -19.438 11.234 1 96.94 365 MET B N 1
ATOM 5939 C CA . MET B 1 365 ? -7.887 -19.109 12.641 1 96.94 365 MET B CA 1
ATOM 5940 C C . MET B 1 365 ? -8.141 -17.625 12.828 1 96.94 365 MET B C 1
ATOM 5942 O O . MET B 1 365 ? -9.055 -17.234 13.555 1 96.94 365 MET B O 1
ATOM 5946 N N . LEU B 1 366 ? -7.344 -16.812 12.164 1 98.06 366 LEU B N 1
ATOM 5947 C CA . LEU B 1 366 ? -7.465 -15.367 12.32 1 98.06 366 LEU B CA 1
ATOM 5948 C C . LEU B 1 366 ? -8.688 -14.836 11.578 1 98.06 366 LEU B C 1
ATOM 5950 O O . LEU B 1 366 ? -9.344 -13.898 12.039 1 98.06 366 LEU B O 1
ATOM 5954 N N . ALA B 1 367 ? -8.961 -15.391 10.375 1 97.62 367 ALA B N 1
ATOM 5955 C CA . ALA B 1 367 ? -10.117 -14.969 9.602 1 97.62 367 ALA B CA 1
ATOM 5956 C C . ALA B 1 367 ? -11.414 -15.188 10.383 1 97.62 367 ALA B C 1
ATOM 5958 O O . ALA B 1 367 ? -12.359 -14.406 10.266 1 97.62 367 ALA B O 1
ATOM 5959 N N . GLU B 1 368 ? -11.477 -16.219 11.18 1 95.81 368 GLU B N 1
ATOM 5960 C CA . GLU B 1 368 ? -12.648 -16.531 11.992 1 95.81 368 GLU B CA 1
ATOM 5961 C C . GLU B 1 368 ? -12.953 -15.422 12.984 1 95.81 368 GLU B C 1
ATOM 5963 O O . GLU B 1 368 ? -14.102 -15.227 13.383 1 95.81 368 GLU B O 1
ATOM 5968 N N . LYS B 1 369 ? -12 -14.609 13.305 1 94.25 369 LYS B N 1
ATOM 5969 C CA . LYS B 1 369 ? -12.141 -13.562 14.312 1 94.25 369 LYS B CA 1
ATOM 5970 C C . LYS B 1 369 ? -12.602 -12.25 13.688 1 94.25 369 LYS B C 1
ATOM 5972 O O . LYS B 1 369 ? -12.906 -11.289 14.398 1 94.25 369 LYS B O 1
ATOM 5977 N N . LEU B 1 370 ? -12.594 -12.227 12.383 1 92.38 370 LEU B N 1
ATOM 5978 C CA . LEU B 1 370 ? -13.07 -11.016 11.719 1 92.38 370 LEU B CA 1
ATOM 5979 C C . LEU B 1 370 ? -14.547 -10.773 12.031 1 92.38 370 LEU B C 1
ATOM 5981 O O . LEU B 1 370 ? -15.297 -11.719 12.289 1 92.38 370 LEU B O 1
ATOM 5985 N N . ASN B 1 371 ? -14.953 -9.43 12.07 1 80.25 371 ASN B N 1
ATOM 5986 C CA . ASN B 1 371 ? -16.344 -9.07 12.297 1 80.25 371 ASN B CA 1
ATOM 5987 C C . ASN B 1 371 ? -17.156 -9.086 11 1 80.25 371 ASN B C 1
ATOM 5989 O O . ASN B 1 371 ? -16.594 -8.859 9.922 1 80.25 371 ASN B O 1
#

Organism: Cytophaga hutchinsonii (strain ATCC 33406 / DSM 1761 / CIP 103989 / NBRC 15051 / NCIMB 9469 / D465) (NCBI:txid269798)

Nearest PDB structures (foldseek):
  7xdd-assembly1_B  TM=4.836E-01  e=4.942E-07  Arabidopsis thaliana
  8yn0-assembly2_A  TM=4.943E-01  e=1.113E-06  Arabidopsis thaliana
  8zw9-assembly1_B  TM=4.852E-01  e=6.605E-07  Arabidopsis thaliana
  8yn1-assembly1_A  TM=4.335E-01  e=3.160E-06  Arabidopsis thaliana
  8zwa-assembly1_B  TM=4.519E-01  e=5.979E-06  Arabidopsis thaliana

InterPro domains:
  IPR002921 Fungal lipase-type domain [PF01764] (120-247)
  IPR029058 Alpha/Beta hydrolase fold [G3DSA:3.40.50.1820] (19-331)
  IPR029058 Alpha/Beta hydrolase fold [SSF53474] (58-249)

Sequence (742 aa):
MKKRSLFYCVCLLLFITHNNCVAQELQAGFDKQEYMETLKINYKVHIALDKWAANTSVADPQDFDFVYRSPVVAFDNIWDLWKHKNKSVALISVQGSIQTEASFLANLYAAMIPAKGELQLDKDFKFTYQLADNPHAAVHVGWFVAMAYLSKTVVSKIDSCYNAGIKDFILTGHSQGGGITFLLNSYLENLKMQGRLPADIRFKTYCSAGPKPGNLFYAYEYEHMTAGGWAYNVVNTADWVPDVPFSVQTVTDFTAVNPFHGAKKAIRKQRFPANLALKHMYNKMSKPSERAQKNYQKYLGRMVSNAVKKQIPNFNAPEYYNSNYYVRTGNTIVLFPDEAYYKIYSNDPEDPNIWRHHLPAPYLMLAEKLNMKKRSLFYCVCLLLFITHNNCVAQELQAGFDKQEYMETLKINYKVHIALDKWAANTSVADPQDFDFVYRSPVVAFDNIWDLWKHKNKSVALISVQGSIQTEASFLANLYAAMIPAKGELQLDKDFKFTYQLADNPHAAVHVGWFVAMAYLSKTVVSKIDSCYNAGIKDFILTGHSQGGGITFLLNSYLENLKMQGRLPADIRFKTYCSAGPKPGNLFYAYEYEHMTAGGWAYNVVNTADWVPDVPFSVQTVTDFTAVNPFHGAKKAIRKQRFPANLALKHMYNKMSKPSERAQKNYQKYLGRMVSNAVKKQIPNFNAPEYYNSNYYVRTGNTIVLFPDEAYYKIYSNDPEDPNIWRHHLPAPYLMLAEKLN